Protein AF-A0A0S8FMW9-F1 (afdb_monomer_lite)

Sequence (395 aa):
MVRPGLWRLAPEFVTKPWGLVHGDALRFTGIEVGLGEIWLASAQTGPGNYSNTVADPALRRTLAELLAEADGALDELLGARVCAHLDGNPHRGKTEAWYIRATEGRTGVAAGPRTEEAAGRLQHIIRTEGLPPDVERWSDDVRRLFGLVEPLKGGEVFLAPAGTLHTMFAVGPESRLIIDEIQQGYGESRLPTLTKILAVQNDLLSVQVHPGDATVAAAASGEMEVDQDLQANPTVRIYDFGRRPGEHPELGFRLVDPGGGLRRVAPVAVELEEGRTIEVMVADPHFTKNRFTLKSGATGGLGLIYGSYRIMHCLKGEAELSAASRAMPVRRGDTVFVPACLEEELRITAATDCAYFDDAFPDVAVLSKFLGTHGVSASRIESLLAPPRALEAGS

Structure (mmCIF, N/CA/C/O backbone):
data_AF-A0A0S8FMW9-F1
#
_entry.id   AF-A0A0S8FMW9-F1
#
loop_
_atom_site.group_PDB
_atom_site.id
_atom_site.type_symbol
_atom_site.label_atom_id
_atom_site.label_alt_id
_atom_site.label_comp_id
_atom_site.label_asym_id
_atom_site.label_entity_id
_atom_site.label_seq_id
_atom_site.pdbx_PDB_ins_code
_atom_site.Cartn_x
_atom_site.Cartn_y
_atom_site.Cartn_z
_atom_site.occupancy
_atom_site.B_iso_or_equiv
_atom_site.auth_seq_id
_atom_site.auth_comp_id
_atom_site.auth_asym_id
_atom_site.auth_atom_id
_atom_site.pdbx_PDB_model_num
ATOM 1 N N . MET A 1 1 ? 31.006 1.268 -3.636 1.00 60.84 1 MET A N 1
ATOM 2 C CA . MET A 1 1 ? 29.959 1.912 -4.449 1.00 60.84 1 MET A CA 1
ATOM 3 C C . MET A 1 1 ? 29.082 0.818 -5.027 1.00 60.84 1 MET A C 1
ATOM 5 O O . MET A 1 1 ? 29.594 -0.052 -5.731 1.00 60.84 1 MET A O 1
ATOM 9 N N . VAL A 1 2 ? 27.811 0.799 -4.636 1.00 69.06 2 VAL A N 1
ATOM 10 C CA . VAL A 1 2 ? 26.820 -0.153 -5.146 1.00 69.06 2 VAL A CA 1
ATOM 11 C C . VAL A 1 2 ? 26.543 0.223 -6.599 1.00 69.06 2 VAL A C 1
ATOM 13 O O . VAL A 1 2 ? 26.169 1.356 -6.871 1.00 69.06 2 VAL A O 1
ATOM 16 N N . ARG A 1 3 ? 26.779 -0.691 -7.546 1.00 80.56 3 ARG A N 1
ATOM 17 C CA . ARG A 1 3 ? 26.410 -0.447 -8.947 1.00 80.56 3 ARG A CA 1
ATOM 18 C C . ARG A 1 3 ? 24.904 -0.666 -9.112 1.00 80.56 3 ARG A C 1
ATOM 20 O O . ARG A 1 3 ? 24.424 -1.693 -8.616 1.00 80.56 3 ARG A O 1
ATOM 27 N N . PRO A 1 4 ? 24.179 0.221 -9.815 1.00 86.38 4 PRO A N 1
ATOM 28 C CA . PRO A 1 4 ? 22.790 -0.028 -10.170 1.00 86.38 4 PRO A CA 1
ATOM 29 C C . PRO A 1 4 ? 22.641 -1.371 -10.890 1.00 86.38 4 PRO A C 1
ATOM 31 O O . PRO A 1 4 ? 23.463 -1.753 -11.726 1.00 86.38 4 PRO A O 1
ATOM 34 N N . GLY A 1 5 ? 21.602 -2.116 -10.537 1.00 91.25 5 GLY A N 1
ATOM 35 C CA . GLY A 1 5 ? 21.282 -3.394 -11.151 1.00 91.25 5 GLY A CA 1
ATOM 36 C C . GLY A 1 5 ? 19.895 -3.861 -10.741 1.00 91.25 5 GLY A C 1
ATOM 37 O O . GLY A 1 5 ? 19.328 -3.368 -9.772 1.00 91.25 5 GLY A O 1
ATOM 38 N N . LEU A 1 6 ? 19.362 -4.843 -11.465 1.00 95.56 6 LEU A N 1
ATOM 39 C CA . LEU A 1 6 ? 18.149 -5.542 -11.045 1.00 95.56 6 LEU A CA 1
ATOM 40 C C . LEU A 1 6 ? 18.414 -6.276 -9.724 1.00 95.56 6 LEU A C 1
ATOM 42 O O . LEU A 1 6 ? 19.372 -7.059 -9.642 1.00 95.56 6 LEU A O 1
ATOM 46 N N . TRP A 1 7 ? 17.573 -6.027 -8.718 1.00 96.69 7 TRP A N 1
ATOM 47 C CA . TRP A 1 7 ? 17.715 -6.564 -7.363 1.00 96.69 7 TRP A CA 1
ATOM 48 C C . TRP A 1 7 ? 16.459 -7.331 -6.952 1.00 96.69 7 TRP A C 1
ATOM 50 O O . TRP A 1 7 ? 15.420 -6.736 -6.675 1.00 96.69 7 TRP A O 1
ATOM 60 N N . ARG A 1 8 ? 16.545 -8.662 -6.871 1.00 97.81 8 ARG A N 1
ATOM 61 C CA . ARG A 1 8 ? 15.472 -9.478 -6.290 1.00 97.81 8 ARG A CA 1
ATOM 62 C C . ARG A 1 8 ? 15.452 -9.285 -4.781 1.00 97.81 8 ARG A C 1
ATOM 64 O O . ARG A 1 8 ? 16.473 -9.489 -4.123 1.00 97.81 8 ARG A O 1
ATOM 71 N N . LEU A 1 9 ? 14.293 -8.944 -4.242 1.00 98.38 9 LEU A N 1
ATOM 72 C CA . LEU A 1 9 ? 14.082 -8.725 -2.818 1.00 98.38 9 LEU A CA 1
ATOM 73 C C . LEU A 1 9 ? 13.562 -10.006 -2.158 1.00 98.38 9 LEU A C 1
ATOM 75 O O . LEU A 1 9 ? 12.643 -10.647 -2.668 1.00 98.38 9 LEU A O 1
ATOM 79 N N . ALA A 1 10 ? 14.148 -10.379 -1.021 1.00 97.88 10 ALA A N 1
ATOM 80 C CA . ALA A 1 10 ? 13.571 -11.388 -0.142 1.00 97.88 10 ALA A CA 1
ATOM 81 C C . ALA A 1 10 ? 12.387 -10.768 0.619 1.00 97.88 10 ALA A C 1
ATOM 83 O O . ALA A 1 10 ? 12.566 -9.706 1.224 1.00 97.88 10 ALA A O 1
ATOM 84 N N . PRO A 1 11 ? 11.195 -11.390 0.609 1.00 97.38 11 PRO A N 1
ATOM 85 C CA . PRO A 1 11 ? 10.065 -10.899 1.385 1.00 97.38 11 PRO A CA 1
ATOM 86 C C . PRO A 1 11 ? 10.303 -11.086 2.887 1.00 97.38 11 PRO A C 1
ATOM 88 O O . PRO A 1 11 ? 10.891 -12.083 3.305 1.00 97.38 11 PRO A O 1
ATOM 91 N N . GLU A 1 12 ? 9.782 -10.160 3.688 1.00 97.12 12 GLU A N 1
ATOM 92 C CA . GLU A 1 12 ? 9.748 -10.278 5.149 1.00 97.12 12 GLU A CA 1
ATOM 93 C C . GLU A 1 12 ? 8.333 -10.673 5.584 1.00 97.12 12 GLU A C 1
ATOM 95 O O . GLU A 1 12 ? 7.351 -10.032 5.201 1.00 97.12 12 GLU A O 1
ATOM 100 N N . PHE A 1 13 ? 8.217 -11.750 6.359 1.00 95.62 13 PHE A N 1
ATOM 101 C CA . PHE A 1 13 ? 6.934 -12.295 6.807 1.00 95.62 13 PHE A CA 1
ATOM 102 C C . PHE A 1 13 ? 6.669 -11.880 8.249 1.00 95.62 13 PHE A C 1
ATOM 104 O O . PHE A 1 13 ? 7.467 -12.170 9.140 1.00 95.62 13 PHE A O 1
ATOM 111 N N . VAL A 1 14 ? 5.527 -11.242 8.492 1.00 94.94 14 VAL A N 1
ATOM 112 C CA . VAL A 1 14 ? 5.164 -10.725 9.812 1.00 94.94 14 VAL A CA 1
ATOM 113 C C . VAL A 1 14 ? 3.928 -11.447 10.321 1.00 94.94 14 VAL A C 1
ATOM 115 O O . VAL A 1 14 ? 2.860 -11.438 9.698 1.00 94.94 14 VAL A O 1
ATOM 118 N N . THR A 1 15 ? 4.065 -12.060 11.492 1.00 93.50 15 THR A N 1
ATOM 119 C CA . THR A 1 15 ? 2.946 -12.706 12.171 1.00 93.50 15 THR A CA 1
ATOM 120 C C . THR A 1 15 ? 2.054 -11.677 12.851 1.00 93.50 15 THR A C 1
ATOM 122 O O . THR A 1 15 ? 2.553 -10.737 13.476 1.00 93.50 15 THR A O 1
ATOM 125 N N . LYS A 1 16 ? 0.736 -11.866 12.773 1.00 92.31 16 LYS A N 1
ATOM 126 C CA . LYS A 1 16 ? -0.260 -11.004 13.424 1.00 92.31 16 LYS A CA 1
ATOM 127 C C . LYS A 1 16 ? -1.380 -11.856 14.021 1.00 92.31 16 LYS A C 1
ATOM 129 O O . LYS A 1 16 ? -1.667 -12.915 13.467 1.00 92.31 16 LYS A O 1
ATOM 134 N N . PRO A 1 17 ? -2.038 -11.389 15.099 1.00 90.25 17 PRO A N 1
ATOM 135 C CA . PRO A 1 17 ? -3.149 -12.120 15.712 1.00 90.25 17 PRO A CA 1
ATOM 136 C C . PRO A 1 17 ? -4.327 -12.334 14.749 1.00 90.25 17 PRO A C 1
ATOM 138 O O . PRO A 1 17 ? -4.960 -13.375 14.797 1.00 90.25 17 PRO A O 1
ATOM 141 N N . TRP A 1 18 ? -4.553 -11.398 13.825 1.00 92.06 18 TRP A N 1
ATOM 142 C CA . TRP A 1 18 ? -5.607 -11.457 12.804 1.00 92.06 18 TRP A CA 1
ATOM 143 C C . TRP A 1 18 ? -5.198 -12.200 11.516 1.00 92.06 18 TRP A C 1
ATOM 145 O O . TRP A 1 18 ? -5.927 -12.182 10.523 1.00 92.06 18 TRP A O 1
ATOM 155 N N . GLY A 1 19 ? -3.990 -12.772 11.487 1.00 93.69 19 GLY A N 1
ATOM 156 C CA . GLY A 1 19 ? -3.371 -13.312 10.279 1.00 93.69 19 GLY A CA 1
ATOM 157 C C . GLY A 1 19 ? -3.952 -14.647 9.809 1.00 93.69 19 GLY A C 1
ATOM 158 O O . GLY A 1 19 ? -4.577 -15.379 10.570 1.00 93.69 19 GLY A O 1
ATOM 159 N N . LEU A 1 20 ? -3.664 -15.018 8.560 1.00 91.88 20 LEU A N 1
ATOM 160 C CA . LEU A 1 20 ? -4.015 -16.326 7.998 1.00 91.88 20 LEU A CA 1
ATOM 161 C C . LEU A 1 20 ? -3.338 -17.459 8.787 1.00 91.88 20 LEU A C 1
ATOM 163 O O . LEU A 1 20 ? -2.108 -17.568 8.792 1.00 91.88 20 LEU A O 1
ATOM 167 N N . VAL A 1 21 ? -4.130 -18.318 9.428 1.00 89.94 21 VAL A N 1
ATOM 168 C CA . VAL A 1 21 ? -3.628 -19.368 10.323 1.00 89.94 21 VAL A CA 1
ATOM 169 C C . VAL A 1 21 ? -3.276 -20.627 9.538 1.00 89.94 21 VAL A C 1
ATOM 171 O O . VAL A 1 21 ? -4.086 -21.167 8.780 1.00 89.94 21 VAL A O 1
ATOM 174 N N . HIS A 1 22 ? -2.074 -21.160 9.768 1.00 84.38 22 HIS A N 1
ATOM 175 C CA . HIS A 1 22 ? -1.690 -22.454 9.211 1.00 84.38 22 HIS A CA 1
ATOM 176 C C . HIS A 1 22 ? -2.412 -23.599 9.943 1.00 84.38 22 HIS A C 1
ATOM 178 O O . HIS A 1 22 ? -2.003 -24.017 11.027 1.00 84.38 22 HIS A O 1
ATOM 184 N N . GLY A 1 23 ? -3.446 -24.170 9.315 1.00 82.81 23 GLY A N 1
ATOM 185 C CA . GLY A 1 23 ? -4.310 -25.189 9.929 1.00 82.81 23 GLY A CA 1
ATOM 186 C C . GLY A 1 23 ? -3.573 -26.420 10.473 1.00 82.81 23 GLY A C 1
ATOM 187 O O . GLY A 1 23 ? -3.841 -26.846 11.594 1.00 82.81 23 GLY A O 1
ATOM 188 N N . ASP A 1 24 ? -2.603 -26.974 9.732 1.00 79.81 24 ASP A N 1
ATOM 189 C CA . ASP A 1 24 ? -1.829 -28.119 10.242 1.00 79.81 24 ASP A CA 1
ATOM 190 C C . ASP A 1 24 ? -0.934 -27.750 11.432 1.00 79.81 24 ASP A C 1
ATOM 192 O O . ASP A 1 24 ? -0.867 -28.516 12.391 1.00 79.81 24 ASP A O 1
ATOM 196 N N . ALA A 1 25 ? -0.277 -26.584 11.403 1.00 82.31 25 ALA A N 1
ATOM 197 C CA . ALA A 1 25 ? 0.549 -26.118 12.512 1.00 82.31 25 ALA A CA 1
ATOM 198 C C . ALA A 1 25 ? -0.299 -25.947 13.777 1.00 82.31 25 ALA A C 1
ATOM 200 O O . ALA A 1 25 ? 0.074 -26.474 14.823 1.00 82.31 25 ALA A O 1
ATOM 201 N N . LEU A 1 26 ? -1.476 -25.321 13.664 1.00 85.44 26 LEU A N 1
ATOM 202 C CA . LEU A 1 26 ? -2.423 -25.210 14.772 1.00 85.44 26 LEU A CA 1
ATOM 203 C C . LEU A 1 26 ? -2.849 -26.593 15.282 1.00 85.44 26 LEU A C 1
ATOM 205 O O . LEU A 1 26 ? -2.754 -26.860 16.476 1.00 85.44 26 LEU A O 1
ATOM 209 N N . ARG A 1 27 ? -3.256 -27.507 14.391 1.00 88.06 27 ARG A N 1
ATOM 210 C CA . ARG A 1 27 ? -3.704 -28.857 14.777 1.00 88.06 27 ARG A CA 1
ATOM 211 C C . ARG A 1 27 ? -2.625 -29.648 15.521 1.00 88.06 27 ARG A C 1
ATOM 213 O O . ARG A 1 27 ? -2.948 -30.366 16.461 1.00 88.06 27 ARG A O 1
ATOM 220 N N . PHE A 1 28 ? -1.368 -29.564 15.085 1.00 86.94 28 PHE A N 1
ATOM 221 C CA . PHE A 1 28 ? -0.274 -30.346 15.669 1.00 86.94 28 PHE A CA 1
ATOM 222 C C . PHE A 1 28 ? 0.347 -29.711 16.914 1.00 86.94 28 PHE A C 1
ATOM 224 O O . PHE A 1 28 ? 0.824 -30.441 17.779 1.00 86.94 28 PHE A O 1
ATOM 231 N N . THR A 1 29 ? 0.375 -28.381 17.000 1.00 89.81 29 THR A N 1
ATOM 232 C CA . THR A 1 29 ? 1.084 -27.670 18.078 1.00 89.81 29 THR A CA 1
ATOM 233 C C . THR A 1 29 ? 0.153 -27.046 19.113 1.00 89.81 29 THR A C 1
ATOM 235 O O . THR A 1 29 ? 0.594 -26.760 20.221 1.00 89.81 29 THR A O 1
ATOM 238 N N . GLY A 1 30 ? -1.119 -26.818 18.767 1.00 88.00 30 GLY A N 1
ATOM 239 C CA . GLY A 1 30 ? -2.045 -26.005 19.556 1.00 88.00 30 GLY A CA 1
ATOM 240 C C . GLY A 1 30 ? -1.719 -24.505 19.549 1.00 88.00 30 GLY A C 1
ATOM 241 O O . GLY A 1 30 ? -2.345 -23.758 20.293 1.00 88.00 30 GLY A O 1
ATOM 242 N N . ILE A 1 31 ? -0.745 -24.062 18.743 1.00 85.25 31 ILE A N 1
ATOM 243 C CA . ILE A 1 31 ? -0.289 -22.671 18.667 1.00 85.25 31 ILE A CA 1
ATOM 244 C C . ILE A 1 31 ? -0.792 -22.049 17.366 1.00 85.25 31 ILE A C 1
ATOM 246 O O . ILE A 1 31 ? -0.539 -22.560 16.272 1.00 85.25 31 ILE A O 1
ATOM 250 N N . GLU A 1 32 ? -1.474 -20.913 17.480 1.00 83.62 32 GLU A N 1
ATOM 251 C CA . GLU A 1 32 ? -1.859 -20.106 16.328 1.00 83.62 32 GLU A CA 1
ATOM 252 C C . GLU A 1 32 ? -0.666 -19.296 15.821 1.00 83.62 32 GLU A C 1
ATOM 254 O O . GLU A 1 32 ? -0.072 -18.491 16.539 1.00 83.62 32 GLU A O 1
ATOM 259 N N . VAL A 1 33 ? -0.321 -19.509 14.552 1.00 84.94 33 VAL A N 1
ATOM 260 C CA . VAL A 1 33 ? 0.665 -18.707 13.825 1.00 84.94 33 VAL A CA 1
ATOM 261 C C . VAL A 1 33 ? -0.043 -18.116 12.615 1.00 84.94 33 VAL A C 1
ATOM 263 O O . VAL A 1 33 ? -0.213 -18.786 11.594 1.00 84.94 33 VAL A O 1
ATOM 266 N N . GLY A 1 34 ? -0.511 -16.878 12.769 1.00 89.62 34 GLY A N 1
ATOM 267 C CA . GLY A 1 34 ? -1.203 -16.132 11.725 1.00 89.62 34 GLY A CA 1
ATOM 268 C C . GLY A 1 34 ? -0.222 -15.335 10.873 1.00 89.62 34 GLY A C 1
ATOM 269 O O . GLY A 1 34 ? 0.437 -14.431 11.386 1.00 89.62 34 GLY A O 1
ATOM 270 N N . LEU A 1 35 ? -0.129 -15.628 9.574 1.00 95.38 35 LEU A N 1
ATOM 271 C CA . LEU A 1 35 ? 0.582 -14.774 8.622 1.00 95.38 35 LEU A CA 1
ATOM 272 C C . LEU A 1 35 ? -0.272 -13.536 8.342 1.00 95.38 35 LEU A C 1
ATOM 274 O O . LEU A 1 35 ? -1.288 -13.647 7.663 1.00 95.38 35 LEU A O 1
ATOM 278 N N . GLY A 1 36 ? 0.118 -12.380 8.881 1.00 96.56 36 GLY A N 1
ATOM 279 C CA . GLY A 1 36 ? -0.655 -11.146 8.741 1.00 96.56 36 GLY A CA 1
ATOM 280 C C . GLY A 1 36 ? -0.143 -10.231 7.640 1.00 96.56 36 GLY A C 1
ATOM 281 O O . GLY A 1 36 ? -0.932 -9.713 6.856 1.00 96.56 36 GLY A O 1
ATOM 282 N N . GLU A 1 37 ? 1.175 -10.041 7.553 1.00 97.69 37 GLU A N 1
ATOM 283 C CA . GLU A 1 37 ? 1.779 -9.166 6.545 1.00 97.69 37 GLU A CA 1
ATOM 284 C C . GLU A 1 37 ? 2.927 -9.866 5.813 1.00 97.69 37 GLU A C 1
ATOM 286 O O . GLU A 1 37 ? 3.679 -10.642 6.405 1.00 97.69 37 GLU A O 1
ATOM 291 N N . ILE A 1 38 ? 3.088 -9.551 4.530 1.00 98.19 38 ILE A N 1
ATOM 292 C CA . ILE A 1 38 ? 4.261 -9.913 3.728 1.00 98.19 38 ILE A CA 1
ATOM 293 C C . ILE A 1 38 ? 4.813 -8.624 3.134 1.00 98.19 38 ILE A C 1
ATOM 295 O O . ILE A 1 38 ? 4.209 -8.060 2.226 1.00 98.19 38 ILE A O 1
ATOM 299 N N . TRP A 1 39 ? 5.940 -8.138 3.636 1.00 98.25 39 TRP A N 1
ATOM 300 C CA . TRP A 1 39 ? 6.570 -6.922 3.131 1.00 98.25 39 TRP A CA 1
ATOM 301 C C . TRP A 1 39 ? 7.396 -7.287 1.902 1.00 98.25 39 TRP A C 1
ATOM 303 O O . TRP A 1 39 ? 8.320 -8.096 1.991 1.00 98.25 39 TRP A O 1
ATOM 313 N N . LEU A 1 40 ? 7.034 -6.730 0.748 1.00 98.38 40 LEU A N 1
ATOM 314 C CA . LEU A 1 40 ? 7.598 -7.099 -0.552 1.00 98.38 40 LEU A CA 1
ATOM 315 C C . LEU A 1 40 ? 8.723 -6.158 -0.983 1.00 98.38 40 LEU A C 1
ATOM 317 O O . LEU A 1 40 ? 9.703 -6.611 -1.572 1.00 98.38 40 LEU A O 1
ATOM 321 N N . ALA A 1 41 ? 8.565 -4.865 -0.703 1.00 98.12 41 ALA A N 1
ATOM 322 C CA . ALA A 1 41 ? 9.570 -3.846 -0.960 1.00 98.12 41 ALA A CA 1
ATOM 323 C C . ALA A 1 41 ? 9.455 -2.722 0.070 1.00 98.12 41 ALA A C 1
ATOM 325 O O . ALA A 1 41 ? 8.478 -1.974 0.096 1.00 98.12 41 ALA A O 1
ATOM 326 N N . SER A 1 42 ? 10.465 -2.625 0.925 1.00 96.88 42 SER A N 1
ATOM 327 C CA . SER A 1 42 ? 10.549 -1.656 2.003 1.00 96.88 42 SER A CA 1
ATOM 328 C C . SER A 1 42 ? 12.000 -1.281 2.284 1.00 96.88 42 SER A C 1
ATOM 330 O O . SER A 1 42 ? 12.900 -2.131 2.308 1.00 96.88 42 SER A O 1
ATOM 332 N N . ALA A 1 43 ? 12.209 0.004 2.554 1.00 96.44 43 ALA A N 1
ATOM 333 C CA . ALA A 1 43 ? 13.444 0.560 3.099 1.00 96.44 43 ALA A CA 1
ATOM 334 C C . ALA A 1 43 ? 13.226 1.195 4.483 1.00 96.44 43 ALA A C 1
ATOM 336 O O . ALA A 1 43 ? 13.985 2.071 4.892 1.00 96.44 43 ALA A O 1
ATOM 337 N N . GLN A 1 44 ? 12.180 0.767 5.193 1.00 94.25 44 GLN A N 1
ATOM 338 C CA . GLN A 1 44 ? 11.874 1.264 6.528 1.00 94.25 44 GLN A CA 1
ATOM 339 C C . GLN A 1 44 ? 12.928 0.813 7.539 1.00 94.25 44 GLN A C 1
ATOM 341 O O . GLN A 1 44 ? 13.417 -0.319 7.496 1.00 94.25 44 GLN A O 1
ATOM 346 N N . THR A 1 45 ? 13.246 1.698 8.477 1.00 90.69 45 THR A N 1
ATOM 347 C CA . THR A 1 45 ? 14.233 1.469 9.535 1.00 90.69 45 THR A CA 1
ATOM 348 C C . THR A 1 45 ? 13.615 1.724 10.911 1.00 90.69 45 THR A C 1
ATOM 350 O O . THR A 1 45 ? 12.539 2.311 11.038 1.00 90.69 45 THR A O 1
ATOM 353 N N . GLY A 1 46 ? 14.276 1.238 11.961 1.00 87.44 46 GLY A N 1
ATOM 354 C CA . GLY A 1 46 ? 13.830 1.404 13.345 1.00 87.44 46 GLY A CA 1
ATOM 355 C C . GLY A 1 46 ? 12.990 0.240 13.897 1.00 87.44 46 GLY A C 1
ATOM 356 O O . GLY A 1 46 ? 12.713 -0.734 13.193 1.00 87.44 46 GLY A O 1
ATOM 357 N N . PRO A 1 47 ? 12.627 0.293 15.191 1.00 84.62 47 PRO A N 1
ATOM 358 C CA . PRO A 1 47 ? 11.951 -0.807 15.876 1.00 84.62 47 PRO A CA 1
ATOM 359 C C . PRO A 1 47 ? 10.603 -1.172 15.241 1.00 84.62 47 PRO A C 1
ATOM 361 O O . PRO A 1 47 ? 9.746 -0.316 15.052 1.00 84.62 47 PRO A O 1
ATOM 364 N N . GLY A 1 48 ? 10.398 -2.461 14.953 1.00 82.88 48 GLY A N 1
ATOM 365 C CA . GLY A 1 48 ? 9.145 -2.972 14.378 1.00 82.88 48 GLY A CA 1
ATOM 366 C C . GLY A 1 48 ? 8.952 -2.698 12.882 1.00 82.88 48 GLY A C 1
ATOM 367 O O . GLY A 1 48 ? 7.931 -3.103 12.330 1.00 82.88 48 GLY A O 1
ATOM 368 N N . ASN A 1 49 ? 9.926 -2.054 12.236 1.00 91.00 49 ASN A N 1
ATOM 369 C CA . ASN A 1 49 ? 9.982 -1.844 10.796 1.00 91.00 49 ASN A CA 1
ATOM 370 C C . ASN A 1 49 ? 10.948 -2.841 10.141 1.00 91.00 49 ASN A C 1
ATOM 372 O O . ASN A 1 49 ? 11.877 -3.341 10.778 1.00 91.00 49 ASN A O 1
ATOM 376 N N . TYR A 1 50 ? 10.746 -3.100 8.849 1.00 93.44 50 TYR A N 1
ATOM 377 C CA . TYR A 1 50 ? 11.559 -4.040 8.082 1.00 93.44 50 TYR A CA 1
ATOM 378 C C . TYR A 1 50 ? 12.083 -3.397 6.806 1.00 93.44 50 TYR A C 1
ATOM 380 O O . TYR A 1 50 ? 11.350 -2.677 6.126 1.00 93.44 50 TYR A O 1
ATOM 388 N N . SER A 1 51 ? 13.316 -3.733 6.431 1.00 96.50 51 SER A N 1
ATOM 389 C CA . SER A 1 51 ? 13.829 -3.490 5.088 1.00 96.50 51 SER A CA 1
ATOM 390 C C . SER A 1 51 ? 14.205 -4.806 4.428 1.00 96.50 51 SER A C 1
ATOM 392 O O . SER A 1 51 ? 14.900 -5.631 5.018 1.00 96.50 51 SER A O 1
ATOM 394 N N . ASN A 1 52 ? 13.739 -5.001 3.197 1.00 97.75 52 ASN A N 1
ATOM 395 C CA . ASN A 1 52 ? 13.941 -6.253 2.483 1.00 97.75 52 ASN A CA 1
ATOM 396 C C . ASN A 1 52 ? 15.414 -6.456 2.123 1.00 97.75 52 ASN A C 1
ATOM 398 O O . ASN A 1 52 ? 16.072 -5.555 1.596 1.00 97.75 52 ASN A O 1
ATOM 402 N N . THR A 1 53 ? 15.912 -7.670 2.347 1.00 97.56 53 THR A N 1
ATOM 403 C CA . THR A 1 53 ? 17.254 -8.078 1.915 1.00 97.56 53 THR A CA 1
ATOM 404 C C . THR A 1 53 ? 17.301 -8.276 0.401 1.00 97.56 53 THR A C 1
ATOM 406 O O . THR A 1 53 ? 16.399 -8.881 -0.178 1.00 97.56 53 THR A O 1
ATOM 409 N N . VAL A 1 54 ? 18.379 -7.837 -0.254 1.00 96.81 54 VAL A N 1
ATOM 410 C CA . VAL A 1 54 ? 18.622 -8.174 -1.662 1.00 96.81 54 VAL A CA 1
ATOM 411 C C . VAL A 1 54 ? 19.155 -9.605 -1.764 1.00 96.81 54 VAL A C 1
ATOM 413 O O . VAL A 1 54 ? 20.288 -9.905 -1.375 1.00 96.81 54 VAL A O 1
ATOM 416 N N . ALA A 1 55 ? 18.301 -10.494 -2.268 1.00 95.81 55 ALA A N 1
ATOM 417 C CA . ALA A 1 55 ? 18.555 -11.923 -2.416 1.00 95.81 55 ALA A CA 1
ATOM 418 C C . ALA A 1 55 ? 19.331 -12.254 -3.695 1.00 95.81 55 ALA A C 1
ATOM 420 O O . ALA A 1 55 ? 20.130 -13.190 -3.703 1.00 95.81 55 ALA A O 1
ATOM 421 N N . ASP A 1 56 ? 19.096 -11.498 -4.771 1.00 94.56 56 ASP A N 1
ATOM 422 C CA . ASP A 1 56 ? 19.795 -11.679 -6.041 1.00 94.56 56 ASP A CA 1
ATOM 423 C C . ASP A 1 56 ? 20.108 -10.318 -6.705 1.00 94.56 56 ASP A C 1
ATOM 425 O O . ASP A 1 56 ? 19.185 -9.623 -7.127 1.00 94.56 56 ASP A O 1
ATOM 429 N N . PRO A 1 57 ? 21.385 -9.896 -6.805 1.00 92.56 57 PRO A N 1
ATOM 430 C CA . PRO A 1 57 ? 22.568 -10.643 -6.386 1.00 92.56 57 PRO A CA 1
ATOM 431 C C . PRO A 1 57 ? 22.576 -10.800 -4.862 1.00 92.56 57 PRO A C 1
ATOM 433 O O . PRO A 1 57 ? 21.993 -9.982 -4.162 1.00 92.56 57 PRO A O 1
ATOM 436 N N . ALA A 1 58 ? 23.213 -11.843 -4.333 1.00 90.56 58 ALA A N 1
ATOM 437 C CA . ALA A 1 58 ? 23.241 -12.098 -2.891 1.00 90.56 58 ALA A CA 1
ATOM 438 C C . ALA A 1 58 ? 24.153 -11.093 -2.157 1.00 90.56 58 ALA A C 1
ATOM 440 O O . ALA A 1 58 ? 25.235 -11.439 -1.683 1.00 90.56 58 ALA A O 1
ATOM 441 N N . LEU A 1 59 ? 23.723 -9.831 -2.084 1.00 88.94 59 LEU A N 1
ATOM 442 C CA . LEU A 1 59 ? 24.498 -8.718 -1.537 1.00 88.94 59 LEU A CA 1
ATOM 443 C C . LEU A 1 59 ? 24.620 -8.792 -0.012 1.00 88.94 59 LEU A C 1
ATOM 445 O O . LEU A 1 59 ? 25.519 -8.168 0.542 1.00 88.94 59 LEU A O 1
ATOM 449 N N . ARG A 1 60 ? 23.746 -9.562 0.661 1.00 89.12 60 ARG A N 1
ATOM 450 C CA . ARG A 1 60 ? 23.642 -9.634 2.135 1.00 89.12 60 ARG A CA 1
ATOM 451 C C . ARG A 1 60 ? 23.474 -8.253 2.779 1.00 89.12 60 ARG A C 1
ATOM 453 O O . ARG A 1 60 ? 23.996 -7.995 3.859 1.00 89.12 60 ARG A O 1
ATOM 460 N N . ARG A 1 61 ? 22.769 -7.375 2.073 1.00 94.56 61 ARG A N 1
ATOM 461 C CA . ARG A 1 61 ? 22.409 -6.022 2.486 1.00 94.56 61 ARG A CA 1
ATOM 462 C C . ARG A 1 61 ? 20.916 -5.841 2.289 1.00 94.56 61 ARG A C 1
ATOM 464 O O . ARG A 1 61 ? 20.336 -6.416 1.360 1.00 94.56 61 ARG A O 1
ATOM 471 N N . THR A 1 62 ? 20.318 -5.035 3.142 1.00 96.62 62 THR A N 1
ATOM 472 C CA . THR A 1 62 ? 18.946 -4.560 2.997 1.00 96.62 62 THR A CA 1
ATOM 473 C C . THR A 1 62 ? 18.868 -3.413 1.997 1.00 96.62 62 THR A C 1
ATOM 475 O O . THR A 1 62 ? 19.859 -2.732 1.725 1.00 96.62 62 THR A O 1
ATOM 478 N N . LEU A 1 63 ? 17.678 -3.179 1.450 1.00 96.38 63 LEU A N 1
ATOM 479 C CA . LEU A 1 63 ? 17.433 -2.045 0.568 1.00 96.38 63 LEU A CA 1
ATOM 480 C C . LEU A 1 63 ? 17.730 -0.709 1.272 1.00 96.38 63 LEU A C 1
ATOM 482 O O . LEU A 1 63 ? 18.327 0.170 0.662 1.00 96.38 63 LEU A O 1
ATOM 486 N N . ALA A 1 64 ? 17.393 -0.576 2.558 1.00 96.06 64 ALA A N 1
ATOM 487 C CA . ALA A 1 64 ? 17.702 0.611 3.354 1.00 96.06 64 ALA A CA 1
ATOM 488 C C . ALA A 1 64 ? 19.211 0.882 3.445 1.00 96.06 64 ALA A C 1
ATOM 490 O O . ALA A 1 64 ? 19.635 2.013 3.224 1.00 96.06 64 ALA A O 1
ATOM 491 N N . GLU A 1 65 ? 20.025 -0.147 3.710 1.00 95.31 65 GLU A N 1
ATOM 492 C CA . GLU A 1 65 ? 21.488 -0.009 3.737 1.00 95.31 65 GLU A CA 1
ATOM 493 C C . GLU A 1 65 ? 22.035 0.420 2.371 1.00 95.31 65 GLU A C 1
ATOM 495 O O . GLU A 1 65 ? 22.848 1.338 2.295 1.00 95.31 65 GLU A O 1
ATOM 500 N N . LEU A 1 66 ? 21.562 -0.199 1.282 1.00 95.00 66 LEU A N 1
ATOM 501 C CA . LEU A 1 66 ? 22.027 0.133 -0.068 1.00 95.00 66 LEU A CA 1
ATOM 502 C C . LEU A 1 66 ? 21.673 1.569 -0.466 1.00 95.00 66 LEU A C 1
ATOM 504 O O . LEU A 1 66 ? 22.505 2.249 -1.060 1.00 95.00 66 LEU A O 1
ATOM 508 N N . LEU A 1 67 ? 20.464 2.032 -0.135 1.00 94.75 67 LEU A N 1
ATOM 509 C CA . LEU A 1 67 ? 20.037 3.404 -0.415 1.00 94.75 67 LEU A CA 1
ATOM 510 C C . LEU A 1 67 ? 20.778 4.424 0.460 1.00 94.75 67 LEU A C 1
ATOM 512 O O . LEU A 1 67 ? 21.102 5.505 -0.021 1.00 94.75 67 LEU A O 1
ATOM 516 N N . ALA A 1 68 ? 21.085 4.090 1.716 1.00 92.62 68 ALA A N 1
ATOM 517 C CA . ALA A 1 68 ? 21.859 4.957 2.604 1.00 92.62 68 ALA A CA 1
ATOM 518 C C . ALA A 1 68 ? 23.335 5.088 2.177 1.00 92.62 68 ALA A C 1
ATOM 520 O O . ALA A 1 68 ? 23.928 6.148 2.346 1.00 92.62 68 ALA A O 1
ATOM 521 N N . GLU A 1 69 ? 23.929 4.032 1.611 1.00 91.38 69 GLU A N 1
ATOM 522 C CA . GLU A 1 69 ? 25.317 4.029 1.122 1.00 91.38 69 GLU A CA 1
ATOM 523 C C . GLU A 1 69 ? 25.480 4.643 -0.287 1.00 91.38 69 GLU A C 1
ATOM 525 O O . GLU A 1 69 ? 26.610 4.832 -0.748 1.00 91.38 69 GLU A O 1
ATOM 530 N N . ALA A 1 70 ? 24.384 4.945 -0.993 1.00 88.56 70 ALA A N 1
ATOM 531 C CA . ALA A 1 70 ? 24.382 5.446 -2.373 1.00 88.56 70 ALA A CA 1
ATOM 532 C C . ALA A 1 70 ? 24.684 6.956 -2.491 1.00 88.56 70 ALA A C 1
ATOM 534 O O . ALA A 1 70 ? 24.075 7.656 -3.304 1.00 88.56 70 ALA A O 1
ATOM 535 N N . ASP A 1 71 ? 25.623 7.468 -1.692 1.00 69.88 71 ASP A N 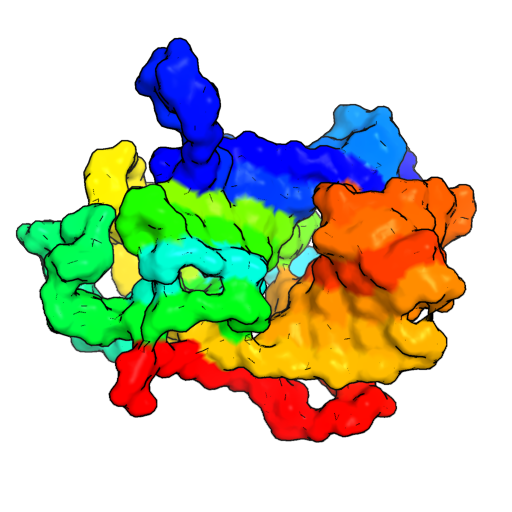1
ATOM 536 C CA . ASP A 1 71 ? 25.975 8.891 -1.670 1.00 69.88 71 ASP A CA 1
ATOM 537 C C . ASP A 1 71 ? 26.472 9.362 -3.053 1.00 69.88 71 ASP A C 1
ATOM 539 O O . ASP A 1 71 ? 27.382 8.772 -3.644 1.00 69.88 71 ASP A O 1
ATOM 543 N N . GLY A 1 72 ? 25.811 10.384 -3.604 1.00 77.62 72 GLY A N 1
ATOM 544 C CA . GLY A 1 72 ? 26.029 10.899 -4.963 1.00 77.62 72 GLY A CA 1
ATOM 545 C C . GLY A 1 72 ? 25.458 10.061 -6.122 1.00 77.62 72 GLY A C 1
ATOM 546 O O . GLY A 1 72 ? 25.551 10.503 -7.262 1.00 77.62 72 GLY A O 1
ATOM 547 N N . ALA A 1 73 ? 24.859 8.891 -5.862 1.00 89.25 73 ALA A N 1
ATOM 548 C CA . ALA A 1 73 ? 24.265 8.008 -6.881 1.00 89.25 73 ALA A CA 1
ATOM 549 C C . ALA A 1 73 ? 22.773 7.697 -6.638 1.00 89.25 73 ALA A C 1
ATOM 551 O O . ALA A 1 73 ? 22.167 6.917 -7.374 1.00 89.25 73 ALA A O 1
ATOM 552 N N . LEU A 1 74 ? 22.158 8.295 -5.612 1.00 93.06 74 LEU A N 1
ATOM 553 C CA . LEU A 1 74 ? 20.758 8.045 -5.262 1.00 93.06 74 LEU A CA 1
ATOM 554 C C . LEU A 1 74 ? 19.792 8.415 -6.401 1.00 93.06 74 LEU A C 1
ATOM 556 O O . LEU A 1 74 ? 18.819 7.697 -6.622 1.00 93.06 74 LEU A O 1
ATOM 560 N N . ASP A 1 75 ? 20.102 9.460 -7.173 1.00 94.31 75 ASP A N 1
ATOM 561 C CA . ASP A 1 75 ? 19.338 9.853 -8.365 1.00 94.31 75 ASP A CA 1
ATOM 562 C C . ASP A 1 75 ? 19.314 8.757 -9.437 1.00 94.31 75 ASP A C 1
ATOM 564 O O . ASP A 1 75 ? 18.296 8.576 -10.102 1.00 94.31 75 ASP A O 1
ATOM 568 N N . GLU A 1 76 ? 20.395 7.986 -9.589 1.00 94.50 76 GLU A N 1
ATOM 569 C CA . GLU A 1 76 ? 20.424 6.849 -10.517 1.00 94.50 76 GLU A CA 1
ATOM 570 C C . GLU A 1 76 ? 19.525 5.710 -10.019 1.00 94.50 76 GLU A C 1
ATOM 572 O O . GLU A 1 76 ? 18.884 5.016 -10.810 1.00 94.50 76 GLU A O 1
ATOM 577 N N . LEU A 1 77 ? 19.452 5.519 -8.698 1.00 95.88 77 LEU A N 1
ATOM 578 C CA . LEU A 1 77 ? 18.650 4.460 -8.095 1.00 95.88 77 LEU A CA 1
ATOM 579 C C . LEU A 1 77 ? 17.162 4.795 -8.054 1.00 95.88 77 LEU A C 1
ATOM 581 O O . LEU A 1 77 ? 16.350 3.934 -8.382 1.00 95.88 77 LEU A O 1
ATOM 585 N N . LEU A 1 78 ? 16.799 6.010 -7.649 1.00 96.25 78 LEU A N 1
ATOM 586 C CA . LEU A 1 78 ? 15.415 6.389 -7.355 1.00 96.25 78 LEU A CA 1
ATOM 587 C C . LEU A 1 78 ? 14.811 7.374 -8.361 1.00 96.25 78 LEU A C 1
ATOM 589 O O . LEU A 1 78 ? 13.586 7.424 -8.494 1.00 96.25 78 LEU A O 1
ATOM 593 N N . GLY A 1 79 ? 15.652 8.114 -9.083 1.00 95.94 79 GLY A N 1
ATOM 594 C CA . GLY A 1 79 ? 15.261 9.211 -9.962 1.00 95.94 79 GLY A CA 1
ATOM 595 C C . GLY A 1 79 ? 15.314 10.565 -9.250 1.00 95.94 79 GLY A C 1
ATOM 596 O O . GLY A 1 79 ? 14.915 10.693 -8.093 1.00 95.94 79 GLY A O 1
ATOM 597 N N . ALA A 1 80 ? 15.740 11.608 -9.968 1.00 95.00 80 ALA A N 1
ATOM 598 C CA . ALA A 1 80 ? 15.937 12.953 -9.411 1.00 95.00 80 ALA A CA 1
ATOM 599 C C . ALA A 1 80 ? 14.675 13.544 -8.752 1.00 95.00 80 ALA A C 1
ATOM 601 O O . ALA A 1 80 ? 14.753 14.231 -7.736 1.00 95.00 80 ALA A O 1
ATOM 602 N N . ARG A 1 81 ? 13.486 13.250 -9.299 1.00 94.75 81 ARG A N 1
ATOM 603 C CA . ARG A 1 81 ? 12.208 13.692 -8.716 1.00 94.75 81 ARG A CA 1
ATOM 604 C C . ARG A 1 81 ? 11.963 13.064 -7.344 1.00 94.75 81 ARG A C 1
ATOM 606 O O . ARG A 1 81 ? 11.454 13.740 -6.454 1.00 94.75 81 ARG A O 1
ATOM 613 N N . VAL A 1 82 ? 12.314 11.789 -7.177 1.00 96.12 82 VAL A N 1
ATOM 614 C CA . VAL A 1 82 ? 12.171 11.096 -5.893 1.00 96.12 82 VAL A CA 1
ATOM 615 C C . VAL A 1 82 ? 13.109 11.701 -4.863 1.00 96.12 82 VAL A C 1
ATOM 617 O O . VAL A 1 82 ? 12.667 12.007 -3.761 1.00 96.12 82 VAL A O 1
ATOM 620 N N . CYS A 1 83 ? 14.371 11.928 -5.221 1.00 95.50 83 CYS A N 1
ATOM 621 C CA . CYS A 1 83 ? 15.336 12.543 -4.313 1.00 95.50 83 CYS A CA 1
ATOM 622 C C . CYS A 1 83 ? 14.895 13.952 -3.898 1.00 95.50 83 CYS A C 1
ATOM 624 O O . CYS A 1 83 ? 14.825 14.239 -2.707 1.00 95.50 83 CYS A O 1
ATOM 626 N N . ALA A 1 84 ? 14.451 14.777 -4.853 1.00 95.12 84 ALA A N 1
ATOM 627 C CA . ALA A 1 84 ? 13.892 16.094 -4.555 1.00 95.12 84 ALA A CA 1
ATOM 628 C C . ALA A 1 84 ? 12.659 16.024 -3.632 1.00 95.12 84 ALA A C 1
ATOM 630 O O . ALA A 1 84 ? 12.491 16.882 -2.767 1.00 95.12 84 ALA A O 1
ATOM 631 N N . HIS A 1 85 ? 11.801 15.007 -3.789 1.00 94.69 85 HIS A N 1
ATOM 632 C CA . HIS A 1 85 ? 10.678 14.778 -2.878 1.00 94.69 85 HIS A CA 1
ATOM 633 C C . HIS A 1 85 ? 11.151 14.406 -1.468 1.00 94.69 85 HIS A C 1
ATOM 635 O O . HIS A 1 85 ? 10.641 14.963 -0.503 1.00 94.69 85 HIS A O 1
ATOM 641 N N . LEU A 1 86 ? 12.122 13.499 -1.335 1.00 94.25 86 LEU A N 1
ATOM 642 C CA . LEU A 1 86 ? 12.653 13.083 -0.033 1.00 94.25 86 LEU A CA 1
ATOM 643 C C . LEU A 1 86 ? 13.329 14.246 0.708 1.00 94.25 86 LEU A C 1
ATOM 645 O O . LEU A 1 86 ? 13.122 14.391 1.911 1.00 94.25 86 LEU A O 1
ATOM 649 N N . ASP A 1 87 ? 14.075 15.089 -0.007 1.00 93.62 87 ASP A N 1
ATOM 650 C CA . ASP A 1 87 ? 14.745 16.263 0.565 1.00 93.62 87 ASP A CA 1
ATOM 651 C C . ASP A 1 87 ? 13.747 17.369 0.941 1.00 93.62 87 ASP A C 1
ATOM 653 O O . ASP A 1 87 ? 13.878 18.010 1.984 1.00 93.62 87 ASP A O 1
ATOM 657 N N . GLY A 1 88 ? 12.733 17.594 0.099 1.00 94.12 88 GLY A N 1
ATOM 658 C CA . GLY A 1 88 ? 11.699 18.604 0.329 1.00 94.12 88 GLY A CA 1
ATOM 659 C C . GLY A 1 88 ? 10.624 18.189 1.337 1.00 94.12 88 GLY A C 1
ATOM 660 O O . GLY A 1 88 ? 9.893 19.047 1.829 1.00 94.12 88 GLY A O 1
ATOM 661 N N . ASN A 1 89 ? 10.515 16.894 1.639 1.00 92.25 89 ASN A N 1
ATOM 662 C CA . ASN A 1 89 ? 9.495 16.327 2.515 1.00 92.25 89 ASN A CA 1
ATOM 663 C C . ASN A 1 89 ? 10.082 15.248 3.449 1.00 92.25 89 ASN A C 1
ATOM 665 O O . ASN A 1 89 ? 9.848 14.044 3.262 1.00 92.25 89 ASN A O 1
ATOM 669 N N . PRO A 1 90 ? 10.852 15.662 4.471 1.00 89.69 90 PRO A N 1
ATOM 670 C CA . PRO A 1 90 ? 11.426 14.734 5.442 1.00 89.69 90 PRO A CA 1
ATOM 671 C C . PRO A 1 90 ? 10.367 14.134 6.382 1.00 89.69 90 PRO A C 1
ATOM 673 O O . PRO A 1 90 ? 10.551 13.034 6.896 1.00 89.69 90 PRO A O 1
ATOM 676 N N . HIS A 1 91 ? 9.234 14.817 6.573 1.00 94.94 91 HIS A N 1
ATOM 677 C CA . HIS A 1 91 ? 8.179 14.440 7.514 1.00 94.94 91 HIS A CA 1
ATOM 678 C C . HIS A 1 91 ? 6.962 13.878 6.778 1.00 94.94 91 HIS A C 1
ATOM 680 O O . HIS A 1 91 ? 5.970 14.567 6.551 1.00 94.94 91 HIS A O 1
ATOM 686 N N . ARG A 1 92 ? 7.045 12.604 6.396 1.00 95.19 92 ARG A N 1
ATOM 687 C CA . ARG A 1 92 ? 6.003 11.942 5.601 1.00 95.19 92 ARG A CA 1
ATOM 688 C C . ARG A 1 92 ? 4.946 11.286 6.483 1.00 95.19 92 ARG A C 1
ATOM 690 O O . ARG A 1 92 ? 5.267 10.562 7.426 1.00 95.19 92 ARG A O 1
ATOM 697 N N . GLY A 1 93 ? 3.690 11.537 6.138 1.00 96.81 93 GLY A N 1
ATOM 698 C CA . GLY A 1 93 ? 2.510 10.867 6.653 1.00 96.81 93 GLY A CA 1
ATOM 699 C C . GLY A 1 93 ? 2.292 9.508 5.998 1.00 96.81 93 GLY A C 1
ATOM 700 O O . GLY A 1 93 ? 3.226 8.859 5.517 1.00 96.81 93 GLY A O 1
ATOM 701 N N . LYS A 1 94 ? 1.039 9.050 6.009 1.00 97.69 94 LYS A N 1
ATOM 702 C CA . LYS A 1 94 ? 0.685 7.742 5.458 1.00 97.69 94 LYS A CA 1
ATOM 703 C C . LYS A 1 94 ? -0.671 7.746 4.747 1.00 97.69 94 LYS A C 1
ATOM 705 O O . LYS A 1 94 ? -1.706 7.450 5.333 1.00 97.69 94 LYS A O 1
ATOM 710 N N . THR A 1 95 ? -0.623 8.028 3.452 1.00 98.31 95 THR A N 1
ATOM 711 C CA . THR A 1 95 ? -1.627 7.639 2.455 1.00 98.31 95 THR A CA 1
ATOM 712 C C . THR A 1 95 ? -1.349 6.212 1.989 1.00 98.31 95 THR A C 1
ATOM 714 O O . THR A 1 95 ? -0.188 5.793 1.903 1.00 98.31 95 THR A O 1
ATOM 717 N N . GLU A 1 96 ? -2.401 5.459 1.681 1.00 98.56 96 GLU A N 1
ATOM 718 C CA . GLU A 1 96 ? -2.304 4.066 1.242 1.00 98.56 96 GLU A CA 1
ATOM 719 C C . GLU A 1 96 ? -3.340 3.724 0.171 1.00 98.56 96 GLU A C 1
ATOM 721 O O . GLU A 1 96 ? -4.331 4.427 -0.021 1.00 98.56 96 GLU A O 1
ATOM 726 N N . ALA A 1 97 ? -3.101 2.644 -0.559 1.00 98.75 97 ALA A N 1
ATOM 727 C CA . ALA A 1 97 ? -4.024 2.103 -1.533 1.00 98.75 97 ALA A CA 1
ATOM 728 C C . ALA A 1 97 ? -4.003 0.581 -1.532 1.00 98.75 97 ALA A C 1
ATOM 730 O O . ALA A 1 97 ? -2.977 -0.053 -1.288 1.00 98.75 97 ALA A O 1
ATOM 731 N N . TRP A 1 98 ? -5.151 0.003 -1.864 1.00 98.69 98 TRP A N 1
ATOM 732 C CA . TRP A 1 98 ? -5.442 -1.411 -1.706 1.00 98.69 98 TRP A CA 1
ATOM 733 C C . TRP A 1 98 ? -5.984 -1.992 -3.001 1.00 98.69 98 TRP A C 1
ATOM 735 O O . TRP A 1 98 ? -6.985 -1.510 -3.530 1.00 98.69 98 TRP A O 1
ATOM 745 N N . TYR A 1 99 ? -5.371 -3.069 -3.475 1.00 98.69 99 TYR A N 1
ATOM 746 C CA . TYR A 1 99 ? -5.969 -3.973 -4.449 1.00 98.69 99 TYR A CA 1
ATOM 747 C C . TYR A 1 99 ? -6.481 -5.212 -3.717 1.00 98.69 99 TYR A C 1
ATOM 749 O O . TYR A 1 99 ? -5.714 -5.930 -3.072 1.00 98.69 99 TYR A O 1
ATOM 757 N N . ILE A 1 100 ? -7.781 -5.480 -3.813 1.00 98.62 100 ILE A N 1
ATOM 758 C CA . ILE A 1 100 ? -8.386 -6.664 -3.207 1.00 98.62 100 ILE A CA 1
ATOM 759 C C . ILE A 1 100 ? -8.026 -7.875 -4.067 1.00 98.62 100 ILE A C 1
ATOM 761 O O . ILE A 1 100 ? -8.613 -8.101 -5.125 1.00 98.62 100 ILE A O 1
ATOM 765 N N . ARG A 1 101 ? -7.049 -8.670 -3.626 1.00 97.88 101 ARG A N 1
ATOM 766 C CA . ARG A 1 101 ? -6.569 -9.835 -4.378 1.00 97.88 101 ARG A CA 1
ATOM 767 C C . ARG A 1 101 ? -7.560 -10.984 -4.331 1.00 97.88 101 ARG A C 1
ATOM 769 O O . ARG A 1 101 ? -7.855 -11.586 -5.361 1.00 97.88 101 ARG A O 1
ATOM 776 N N . ALA A 1 102 ? -8.023 -11.322 -3.134 1.00 97.50 102 ALA A N 1
ATOM 777 C CA . ALA A 1 102 ? -8.912 -12.452 -2.918 1.00 97.50 102 ALA A CA 1
ATOM 778 C C . ALA A 1 102 ? -9.799 -12.219 -1.698 1.00 97.50 102 ALA A C 1
ATOM 780 O O . ALA A 1 102 ? -9.359 -11.638 -0.705 1.00 97.50 102 ALA A O 1
ATOM 781 N N . THR A 1 103 ? -11.029 -12.714 -1.784 1.00 97.94 103 THR A N 1
ATOM 782 C CA . THR A 1 103 ? -12.003 -12.706 -0.696 1.00 97.94 103 THR A CA 1
ATOM 783 C C . THR A 1 103 ? -12.650 -14.081 -0.580 1.00 97.94 103 THR A C 1
ATOM 785 O O . THR A 1 103 ? -12.873 -14.763 -1.581 1.00 97.94 103 THR A O 1
ATOM 788 N N . GLU A 1 104 ? -12.934 -14.492 0.648 1.00 97.25 104 GLU A N 1
ATOM 789 C CA . GLU A 1 104 ? -13.719 -15.673 0.996 1.00 97.25 104 GLU A CA 1
ATOM 790 C C . GLU A 1 104 ? -14.607 -15.310 2.191 1.00 97.25 104 GLU A C 1
ATOM 792 O O . GLU A 1 104 ? -14.174 -14.574 3.079 1.00 97.25 104 GLU A O 1
ATOM 797 N N . GLY A 1 105 ? -15.849 -15.795 2.215 1.00 95.69 105 GLY A N 1
ATOM 798 C CA . GLY A 1 105 ? -16.797 -15.486 3.287 1.00 95.69 105 GLY A CA 1
ATOM 799 C C . GLY A 1 105 ? -17.209 -14.009 3.335 1.00 95.69 105 GLY A C 1
ATOM 800 O O . GLY A 1 105 ? -17.458 -13.381 2.303 1.00 95.69 105 GLY A O 1
ATOM 801 N N . ARG A 1 106 ? -17.332 -13.464 4.549 1.00 95.12 106 ARG A N 1
ATOM 802 C CA . ARG A 1 106 ? -17.751 -12.079 4.793 1.00 95.12 106 ARG A CA 1
ATOM 803 C C . ARG A 1 106 ? -16.533 -11.182 4.995 1.00 95.12 106 ARG A C 1
ATOM 805 O O . ARG A 1 106 ? -15.867 -11.233 6.028 1.00 95.12 106 ARG A O 1
ATOM 812 N N . THR A 1 107 ? -16.278 -10.325 4.013 1.00 97.44 107 THR A N 1
ATOM 813 C CA . THR A 1 107 ? -15.140 -9.398 4.002 1.00 97.44 107 THR A CA 1
ATOM 814 C C . THR A 1 107 ? -15.578 -7.977 3.694 1.00 97.44 107 THR A C 1
ATOM 816 O O . THR A 1 107 ? -16.420 -7.773 2.813 1.00 97.44 107 THR A O 1
ATOM 819 N N . GLY A 1 108 ? -14.948 -7.001 4.339 1.00 97.00 108 GLY A N 1
ATOM 820 C CA . GLY A 1 108 ? -15.322 -5.600 4.210 1.00 97.00 108 GLY A CA 1
ATOM 821 C C . GLY A 1 108 ? -14.281 -4.625 4.731 1.00 97.00 108 GLY A C 1
ATOM 822 O O . GLY A 1 108 ? -13.254 -5.005 5.298 1.00 97.00 108 GLY A O 1
ATOM 823 N N . VAL A 1 109 ? -14.586 -3.345 4.540 1.00 97.25 109 VAL A N 1
ATOM 824 C CA . VAL A 1 109 ? -13.888 -2.227 5.175 1.00 97.25 109 VAL A CA 1
ATOM 825 C C . VAL A 1 109 ? -14.912 -1.359 5.894 1.00 97.25 109 VAL A C 1
ATOM 827 O O . VAL A 1 109 ? -15.978 -1.069 5.357 1.00 97.25 109 VAL A O 1
ATOM 830 N N . ALA A 1 110 ? -14.585 -0.920 7.099 1.00 95.75 110 ALA A N 1
ATOM 831 C CA . ALA A 1 110 ? -15.245 0.191 7.770 1.00 95.75 110 ALA A CA 1
ATOM 832 C C . ALA A 1 110 ? -14.396 1.442 7.527 1.00 95.75 110 ALA A C 1
ATOM 834 O O . ALA A 1 110 ? -13.225 1.420 7.897 1.00 95.75 110 ALA A O 1
ATOM 835 N N . ALA A 1 111 ? -14.925 2.487 6.878 1.00 95.25 111 ALA A N 1
ATOM 836 C CA . ALA A 1 111 ? -14.153 3.685 6.532 1.00 95.25 111 ALA A CA 1
ATOM 837 C C . ALA A 1 111 ? -14.980 4.986 6.561 1.00 95.25 111 ALA A C 1
ATOM 839 O O . ALA A 1 111 ? -15.605 5.428 5.587 1.00 95.25 111 ALA A O 1
ATOM 840 N N . GLY A 1 112 ? -14.929 5.648 7.704 1.00 87.94 112 GLY A N 1
ATOM 841 C CA . GLY A 1 112 ? -15.759 6.783 8.076 1.00 87.94 112 GLY A CA 1
ATOM 842 C C . GLY A 1 112 ? -15.281 7.298 9.421 1.00 87.94 112 GLY A C 1
ATOM 843 O O . GLY A 1 112 ? -14.448 6.645 10.045 1.00 87.94 112 GLY A O 1
ATOM 844 N N . PRO A 1 113 ? -15.750 8.454 9.892 1.00 94.00 113 PRO A N 1
ATOM 845 C CA . PRO A 1 113 ? -17.034 9.110 9.626 1.00 94.00 113 PRO A CA 1
ATOM 846 C C . PRO A 1 113 ? -17.110 9.945 8.338 1.00 94.00 113 PRO A C 1
ATOM 848 O O . PRO A 1 113 ? -16.135 10.097 7.603 1.00 94.00 113 PRO A O 1
ATOM 851 N N . ARG A 1 114 ? -18.307 10.473 8.035 1.00 93.25 114 ARG A N 1
ATOM 852 C CA . ARG A 1 114 ? -18.542 11.414 6.916 1.00 93.25 114 ARG A CA 1
ATOM 853 C C . ARG A 1 114 ? -18.708 12.872 7.337 1.00 93.25 114 ARG A C 1
ATOM 855 O O . ARG A 1 114 ? -18.669 13.753 6.487 1.00 93.25 114 ARG A O 1
ATOM 862 N N . THR A 1 115 ? -18.932 13.114 8.623 1.00 95.19 115 THR A N 1
ATOM 863 C CA . THR A 1 115 ? -19.132 14.444 9.201 1.00 95.19 115 THR A CA 1
ATOM 864 C C . THR A 1 115 ? -18.442 14.527 10.558 1.00 95.19 115 THR A C 1
ATOM 866 O O . THR A 1 115 ? -18.218 13.501 11.203 1.00 95.19 115 THR A O 1
ATOM 869 N N . GLU A 1 116 ? -18.164 15.746 11.013 1.00 96.31 116 GLU A N 1
ATOM 870 C CA . GLU A 1 116 ? -17.641 16.011 12.362 1.00 96.31 116 GLU A CA 1
ATOM 871 C C . GLU A 1 116 ? -18.572 15.483 13.462 1.00 96.31 116 GLU A C 1
ATOM 873 O O . GLU A 1 116 ? -18.130 14.895 14.445 1.00 96.31 116 GLU A O 1
ATOM 878 N N . GLU A 1 117 ? -19.888 15.619 13.279 1.00 96.94 117 GLU A N 1
ATOM 879 C CA . GLU A 1 117 ? -20.876 15.089 14.225 1.00 96.94 117 GLU A CA 1
ATOM 880 C C . GLU A 1 117 ? -20.781 13.561 14.341 1.00 96.94 117 GLU A C 1
ATOM 882 O O . GLU A 1 117 ? -20.774 13.010 15.445 1.00 96.94 117 GLU A O 1
ATOM 887 N N . ALA A 1 118 ? -20.653 12.868 13.205 1.00 96.44 118 ALA A N 1
ATOM 888 C CA . ALA A 1 118 ? -20.464 11.425 13.191 1.00 96.44 118 ALA A CA 1
ATOM 889 C C . ALA A 1 118 ? -19.121 11.023 13.824 1.00 96.44 118 ALA A C 1
ATOM 891 O O . ALA A 1 118 ? -19.064 10.006 14.516 1.00 96.44 118 ALA A O 1
ATOM 892 N N . ALA A 1 119 ? -18.070 11.833 13.651 1.00 97.00 119 ALA A N 1
ATOM 893 C CA . ALA A 1 119 ? -16.784 11.645 14.322 1.00 97.00 119 ALA A CA 1
ATOM 894 C C . ALA A 1 119 ? -16.917 11.725 15.840 1.00 97.00 119 ALA A C 1
ATOM 896 O O . ALA A 1 119 ? -16.527 10.789 16.535 1.00 97.00 119 ALA A O 1
ATOM 897 N N . GLY A 1 1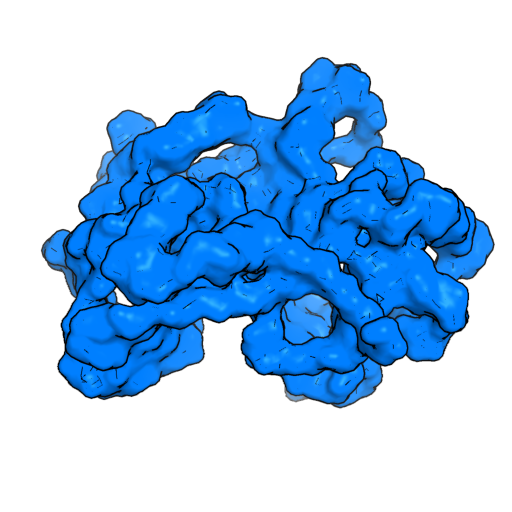20 ? -17.537 12.792 16.348 1.00 97.06 120 GLY A N 1
ATOM 898 C CA . GLY A 1 120 ? -17.756 12.979 17.781 1.00 97.06 120 GLY A CA 1
ATOM 899 C C . GLY A 1 120 ? -18.610 11.868 18.391 1.00 97.06 120 GLY A C 1
ATOM 900 O O . GLY A 1 120 ? -18.299 11.363 19.472 1.00 97.06 120 GLY A O 1
ATOM 901 N N . ARG A 1 121 ? -19.650 11.416 17.678 1.00 97.12 121 ARG A N 1
ATOM 902 C CA . ARG A 1 121 ? -20.482 10.289 18.122 1.00 97.12 121 ARG A CA 1
ATOM 903 C C . ARG A 1 121 ? -19.699 8.981 18.171 1.00 97.12 121 ARG A C 1
ATOM 905 O O . ARG A 1 121 ? -19.795 8.255 19.157 1.00 97.12 121 ARG A O 1
ATOM 912 N N . LEU A 1 122 ? -18.905 8.688 17.144 1.00 96.56 122 LEU A N 1
ATOM 913 C CA . LEU A 1 122 ? -18.094 7.476 17.113 1.00 96.56 122 LEU A CA 1
ATOM 914 C C . LEU A 1 122 ? -17.000 7.495 18.191 1.00 96.56 122 LEU A C 1
ATOM 916 O O . LEU A 1 122 ? -16.767 6.481 18.847 1.00 96.56 122 LEU A O 1
ATOM 920 N N . GLN A 1 123 ? -16.385 8.656 18.428 1.00 97.19 123 GLN A N 1
ATOM 921 C CA . GLN A 1 123 ? -15.440 8.856 19.524 1.00 97.19 123 GLN A CA 1
ATOM 922 C C . GLN A 1 123 ? -16.086 8.577 20.878 1.00 97.19 123 GLN A C 1
ATOM 924 O O . GLN A 1 123 ? -15.477 7.908 21.712 1.00 97.19 123 GLN A O 1
ATOM 929 N N . HIS A 1 124 ? -17.310 9.066 21.096 1.00 96.88 124 HIS A N 1
ATOM 930 C CA . HIS A 1 124 ? -18.049 8.789 22.321 1.00 96.88 124 HIS A CA 1
ATOM 931 C C . HIS A 1 124 ? -18.234 7.282 22.518 1.00 96.88 124 HIS A C 1
ATOM 933 O O . HIS A 1 124 ? -17.768 6.761 23.527 1.00 96.88 124 HIS A O 1
ATOM 939 N N . ILE A 1 125 ? -18.801 6.586 21.525 1.00 96.31 125 ILE A N 1
ATOM 940 C CA . ILE A 1 125 ? -19.056 5.135 21.577 1.00 96.31 125 ILE A CA 1
ATOM 941 C C . ILE A 1 125 ? -17.773 4.365 21.905 1.00 96.31 125 ILE A C 1
ATOM 943 O O . ILE A 1 125 ? -17.751 3.565 22.836 1.00 96.31 125 ILE A O 1
ATOM 947 N N . ILE A 1 126 ? -16.675 4.635 21.192 1.00 94.81 126 ILE A N 1
ATOM 948 C CA . ILE A 1 126 ? -15.401 3.935 21.409 1.00 94.81 126 ILE A CA 1
ATOM 949 C C . ILE A 1 126 ? -14.881 4.128 22.840 1.00 94.81 126 ILE A C 1
ATOM 951 O O . ILE A 1 126 ? -14.327 3.196 23.422 1.00 94.81 126 ILE A O 1
ATOM 955 N N . ARG A 1 127 ? -15.062 5.319 23.421 1.00 94.06 127 ARG A N 1
ATOM 956 C CA . ARG A 1 127 ? -14.550 5.648 24.758 1.00 94.06 127 ARG A CA 1
ATOM 957 C C . ARG A 1 127 ? -15.423 5.147 25.903 1.00 94.06 127 ARG A C 1
ATOM 959 O O . ARG A 1 127 ? -14.889 4.923 26.988 1.00 94.06 127 ARG A O 1
ATOM 966 N N . THR A 1 128 ? -16.736 5.056 25.712 1.00 94.69 128 THR A N 1
ATOM 967 C CA . THR A 1 128 ? -17.686 4.781 26.804 1.00 94.69 128 THR A CA 1
ATOM 968 C C . THR A 1 128 ? -18.305 3.393 26.726 1.00 94.69 128 THR A C 1
ATOM 970 O O . THR A 1 128 ? -18.520 2.771 27.763 1.00 94.69 128 THR A O 1
ATOM 973 N N . GLU A 1 129 ? -18.571 2.900 25.519 1.00 93.88 129 GLU A N 1
ATOM 974 C CA . GLU A 1 129 ? -19.269 1.634 25.272 1.00 93.88 129 GLU A CA 1
ATOM 975 C C . GLU A 1 129 ? -18.308 0.543 24.778 1.00 93.88 129 GLU A C 1
ATOM 977 O O . GLU A 1 129 ? -18.459 -0.630 25.123 1.00 93.88 129 GLU A O 1
ATOM 982 N N . GLY A 1 130 ? -17.292 0.936 24.004 1.00 91.88 130 GLY A N 1
ATOM 983 C CA . GLY A 1 130 ? -16.395 0.026 23.300 1.00 91.88 130 GLY A CA 1
ATOM 984 C C . GLY A 1 130 ? -17.027 -0.571 22.039 1.00 91.88 130 GLY A C 1
ATOM 985 O O . GLY A 1 130 ? -18.188 -0.332 21.712 1.00 91.88 130 GLY A O 1
ATOM 986 N N . LEU A 1 131 ? -16.239 -1.355 21.303 1.00 93.38 131 LEU A N 1
ATOM 987 C CA . LEU A 1 131 ? -16.688 -2.064 20.105 1.00 93.38 131 LEU A CA 1
ATOM 988 C C . LEU A 1 131 ? -16.390 -3.558 20.263 1.00 93.38 131 LEU A C 1
ATOM 990 O O . LEU A 1 131 ? -15.283 -3.917 20.662 1.00 93.38 131 LEU A O 1
ATOM 994 N N . PRO A 1 132 ? -17.323 -4.465 19.941 1.00 92.19 132 PRO A N 1
ATOM 995 C CA . PRO A 1 132 ? -16.989 -5.880 19.919 1.00 92.19 132 PRO A CA 1
ATOM 996 C C . PRO A 1 132 ? -16.029 -6.181 18.747 1.00 92.19 132 PRO A C 1
ATOM 998 O O . PRO A 1 132 ? -16.130 -5.525 17.701 1.00 92.19 132 PRO A O 1
ATOM 1001 N N . PRO A 1 133 ? -15.131 -7.181 18.883 1.00 89.00 133 PRO A N 1
ATOM 1002 C CA . PRO A 1 133 ? -14.190 -7.617 17.841 1.00 89.00 133 PRO A CA 1
ATOM 1003 C C . PRO A 1 133 ? -14.884 -8.435 16.740 1.00 89.00 133 PRO A C 1
ATOM 1005 O O . PRO A 1 133 ? -14.426 -9.492 16.325 1.00 89.00 133 PRO A O 1
ATOM 1008 N N . ASP A 1 134 ? -16.061 -7.988 16.332 1.00 90.12 134 ASP A N 1
ATOM 1009 C CA . ASP A 1 134 ? -16.945 -8.688 15.423 1.00 90.12 134 ASP A CA 1
ATOM 1010 C C . ASP A 1 134 ? -17.924 -7.655 14.860 1.00 90.12 134 ASP A C 1
ATOM 1012 O O . ASP A 1 134 ? -18.809 -7.162 15.571 1.00 90.12 134 ASP A O 1
ATOM 1016 N N . VAL A 1 135 ? -17.755 -7.309 13.582 1.00 91.62 135 VAL A N 1
ATOM 1017 C CA . VAL A 1 135 ? -18.611 -6.322 12.908 1.00 91.62 135 VAL A CA 1
ATOM 1018 C C . VAL A 1 135 ? -20.074 -6.774 12.846 1.00 91.62 135 VAL A C 1
ATOM 1020 O O . VAL A 1 135 ? -20.970 -5.939 12.725 1.00 91.62 135 VAL A O 1
ATOM 1023 N N . GLU A 1 136 ? -20.359 -8.075 12.994 1.00 89.94 136 GLU A N 1
ATOM 1024 C CA . GLU A 1 136 ? -21.727 -8.594 13.067 1.00 89.94 136 GLU A CA 1
ATOM 1025 C C . GLU A 1 136 ? -22.444 -8.151 14.346 1.00 89.94 136 GLU A C 1
ATOM 1027 O O . GLU A 1 136 ? -23.669 -8.028 14.369 1.00 89.94 136 GLU A O 1
ATOM 1032 N N . ARG A 1 137 ? -21.683 -7.847 15.397 1.00 93.25 137 ARG A N 1
ATOM 1033 C CA . ARG A 1 137 ? -22.205 -7.378 16.684 1.00 93.25 137 ARG A CA 1
ATOM 1034 C C . ARG A 1 137 ? -22.248 -5.859 16.792 1.00 93.25 137 ARG A C 1
ATOM 1036 O O . ARG A 1 137 ? -22.731 -5.340 17.795 1.00 93.25 137 ARG A O 1
ATOM 1043 N N . TRP A 1 138 ? -21.750 -5.136 15.788 1.00 94.69 138 TRP A N 1
ATOM 1044 C CA . TRP A 1 138 ? -21.889 -3.682 15.738 1.00 94.69 138 TRP A CA 1
ATOM 1045 C C . TRP A 1 138 ? -23.350 -3.319 15.504 1.00 94.69 138 TRP A C 1
ATOM 1047 O O . TRP A 1 138 ? -23.994 -3.896 14.623 1.00 94.69 138 TRP A O 1
ATOM 1057 N N . SER A 1 139 ? -23.846 -2.345 16.269 1.00 95.00 139 SER A N 1
ATOM 1058 C CA . SER A 1 139 ? -25.180 -1.782 16.066 1.00 95.00 139 SER A CA 1
ATOM 1059 C C . SER A 1 139 ? -25.286 -1.122 14.689 1.00 95.00 139 SER A C 1
ATOM 1061 O O . SER A 1 139 ? -24.289 -0.648 14.139 1.00 95.00 139 SER A O 1
ATOM 1063 N N . ASP A 1 140 ? -26.499 -1.036 14.142 1.00 93.69 140 ASP A N 1
ATOM 1064 C CA . ASP A 1 140 ? -26.740 -0.382 12.846 1.00 93.69 140 ASP A CA 1
ATOM 1065 C C . ASP A 1 140 ? -26.226 1.063 12.820 1.00 93.69 140 ASP A C 1
ATOM 1067 O O . ASP A 1 140 ? -25.723 1.544 11.805 1.00 93.69 140 ASP A O 1
ATOM 1071 N N . ASP A 1 141 ? -26.295 1.744 13.965 1.00 94.06 141 ASP A N 1
ATOM 1072 C CA . ASP A 1 141 ? -25.761 3.089 14.120 1.00 94.06 141 ASP A CA 1
ATOM 1073 C C . ASP A 1 141 ? -24.235 3.128 13.972 1.00 94.06 141 ASP A C 1
ATOM 1075 O O . ASP A 1 141 ? -23.731 3.925 13.185 1.00 94.06 141 ASP A O 1
ATOM 1079 N N . VAL A 1 142 ? -23.498 2.231 14.639 1.00 95.25 142 VAL A N 1
ATOM 1080 C CA . VAL A 1 142 ? -22.034 2.120 14.493 1.00 95.25 142 VAL A CA 1
ATOM 1081 C C . VAL A 1 142 ? -21.654 1.810 13.047 1.00 95.25 142 VAL A C 1
ATOM 1083 O O . VAL A 1 142 ? -20.761 2.450 12.493 1.00 95.25 142 VAL A O 1
ATOM 1086 N N . ARG A 1 143 ? -22.358 0.871 12.405 1.00 94.31 143 ARG A N 1
ATOM 1087 C CA . ARG A 1 143 ? -22.106 0.500 11.003 1.00 94.31 143 ARG A CA 1
ATOM 1088 C C . ARG A 1 143 ? -22.305 1.680 10.052 1.00 94.31 143 ARG A C 1
ATOM 1090 O O . ARG A 1 143 ? -21.479 1.898 9.168 1.00 94.31 143 ARG A O 1
ATOM 1097 N N . ARG A 1 144 ? -23.359 2.470 10.268 1.00 93.12 144 ARG A N 1
ATOM 1098 C CA . ARG A 1 144 ? -23.641 3.694 9.508 1.00 93.12 144 ARG A CA 1
ATOM 1099 C C . ARG A 1 144 ? -22.603 4.787 9.765 1.00 93.12 144 ARG A C 1
ATOM 1101 O O . ARG A 1 144 ? -22.179 5.452 8.827 1.00 93.12 144 ARG A O 1
ATOM 1108 N N . LEU A 1 145 ? -22.177 4.983 11.015 1.00 94.69 145 LEU A N 1
ATOM 1109 C CA . LEU A 1 145 ? -21.153 5.978 11.362 1.00 94.69 145 LEU A CA 1
ATOM 1110 C C . LEU A 1 145 ? -19.809 5.657 10.703 1.00 94.69 145 LEU A C 1
ATOM 1112 O O . LEU A 1 145 ? -19.157 6.558 10.181 1.00 94.69 145 LEU A O 1
ATOM 1116 N N . PHE A 1 146 ? -19.419 4.382 10.685 1.00 92.06 146 PHE A N 1
ATOM 1117 C CA . PHE A 1 146 ? -18.207 3.929 10.010 1.00 92.06 146 PHE A CA 1
ATOM 1118 C C . PHE A 1 146 ? -18.320 3.887 8.486 1.00 92.06 146 PHE A C 1
ATOM 1120 O O . PHE A 1 146 ? -17.289 3.893 7.830 1.00 92.06 146 PHE A O 1
ATOM 1127 N N . GLY A 1 147 ? -19.517 3.809 7.906 1.00 92.12 147 GLY A N 1
ATOM 1128 C CA . GLY A 1 147 ? -19.690 3.625 6.465 1.00 92.12 147 GLY A CA 1
ATOM 1129 C C . GLY A 1 147 ? -19.085 2.310 5.967 1.00 92.12 147 GLY A C 1
ATOM 1130 O O . GLY A 1 147 ? -17.996 2.290 5.392 1.00 92.12 147 GLY A O 1
ATOM 1131 N N . LEU A 1 148 ? -19.785 1.199 6.208 1.00 94.25 148 LEU A N 1
ATOM 1132 C CA . LEU A 1 148 ? -19.336 -0.126 5.779 1.00 94.25 148 LEU A CA 1
ATOM 1133 C C . LEU A 1 148 ? -19.349 -0.290 4.252 1.00 94.25 148 LEU A C 1
ATOM 1135 O O . LEU A 1 148 ? -20.362 -0.083 3.584 1.00 94.25 148 LEU A O 1
ATOM 1139 N N . VAL A 1 149 ? -18.225 -0.763 3.723 1.00 94.81 149 VAL A N 1
ATOM 1140 C CA . VAL A 1 149 ? -18.042 -1.190 2.336 1.00 94.81 149 VAL A CA 1
ATOM 1141 C C . VAL A 1 149 ? -17.889 -2.711 2.334 1.00 94.81 149 VAL A C 1
ATOM 1143 O O . VAL A 1 149 ? -16.795 -3.241 2.524 1.00 94.81 149 VAL A O 1
ATOM 1146 N N . GLU A 1 150 ? -19.002 -3.420 2.155 1.00 93.44 150 GLU A N 1
ATOM 1147 C CA . GLU A 1 150 ? -19.065 -4.885 2.081 1.00 93.44 150 GLU A CA 1
ATOM 1148 C C . GLU A 1 150 ? -20.222 -5.352 1.167 1.00 93.44 150 GLU A C 1
ATOM 1150 O O . GLU A 1 150 ? -21.220 -4.643 1.056 1.00 93.44 150 GLU A O 1
ATOM 1155 N N . PRO A 1 151 ? -20.143 -6.526 0.510 1.00 94.62 151 PRO A N 1
ATOM 1156 C CA . PRO A 1 151 ? -18.978 -7.398 0.444 1.00 94.62 151 PRO A CA 1
ATOM 1157 C C . PRO A 1 151 ? -17.909 -6.836 -0.500 1.00 94.62 151 PRO A C 1
ATOM 1159 O O . PRO A 1 151 ? -18.225 -6.304 -1.568 1.00 94.62 151 PRO A O 1
ATOM 1162 N N . LEU A 1 152 ? -16.641 -7.013 -0.127 1.00 96.69 152 LEU A N 1
ATOM 1163 C CA . LEU A 1 152 ? -15.524 -6.794 -1.048 1.00 96.69 152 LEU A CA 1
ATOM 1164 C C . LEU A 1 152 ? -15.473 -7.879 -2.123 1.00 96.69 152 LEU A C 1
ATOM 1166 O O . LEU A 1 152 ? -15.824 -9.042 -1.894 1.00 96.69 152 LEU A O 1
ATOM 1170 N N . LYS A 1 153 ? -14.976 -7.501 -3.298 1.00 96.56 153 LYS A N 1
ATOM 1171 C CA . LYS A 1 153 ? -14.770 -8.399 -4.436 1.00 96.56 153 LYS A CA 1
ATOM 1172 C C . LYS A 1 153 ? -13.318 -8.366 -4.889 1.00 96.56 153 LYS A C 1
ATOM 1174 O O . LYS A 1 153 ? -12.687 -7.313 -4.928 1.00 96.56 153 LYS A O 1
ATOM 1179 N N . GLY A 1 154 ? -12.809 -9.528 -5.296 1.00 97.31 154 GLY A N 1
ATOM 1180 C CA . GLY A 1 154 ? -11.508 -9.617 -5.954 1.00 97.31 154 GLY A CA 1
ATOM 1181 C C . GLY A 1 154 ? -11.439 -8.699 -7.180 1.00 97.31 154 GLY A C 1
ATOM 1182 O O . GLY A 1 154 ? -12.365 -8.665 -7.991 1.00 97.31 154 GLY A O 1
ATOM 1183 N N . GLY A 1 155 ? -10.343 -7.956 -7.306 1.00 97.25 155 GLY A N 1
ATOM 1184 C CA . GLY A 1 155 ? -10.118 -6.968 -8.357 1.00 97.25 155 GLY A CA 1
ATOM 1185 C C . GLY A 1 155 ? -10.551 -5.541 -8.015 1.00 97.25 155 GLY A C 1
ATOM 1186 O O . GLY A 1 155 ? -10.252 -4.639 -8.794 1.00 97.25 155 GLY A O 1
ATOM 1187 N N . GLU A 1 156 ? -11.232 -5.307 -6.889 1.00 98.12 156 GLU A N 1
ATOM 1188 C CA . GLU A 1 156 ? -11.553 -3.946 -6.450 1.00 98.12 156 GLU A CA 1
ATOM 1189 C C . GLU A 1 156 ? -10.299 -3.185 -6.010 1.00 98.12 156 GLU A C 1
ATOM 1191 O O . GLU A 1 156 ? -9.367 -3.765 -5.450 1.00 98.12 156 GLU A O 1
ATOM 1196 N N . VAL A 1 157 ? -10.297 -1.874 -6.258 1.00 98.69 157 VAL A N 1
ATOM 1197 C CA . VAL A 1 157 ? -9.185 -0.984 -5.928 1.00 98.69 157 VAL A CA 1
ATOM 1198 C C . VAL A 1 157 ? -9.684 0.188 -5.108 1.00 98.69 157 VAL A C 1
ATOM 1200 O O . VAL A 1 157 ? -10.688 0.821 -5.453 1.00 98.69 157 VAL A O 1
ATOM 1203 N N . PHE A 1 158 ? -8.960 0.493 -4.038 1.00 98.62 158 PHE A N 1
ATOM 1204 C CA . PHE A 1 158 ? -9.263 1.611 -3.168 1.00 98.62 158 PHE A CA 1
ATOM 1205 C C . PHE A 1 158 ? -8.034 2.476 -2.902 1.00 98.62 158 PHE A C 1
ATOM 1207 O O . PHE A 1 158 ? -6.922 1.968 -2.815 1.00 98.62 158 PHE A O 1
ATOM 1214 N N . LEU A 1 159 ? -8.257 3.776 -2.742 1.00 98.69 159 LEU A N 1
ATOM 1215 C CA . LEU A 1 159 ? -7.302 4.734 -2.194 1.00 98.69 159 LEU A CA 1
ATOM 1216 C C . LEU A 1 159 ? -7.838 5.177 -0.830 1.00 98.69 159 LEU A C 1
ATOM 1218 O O . LEU A 1 159 ? -9.000 5.572 -0.725 1.00 98.69 159 LEU A O 1
ATOM 1222 N N . ALA A 1 160 ? -7.010 5.112 0.201 1.00 98.25 160 ALA A N 1
ATOM 1223 C CA . ALA A 1 160 ? -7.287 5.619 1.536 1.00 98.25 160 ALA A CA 1
ATOM 1224 C C . ALA A 1 160 ? -6.347 6.809 1.804 1.00 98.25 160 ALA A C 1
ATOM 1226 O O . ALA A 1 160 ? -5.192 6.620 2.196 1.00 98.25 160 ALA A O 1
ATOM 1227 N N . PRO A 1 161 ? -6.817 8.047 1.555 1.00 98.00 161 PRO A N 1
ATOM 1228 C CA . PRO A 1 161 ? -6.080 9.253 1.904 1.00 98.00 161 PRO A CA 1
ATOM 1229 C C . PRO A 1 161 ? -5.742 9.284 3.394 1.00 98.00 161 PRO A C 1
ATOM 1231 O O . PRO A 1 161 ? -6.524 8.795 4.222 1.00 98.00 161 PRO A O 1
ATOM 1234 N N . ALA A 1 162 ? -4.630 9.928 3.744 1.00 98.12 162 ALA A N 1
ATOM 1235 C CA . ALA A 1 162 ? -4.363 10.298 5.128 1.00 98.12 162 ALA A CA 1
ATOM 1236 C C . ALA A 1 162 ? -5.578 11.015 5.761 1.00 98.12 162 ALA A C 1
ATOM 1238 O O . ALA A 1 162 ? -6.336 11.713 5.091 1.00 98.12 162 ALA A O 1
ATOM 1239 N N . GLY A 1 163 ? -5.796 10.788 7.053 1.00 98.12 163 GLY A N 1
ATOM 1240 C CA . GLY A 1 163 ? -6.969 11.229 7.807 1.00 98.12 163 GLY A CA 1
ATOM 1241 C C . GLY A 1 163 ? -8.176 10.291 7.708 1.00 98.12 163 GLY A C 1
ATOM 1242 O O . GLY A 1 163 ? -9.138 10.439 8.461 1.00 98.12 163 GLY A O 1
ATOM 1243 N N . THR A 1 164 ? -8.135 9.272 6.844 1.00 98.06 164 THR A N 1
ATOM 1244 C CA . THR A 1 164 ? -9.199 8.262 6.770 1.00 98.06 164 THR A CA 1
ATOM 1245 C C . THR A 1 164 ? -9.151 7.337 7.984 1.00 98.06 164 THR A C 1
ATOM 1247 O O . THR A 1 164 ? -8.258 6.498 8.099 1.00 98.06 164 THR A O 1
ATOM 1250 N N . LEU A 1 165 ? -10.142 7.443 8.871 1.00 98.00 165 LEU A N 1
ATOM 1251 C CA . LEU A 1 165 ? -10.387 6.442 9.909 1.00 98.00 165 LEU A CA 1
ATOM 1252 C C . LEU A 1 165 ? -10.925 5.163 9.269 1.00 98.00 165 LEU A C 1
ATOM 1254 O O . LEU A 1 165 ? -11.938 5.201 8.566 1.00 98.00 165 LEU A O 1
ATOM 1258 N N . HIS A 1 166 ? -10.257 4.038 9.511 1.00 97.94 166 HIS A N 1
ATOM 1259 C CA . HIS A 1 166 ? -10.645 2.778 8.900 1.00 97.94 166 HIS A CA 1
ATOM 1260 C C . HIS A 1 166 ? -10.274 1.533 9.718 1.00 97.94 166 HIS A C 1
ATOM 1262 O O . HIS A 1 166 ? -9.447 1.563 10.630 1.00 97.94 166 HIS A O 1
ATOM 1268 N N . THR A 1 167 ? -10.899 0.412 9.358 1.00 97.31 167 THR A N 1
ATOM 1269 C CA . THR A 1 167 ? -10.438 -0.953 9.643 1.00 97.31 167 THR A CA 1
ATOM 1270 C C . THR A 1 167 ? -10.893 -1.896 8.527 1.00 97.31 167 THR A C 1
ATOM 1272 O O . THR A 1 167 ? -11.908 -1.655 7.871 1.00 97.31 167 THR A O 1
ATOM 1275 N N . MET A 1 168 ? -10.145 -2.974 8.309 1.00 97.25 168 MET A N 1
ATOM 1276 C CA . MET A 1 168 ? -10.445 -4.023 7.334 1.00 97.25 168 MET A CA 1
ATOM 1277 C C . MET A 1 168 ? -10.799 -5.310 8.067 1.00 97.25 168 MET A C 1
ATOM 1279 O O . MET A 1 168 ? -10.233 -5.590 9.125 1.00 97.25 168 MET A O 1
ATOM 1283 N N . PHE A 1 169 ? -11.701 -6.109 7.504 1.00 96.94 169 PHE A N 1
ATOM 1284 C CA . PHE A 1 169 ? -12.177 -7.307 8.181 1.00 96.94 169 PHE A CA 1
ATOM 1285 C C . PHE A 1 169 ? -12.4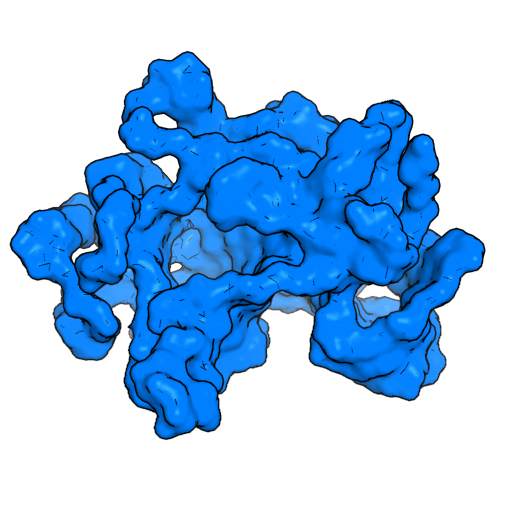54 -8.485 7.250 1.00 96.94 169 PHE A C 1
ATOM 1287 O O . PHE A 1 169 ? -12.859 -8.324 6.097 1.00 96.94 169 PHE A O 1
ATOM 1294 N N . ALA A 1 170 ? -12.284 -9.677 7.814 1.00 96.88 170 ALA A N 1
ATOM 1295 C CA . ALA A 1 170 ? -12.737 -10.956 7.295 1.00 96.88 170 ALA A CA 1
ATOM 1296 C C . ALA A 1 170 ? -13.353 -11.729 8.466 1.00 96.88 170 ALA A C 1
ATOM 1298 O O . ALA A 1 170 ? -12.649 -12.446 9.166 1.00 96.88 170 ALA A O 1
ATOM 1299 N N . VAL A 1 171 ? -14.648 -11.545 8.724 1.00 92.75 171 VAL A N 1
ATOM 1300 C CA . VAL A 1 171 ? -15.284 -12.040 9.957 1.00 92.75 171 VAL A CA 1
ATOM 1301 C C . VAL A 1 171 ? -16.086 -13.299 9.676 1.00 92.75 171 VAL A C 1
ATOM 1303 O O . VAL A 1 171 ? -16.835 -13.360 8.701 1.00 92.75 171 VAL A O 1
ATOM 1306 N N . GLY A 1 172 ? -15.910 -14.316 10.514 1.00 90.81 172 GLY A N 1
ATOM 1307 C CA . GLY A 1 172 ? -16.489 -15.644 10.345 1.00 90.81 172 GLY A CA 1
ATOM 1308 C C . GLY A 1 172 ? -15.410 -16.707 10.106 1.00 90.81 172 GLY A C 1
ATOM 1309 O O . GLY A 1 172 ? -14.359 -16.403 9.540 1.00 90.81 172 GLY A O 1
ATOM 1310 N N . PRO A 1 173 ? -15.658 -17.964 10.517 1.00 88.56 173 PRO A N 1
ATOM 1311 C CA . PRO A 1 173 ? -14.626 -19.003 10.603 1.00 88.56 173 PRO A CA 1
ATOM 1312 C C . PRO A 1 173 ? -13.963 -19.338 9.260 1.00 88.56 173 PRO A C 1
ATOM 1314 O O . PRO A 1 173 ? -12.779 -19.664 9.227 1.00 88.56 173 PRO A O 1
ATOM 1317 N N . GLU A 1 174 ? -14.706 -19.203 8.161 1.00 91.25 174 GLU A N 1
ATOM 1318 C CA . GLU A 1 174 ? -14.222 -19.452 6.796 1.00 91.25 174 GLU A CA 1
ATOM 1319 C C . GLU A 1 174 ? -13.836 -18.162 6.054 1.00 91.25 174 GLU A C 1
ATOM 1321 O O . GLU A 1 174 ? -13.471 -18.202 4.881 1.00 91.25 174 GLU A O 1
ATOM 1326 N N . SER A 1 175 ? -13.938 -16.999 6.704 1.00 95.75 175 SER A N 1
ATOM 1327 C CA . SER A 1 175 ? -13.712 -15.716 6.046 1.00 95.75 175 SER A CA 1
ATOM 1328 C C . SER A 1 175 ? -12.223 -15.416 5.907 1.00 95.75 175 SER A C 1
ATOM 1330 O O . SER A 1 175 ? -11.460 -15.510 6.873 1.00 95.75 175 SER A O 1
ATOM 1332 N N . ARG A 1 176 ? -11.812 -15.004 4.703 1.00 97.00 176 ARG A N 1
ATOM 1333 C CA . ARG A 1 176 ? -10.426 -14.646 4.373 1.00 97.00 176 ARG A CA 1
ATOM 1334 C C . ARG A 1 176 ? -10.385 -13.425 3.472 1.00 97.00 176 ARG A C 1
ATOM 1336 O O . ARG A 1 176 ? -11.160 -13.324 2.526 1.00 97.00 176 ARG A O 1
ATOM 1343 N N . LEU A 1 177 ? -9.428 -12.538 3.709 1.00 98.31 177 LEU A N 1
ATOM 1344 C CA . LEU A 1 177 ? -9.189 -11.358 2.884 1.00 98.31 177 LEU A CA 1
ATOM 1345 C C . LEU A 1 177 ? -7.695 -11.225 2.599 1.00 98.31 177 LEU A C 1
ATOM 1347 O O . LEU A 1 177 ? -6.892 -11.156 3.526 1.00 98.31 177 LEU A O 1
ATOM 1351 N N . ILE A 1 178 ? -7.333 -11.179 1.316 1.00 98.50 178 ILE A N 1
ATOM 1352 C CA . ILE A 1 178 ? -5.966 -10.912 0.862 1.00 98.50 178 ILE A CA 1
ATOM 1353 C C . ILE A 1 178 ? -5.952 -9.589 0.104 1.00 98.50 178 ILE A C 1
ATOM 1355 O O . ILE A 1 178 ? -6.684 -9.427 -0.876 1.00 98.50 178 ILE A O 1
ATOM 1359 N N . ILE A 1 179 ? -5.099 -8.666 0.536 1.00 98.69 179 ILE A N 1
ATOM 1360 C CA . ILE A 1 179 ? -4.967 -7.323 -0.034 1.00 98.69 179 ILE A CA 1
ATOM 1361 C C . ILE A 1 179 ? -3.519 -7.092 -0.436 1.00 98.69 179 ILE A C 1
ATOM 1363 O O . ILE A 1 179 ? -2.612 -7.377 0.340 1.00 98.69 179 ILE A O 1
ATOM 1367 N N . ASP A 1 180 ? -3.305 -6.529 -1.616 1.00 98.75 180 ASP A N 1
ATOM 1368 C CA . ASP A 1 180 ? -2.034 -5.920 -1.986 1.00 98.75 180 ASP A CA 1
ATOM 1369 C C . ASP A 1 180 ? -2.084 -4.430 -1.670 1.00 98.75 180 ASP A C 1
ATOM 1371 O O . ASP A 1 180 ? -2.846 -3.686 -2.289 1.00 98.75 180 ASP A O 1
ATOM 1375 N N . GLU A 1 181 ? -1.272 -4.006 -0.711 1.00 98.75 181 GLU A N 1
ATOM 1376 C CA . GLU A 1 181 ? -1.172 -2.621 -0.274 1.00 98.75 181 GLU A CA 1
ATOM 1377 C C . GLU A 1 181 ? 0.091 -1.963 -0.830 1.00 98.75 181 GLU A C 1
ATOM 1379 O O . GLU A 1 181 ? 1.191 -2.524 -0.777 1.00 98.75 181 GLU A O 1
ATOM 1384 N N . ILE A 1 182 ? -0.081 -0.738 -1.315 1.00 98.81 182 ILE A N 1
ATOM 1385 C CA . ILE A 1 182 ? 0.990 0.241 -1.473 1.00 98.81 182 ILE A CA 1
ATOM 1386 C C . ILE A 1 182 ? 0.695 1.419 -0.546 1.00 98.81 182 ILE A C 1
ATOM 1388 O O . ILE A 1 182 ? -0.455 1.817 -0.386 1.00 98.81 182 ILE A O 1
ATOM 1392 N N . GLN A 1 183 ? 1.720 1.979 0.074 1.00 98.31 183 GLN A N 1
ATOM 1393 C CA . GLN A 1 183 ? 1.586 3.137 0.955 1.00 98.31 183 GLN A CA 1
ATOM 1394 C C . GLN A 1 183 ? 2.827 4.021 0.877 1.00 98.31 183 GLN A C 1
ATOM 1396 O O . GLN A 1 183 ? 3.876 3.591 0.393 1.00 98.31 183 GLN A O 1
ATOM 1401 N N . GLN A 1 184 ? 2.726 5.237 1.411 1.00 97.56 184 GLN A N 1
ATOM 1402 C CA . GLN A 1 184 ? 3.897 6.074 1.668 1.00 97.56 184 GLN A CA 1
ATOM 1403 C C . GLN A 1 184 ? 4.913 5.348 2.568 1.00 97.56 184 GLN A C 1
ATOM 1405 O O . GLN A 1 184 ? 4.567 4.696 3.563 1.00 97.56 184 GLN A O 1
ATOM 1410 N N . GLY A 1 185 ? 6.186 5.485 2.207 1.00 94.94 185 GLY A N 1
ATOM 1411 C CA . GLY A 1 185 ? 7.317 5.293 3.100 1.00 94.94 185 GLY A CA 1
ATOM 1412 C C . GLY A 1 185 ? 7.432 6.499 4.030 1.00 94.94 185 GLY A C 1
ATOM 1413 O O . GLY A 1 185 ? 7.264 7.639 3.602 1.00 94.94 185 GLY A O 1
ATOM 1414 N N . TYR A 1 186 ? 7.730 6.261 5.299 1.00 94.25 186 TYR A N 1
ATOM 1415 C CA . TYR A 1 186 ? 7.682 7.265 6.366 1.00 94.25 186 TYR A CA 1
ATOM 1416 C C . TYR A 1 186 ? 8.996 7.295 7.152 1.00 94.25 186 TYR A C 1
ATOM 1418 O O . TYR A 1 186 ? 9.903 6.505 6.880 1.00 94.25 186 TYR A O 1
ATOM 1426 N N . GLY A 1 187 ? 9.113 8.248 8.078 1.00 89.50 187 GLY A N 1
ATOM 1427 C CA . GLY A 1 187 ? 10.310 8.448 8.895 1.00 89.50 187 GLY A CA 1
ATOM 1428 C C . GLY A 1 187 ? 11.586 8.566 8.061 1.00 89.50 187 GLY A C 1
ATOM 1429 O O . GLY A 1 187 ? 11.619 9.219 7.018 1.00 89.50 187 GLY A O 1
ATOM 1430 N N . GLU A 1 188 ? 12.628 7.856 8.480 1.00 90.06 188 GLU A N 1
ATOM 1431 C CA . GLU A 1 188 ? 13.946 7.872 7.830 1.00 90.06 188 GLU A CA 1
ATOM 1432 C C . GLU A 1 188 ? 14.037 6.983 6.570 1.00 90.06 188 GLU A C 1
ATOM 1434 O O . GLU A 1 188 ? 15.123 6.798 6.014 1.00 90.06 188 GLU A O 1
ATOM 1439 N N . SER A 1 189 ? 12.925 6.397 6.097 1.00 93.56 189 SER A N 1
ATOM 1440 C CA . SER A 1 189 ? 12.932 5.550 4.896 1.00 93.56 189 SER A CA 1
ATOM 1441 C C . SER A 1 189 ? 13.377 6.334 3.661 1.00 93.56 189 SER A C 1
ATOM 1443 O O . SER A 1 189 ? 12.717 7.280 3.238 1.00 93.56 189 SER A O 1
ATOM 1445 N N . ARG A 1 190 ? 14.453 5.877 3.012 1.00 93.94 190 ARG A N 1
ATOM 1446 C CA . ARG A 1 190 ? 14.942 6.435 1.736 1.00 93.94 190 ARG A CA 1
ATOM 1447 C C . ARG A 1 190 ? 14.154 5.950 0.516 1.00 93.94 190 ARG A C 1
ATOM 1449 O O . ARG A 1 190 ? 14.381 6.443 -0.579 1.00 93.94 190 ARG A O 1
ATOM 1456 N N . LEU A 1 191 ? 13.233 5.002 0.687 1.00 96.25 191 LEU A N 1
ATOM 1457 C CA . LEU A 1 191 ? 12.259 4.630 -0.339 1.00 96.25 191 LEU A CA 1
ATOM 1458 C C . LEU A 1 191 ? 10.930 5.332 -0.014 1.00 96.25 191 LEU A C 1
ATOM 1460 O O . LEU A 1 191 ? 10.420 5.136 1.096 1.00 96.25 191 LEU A O 1
ATOM 1464 N N . PRO A 1 192 ? 10.355 6.136 -0.929 1.00 96.00 192 PRO A N 1
ATOM 1465 C CA . PRO A 1 192 ? 9.140 6.901 -0.648 1.00 96.00 192 PRO A CA 1
ATOM 1466 C C . PRO A 1 192 ? 7.872 6.040 -0.658 1.00 96.00 192 PRO A C 1
ATOM 1468 O O . PRO A 1 192 ? 6.816 6.532 -0.273 1.00 96.00 192 PRO A O 1
ATOM 1471 N N . THR A 1 193 ? 7.953 4.769 -1.064 1.00 98.06 193 THR A N 1
ATOM 1472 C CA . THR A 1 193 ? 6.834 3.820 -1.013 1.00 98.06 193 THR A CA 1
ATOM 1473 C C . THR A 1 193 ? 7.180 2.588 -0.190 1.00 98.06 193 THR A C 1
ATOM 1475 O O . THR A 1 193 ? 8.344 2.204 -0.072 1.00 98.06 193 THR A O 1
ATOM 1478 N N . LEU A 1 194 ? 6.150 1.916 0.308 1.00 98.00 194 LEU A N 1
ATOM 1479 C CA . LEU A 1 194 ? 6.216 0.570 0.856 1.00 98.00 194 LEU A CA 1
ATOM 1480 C C . LEU A 1 194 ? 5.140 -0.287 0.190 1.00 98.00 194 LEU A C 1
ATOM 1482 O O . LEU A 1 194 ? 3.976 0.109 0.150 1.00 98.00 194 LEU A O 1
ATOM 1486 N N . THR A 1 195 ? 5.532 -1.470 -0.283 1.00 98.56 195 THR A N 1
ATOM 1487 C CA . THR A 1 195 ? 4.621 -2.465 -0.866 1.00 98.56 195 THR A CA 1
ATOM 1488 C C . THR A 1 195 ? 4.556 -3.690 0.037 1.00 98.56 195 THR A C 1
ATOM 1490 O O . THR A 1 195 ? 5.591 -4.276 0.381 1.00 98.56 195 THR A O 1
ATOM 1493 N N . LYS A 1 196 ? 3.345 -4.120 0.396 1.00 97.94 196 LYS A N 1
ATOM 1494 C CA . LYS A 1 196 ? 3.117 -5.315 1.218 1.00 97.94 196 LYS A CA 1
ATOM 1495 C C . LYS A 1 196 ? 1.813 -6.022 0.856 1.00 97.94 196 LYS A C 1
ATOM 1497 O O . LYS A 1 196 ? 0.942 -5.464 0.202 1.00 97.94 196 LYS A O 1
ATOM 1502 N N . ILE A 1 197 ? 1.674 -7.255 1.321 1.00 98.62 197 ILE A N 1
ATOM 1503 C CA . ILE A 1 197 ? 0.427 -8.018 1.281 1.00 98.62 197 ILE A CA 1
ATOM 1504 C C . ILE A 1 197 ? -0.123 -8.092 2.698 1.00 98.62 197 ILE A C 1
ATOM 1506 O O . ILE A 1 197 ? 0.636 -8.389 3.619 1.00 98.62 197 ILE A O 1
ATOM 1510 N N . LEU A 1 198 ? -1.423 -7.870 2.864 1.00 98.50 198 LEU A N 1
ATOM 1511 C CA . LEU A 1 198 ? -2.154 -8.158 4.094 1.00 98.50 198 LEU A CA 1
ATOM 1512 C C . LEU A 1 198 ? -2.971 -9.436 3.911 1.00 98.50 198 LEU A C 1
ATOM 1514 O O . LEU A 1 198 ? -3.602 -9.626 2.869 1.00 98.50 198 LEU A O 1
ATOM 1518 N N . ALA A 1 199 ? -2.970 -10.299 4.921 1.00 98.00 199 ALA A N 1
ATOM 1519 C CA . ALA A 1 199 ? -3.750 -11.528 4.945 1.00 98.00 199 ALA A CA 1
ATOM 1520 C C . ALA A 1 199 ? -4.533 -11.622 6.257 1.00 98.00 199 ALA A C 1
ATOM 1522 O O . ALA A 1 199 ? -3.951 -11.793 7.322 1.00 98.00 199 ALA A O 1
ATOM 1523 N N . VAL A 1 200 ? -5.854 -11.492 6.165 1.00 96.94 200 VAL A N 1
ATOM 1524 C CA . VAL A 1 200 ? -6.772 -11.451 7.310 1.00 96.94 200 VAL A CA 1
ATOM 1525 C C . VAL A 1 200 ? -7.635 -12.703 7.305 1.00 96.94 200 VAL A C 1
ATOM 1527 O O . VAL A 1 200 ? -8.158 -13.076 6.251 1.00 96.94 200 VAL A O 1
ATOM 1530 N N . GLN A 1 201 ? -7.803 -13.346 8.458 1.00 96.00 201 GLN A N 1
ATOM 1531 C CA . GLN A 1 201 ? -8.670 -14.514 8.603 1.00 96.00 20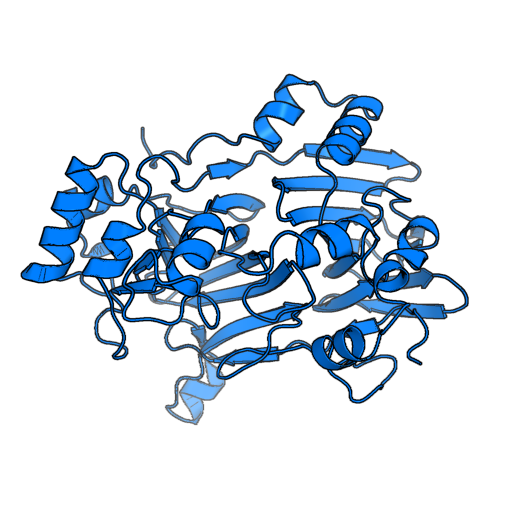1 GLN A CA 1
ATOM 1532 C C . GLN A 1 201 ? -9.444 -14.458 9.917 1.00 96.00 201 GLN A C 1
ATOM 1534 O O . GLN A 1 201 ? -8.837 -14.328 10.974 1.00 96.00 201 GLN A O 1
ATOM 1539 N N . ASN A 1 202 ? -10.765 -14.643 9.834 1.00 94.06 202 ASN A N 1
ATOM 1540 C CA . ASN A 1 202 ? -11.676 -14.724 10.981 1.00 94.06 202 ASN A CA 1
ATOM 1541 C C . ASN A 1 202 ? -11.449 -13.626 12.049 1.00 94.06 202 ASN A C 1
ATOM 1543 O O . ASN A 1 202 ? -11.501 -13.886 13.249 1.00 94.06 202 ASN A O 1
ATOM 1547 N N . ASP A 1 203 ? -11.152 -12.404 11.611 1.00 94.31 203 ASP A N 1
ATOM 1548 C CA . ASP A 1 203 ? -10.813 -11.276 12.477 1.00 94.31 203 ASP A CA 1
ATOM 1549 C C . ASP A 1 203 ? -10.964 -9.948 11.703 1.00 94.31 203 ASP A C 1
ATOM 1551 O O . ASP A 1 203 ? -11.288 -9.901 10.509 1.00 94.31 203 ASP A O 1
ATOM 1555 N N . LEU A 1 204 ? -10.709 -8.849 12.398 1.00 94.62 204 LEU A N 1
ATOM 1556 C CA . LEU A 1 204 ? -10.605 -7.496 11.889 1.00 94.62 204 LEU A CA 1
ATOM 1557 C C . LEU A 1 204 ? -9.318 -6.830 12.378 1.00 94.62 204 LEU A C 1
ATOM 1559 O O . LEU A 1 204 ? -8.813 -7.079 13.476 1.00 94.62 204 LEU A O 1
ATOM 1563 N N . LEU A 1 205 ? -8.777 -5.932 11.566 1.00 95.75 205 LEU A N 1
ATOM 1564 C CA . LEU A 1 205 ? -7.644 -5.102 11.957 1.00 95.75 205 LEU A CA 1
ATOM 1565 C C . LEU A 1 205 ? -8.069 -4.100 13.036 1.00 95.75 205 LEU A C 1
ATOM 1567 O O . LEU A 1 205 ? -9.253 -3.883 13.299 1.00 95.75 205 LEU A O 1
ATOM 1571 N N . SER A 1 206 ? -7.094 -3.471 13.687 1.00 96.06 206 SER A N 1
ATOM 1572 C CA . SER A 1 206 ? -7.391 -2.365 14.592 1.00 96.06 206 SER A CA 1
ATOM 1573 C C . SER A 1 206 ? -8.080 -1.213 13.863 1.00 96.06 206 SER A C 1
ATOM 1575 O O . SER A 1 206 ? -7.733 -0.915 12.722 1.00 96.06 206 SER A O 1
ATOM 1577 N N . VAL A 1 207 ? -8.986 -0.519 14.550 1.00 97.38 207 VAL A N 1
ATOM 1578 C CA . VAL A 1 207 ? -9.503 0.776 14.100 1.00 97.38 207 VAL A CA 1
ATOM 1579 C C . VAL A 1 207 ? -8.375 1.795 14.199 1.00 97.38 207 VAL A C 1
ATOM 1581 O O . VAL A 1 207 ? -7.810 2.007 15.279 1.00 97.38 207 VAL A O 1
ATOM 1584 N N . GLN A 1 208 ? -8.022 2.402 13.073 1.00 97.50 208 GLN A N 1
ATOM 1585 C CA . GLN A 1 208 ? -6.827 3.227 12.957 1.00 97.50 208 GLN A CA 1
ATOM 1586 C C . GLN A 1 208 ? -7.018 4.395 11.994 1.00 97.50 208 GLN A C 1
ATOM 1588 O O . GLN A 1 208 ? -7.887 4.385 11.126 1.00 97.50 208 GLN A O 1
ATOM 1593 N N . VAL A 1 209 ? -6.167 5.397 12.158 1.00 98.06 209 VAL A N 1
ATOM 1594 C CA . VAL A 1 209 ? -6.062 6.557 11.280 1.00 98.06 209 VAL A CA 1
ATOM 1595 C C . VAL A 1 209 ? -4.590 6.890 11.075 1.00 98.06 209 VAL A C 1
ATOM 1597 O O . VAL A 1 209 ? -3.720 6.531 11.879 1.00 98.06 209 VAL A O 1
ATOM 1600 N N . HIS A 1 210 ? -4.307 7.553 9.966 1.00 98.06 210 HIS A N 1
ATOM 1601 C CA . HIS A 1 210 ? -2.961 7.904 9.547 1.00 98.06 210 HIS A CA 1
ATOM 1602 C C . HIS A 1 210 ? -2.865 9.414 9.318 1.00 98.06 210 HIS A C 1
ATOM 1604 O O . HIS A 1 210 ? -3.730 9.955 8.636 1.00 98.06 210 HIS A O 1
ATOM 1610 N N . PRO A 1 211 ? -1.866 10.117 9.875 1.00 97.88 211 PRO A N 1
ATOM 1611 C CA . PRO A 1 211 ? -1.669 11.540 9.642 1.00 97.88 211 PRO A CA 1
ATOM 1612 C C . PRO A 1 211 ? -1.174 11.799 8.214 1.00 97.88 211 PRO A C 1
ATOM 1614 O O . PRO A 1 211 ? -0.550 10.937 7.588 1.00 97.88 211 PRO A O 1
ATOM 1617 N N . GLY A 1 212 ? -1.425 13.010 7.717 1.00 97.50 212 GLY A N 1
ATOM 1618 C CA . GLY A 1 212 ? -0.785 13.521 6.503 1.00 97.50 212 GLY A CA 1
ATOM 1619 C C . GLY A 1 212 ? 0.574 14.154 6.805 1.00 97.50 212 GLY A C 1
ATOM 1620 O O . GLY A 1 212 ? 0.908 14.400 7.965 1.00 97.50 212 GLY A O 1
ATOM 1621 N N . ASP A 1 213 ? 1.336 14.466 5.759 1.00 97.38 213 ASP A N 1
ATOM 1622 C CA . ASP A 1 213 ? 2.695 15.020 5.861 1.00 97.38 213 ASP A CA 1
ATOM 1623 C C . ASP A 1 213 ? 2.757 16.286 6.735 1.00 97.38 213 ASP A C 1
ATOM 1625 O O . ASP A 1 213 ? 3.572 16.385 7.649 1.00 97.38 213 ASP A O 1
ATOM 1629 N N . ALA A 1 214 ? 1.826 17.227 6.536 1.00 96.56 214 ALA A N 1
ATOM 1630 C CA . ALA A 1 214 ? 1.772 18.471 7.310 1.00 96.56 214 ALA A CA 1
ATOM 1631 C C . ALA A 1 214 ? 1.573 18.231 8.817 1.00 96.56 214 ALA A C 1
ATOM 1633 O O . ALA A 1 214 ? 2.157 18.926 9.645 1.00 96.56 214 ALA A O 1
ATOM 1634 N N . THR A 1 215 ? 0.774 17.228 9.183 1.00 97.12 215 THR A N 1
ATOM 1635 C CA . THR A 1 215 ? 0.566 16.848 10.583 1.00 97.12 215 THR A CA 1
ATOM 1636 C C . THR A 1 215 ? 1.831 16.247 11.183 1.00 97.12 215 THR A C 1
ATOM 1638 O O . THR A 1 215 ? 2.191 16.585 12.309 1.00 97.12 215 THR A O 1
ATOM 1641 N N . VAL A 1 216 ? 2.522 15.374 10.442 1.00 97.62 216 VAL A N 1
ATOM 1642 C CA . VAL A 1 216 ? 3.792 14.796 10.902 1.00 97.62 216 VAL A CA 1
ATOM 1643 C C . VAL A 1 216 ? 4.847 15.892 11.064 1.00 97.62 216 VAL A C 1
ATOM 1645 O O . VAL A 1 216 ? 5.554 15.898 12.068 1.00 97.62 216 VAL A O 1
ATOM 1648 N N . ALA A 1 217 ? 4.903 16.857 10.143 1.00 96.75 217 ALA A N 1
ATOM 1649 C CA . ALA A 1 217 ? 5.798 18.008 10.235 1.00 96.75 217 ALA A CA 1
ATOM 1650 C C . ALA A 1 217 ? 5.511 18.878 11.469 1.00 96.75 217 ALA A C 1
ATOM 1652 O O . ALA A 1 217 ? 6.435 19.191 12.215 1.00 96.75 217 ALA A O 1
ATOM 1653 N N . ALA A 1 218 ? 4.241 19.210 11.730 1.00 97.06 218 ALA A N 1
ATOM 1654 C CA . ALA A 1 218 ? 3.847 19.996 12.901 1.00 97.06 218 ALA A CA 1
ATOM 1655 C C . ALA A 1 218 ? 4.153 19.271 14.225 1.00 97.06 218 ALA A C 1
ATOM 1657 O O . ALA A 1 218 ? 4.555 19.894 15.206 1.00 97.06 218 ALA A O 1
ATOM 1658 N N . ALA A 1 219 ? 3.989 17.946 14.263 1.00 96.31 219 ALA A N 1
ATOM 1659 C CA . ALA A 1 219 ? 4.393 17.140 15.411 1.00 96.31 219 ALA A CA 1
ATOM 1660 C C . ALA A 1 219 ? 5.920 17.147 15.602 1.00 96.31 219 ALA A C 1
ATOM 1662 O O . ALA A 1 219 ? 6.404 17.345 16.714 1.00 96.31 219 ALA A O 1
ATOM 1663 N N . ALA A 1 220 ? 6.685 16.985 14.518 1.00 95.00 220 ALA A N 1
ATOM 1664 C CA . ALA A 1 220 ? 8.146 16.977 14.549 1.00 95.00 220 ALA A CA 1
ATOM 1665 C C . ALA A 1 220 ? 8.751 18.336 14.948 1.00 95.00 220 ALA A C 1
ATOM 1667 O O . ALA A 1 220 ? 9.774 18.368 15.632 1.00 95.00 220 ALA A O 1
ATOM 1668 N N . SER A 1 221 ? 8.122 19.452 14.559 1.00 95.31 221 SER A N 1
ATOM 1669 C CA . SER A 1 221 ? 8.558 20.807 14.927 1.00 95.31 221 SER A CA 1
ATOM 1670 C C . SER A 1 221 ? 8.130 21.234 16.338 1.00 95.31 221 SER A C 1
ATOM 1672 O O . SER A 1 221 ? 8.603 22.256 16.836 1.00 95.31 221 SER A O 1
ATOM 1674 N N . GLY A 1 222 ? 7.259 20.461 16.998 1.00 95.06 222 GLY A N 1
ATOM 1675 C CA . GLY A 1 222 ? 6.689 20.790 18.307 1.00 95.06 222 GLY A CA 1
ATOM 1676 C C . GLY A 1 222 ? 5.511 21.771 18.258 1.00 95.06 222 GLY A C 1
ATOM 1677 O O . GLY A 1 222 ? 5.057 22.224 19.306 1.00 95.06 222 GLY A O 1
ATOM 1678 N N . GLU A 1 223 ? 4.993 22.096 17.070 1.00 96.12 223 GLU A N 1
ATOM 1679 C CA . GLU A 1 223 ? 3.775 22.904 16.892 1.00 96.12 223 GLU A CA 1
ATOM 1680 C C . GLU A 1 223 ? 2.502 22.144 17.291 1.00 96.12 223 GLU A C 1
ATOM 1682 O O . GLU A 1 223 ? 1.510 22.752 17.696 1.00 96.12 223 GLU A O 1
ATOM 1687 N N . MET A 1 224 ? 2.528 20.812 17.196 1.00 93.75 224 MET A N 1
ATOM 1688 C CA . MET A 1 224 ? 1.443 19.933 17.617 1.00 93.75 224 MET A CA 1
ATOM 1689 C C . MET A 1 224 ? 1.912 18.994 18.727 1.00 93.75 224 MET A C 1
ATOM 1691 O O . MET A 1 224 ? 2.744 18.119 18.505 1.00 93.75 224 MET A O 1
ATOM 1695 N N . GLU A 1 225 ? 1.312 19.116 19.912 1.00 92.50 225 GLU A N 1
ATOM 1696 C CA . GLU A 1 225 ? 1.544 18.163 20.997 1.00 92.50 225 GLU A CA 1
ATOM 1697 C C . GLU A 1 225 ? 0.908 16.804 20.658 1.00 92.50 225 GLU A C 1
ATOM 1699 O O . GLU A 1 225 ? -0.313 16.692 20.437 1.00 92.50 225 GLU A O 1
ATOM 1704 N N . VAL A 1 226 ? 1.767 15.784 20.604 1.00 93.69 226 VAL A N 1
ATOM 1705 C CA . VAL A 1 226 ? 1.433 14.380 20.364 1.00 93.69 226 VAL A CA 1
ATOM 1706 C C . VAL A 1 226 ? 2.194 13.498 21.353 1.00 93.69 226 VAL A C 1
ATOM 1708 O O . VAL A 1 226 ? 3.361 13.733 21.653 1.00 93.69 226 VAL A O 1
ATOM 1711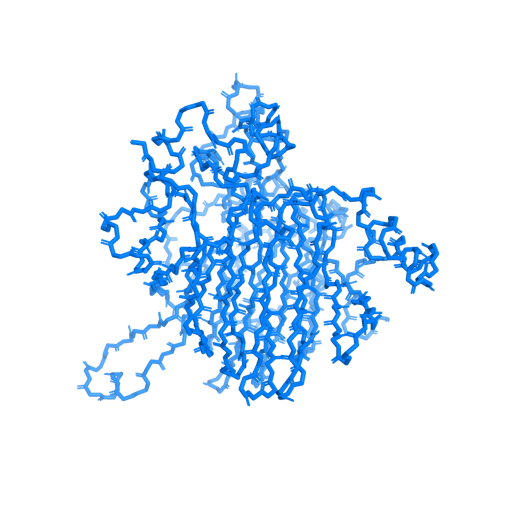 N N . ASP A 1 227 ? 1.526 12.469 21.860 1.00 89.75 227 ASP A N 1
ATOM 1712 C CA . ASP A 1 227 ? 2.060 11.478 22.802 1.00 89.75 227 ASP A CA 1
ATOM 1713 C C . ASP A 1 227 ? 2.630 10.230 22.096 1.00 89.75 227 ASP A C 1
ATOM 1715 O O . ASP A 1 227 ? 3.025 9.260 22.744 1.00 89.75 227 ASP A O 1
ATOM 1719 N N . GLN A 1 228 ? 2.699 10.267 20.762 1.00 91.12 228 GLN A N 1
ATOM 1720 C CA . GLN A 1 228 ? 3.247 9.233 19.891 1.00 91.12 228 GLN A CA 1
ATOM 1721 C C . GLN A 1 228 ? 4.221 9.863 18.887 1.00 91.12 228 GLN A C 1
ATOM 1723 O O . GLN A 1 228 ? 3.933 10.906 18.302 1.00 91.12 228 GLN A O 1
ATOM 1728 N N . ASP A 1 229 ? 5.347 9.194 18.626 1.00 92.69 229 ASP A N 1
ATOM 1729 C CA . ASP A 1 229 ? 6.263 9.572 17.547 1.00 92.69 229 ASP A CA 1
ATOM 1730 C C . ASP A 1 229 ? 5.662 9.203 16.178 1.00 92.69 229 ASP A C 1
ATOM 1732 O O . ASP A 1 229 ? 5.759 8.063 15.709 1.00 92.69 229 ASP A O 1
ATOM 1736 N N . LEU A 1 230 ? 5.016 10.186 15.547 1.00 94.62 230 LEU A N 1
ATOM 1737 C CA . LEU A 1 230 ? 4.382 10.030 14.238 1.00 94.62 230 LEU A CA 1
ATOM 1738 C C . LEU A 1 230 ? 5.389 9.868 13.089 1.00 94.62 230 LEU A C 1
ATOM 1740 O O . LEU A 1 230 ? 4.996 9.381 12.031 1.00 94.62 230 LEU A O 1
ATOM 1744 N N . GLN A 1 231 ? 6.664 10.232 13.279 1.00 92.75 231 GLN A N 1
ATOM 1745 C CA . GLN A 1 231 ? 7.699 10.023 12.262 1.00 92.75 231 GLN A CA 1
ATOM 1746 C C . GLN A 1 231 ? 8.145 8.563 12.235 1.00 92.75 231 GLN A C 1
ATOM 1748 O O . GLN A 1 231 ? 8.255 7.964 11.166 1.00 92.75 231 GLN A O 1
ATOM 1753 N N . ALA A 1 232 ? 8.375 7.978 13.412 1.00 91.06 232 ALA A N 1
ATOM 1754 C CA . ALA A 1 232 ? 8.781 6.581 13.526 1.00 91.06 232 ALA A CA 1
ATOM 1755 C C . ALA A 1 232 ? 7.632 5.611 13.207 1.00 91.06 232 ALA A C 1
ATOM 1757 O O . ALA A 1 232 ? 7.856 4.544 12.627 1.00 91.06 232 ALA A O 1
ATOM 1758 N N . ASN A 1 233 ? 6.400 5.969 13.588 1.00 92.62 233 ASN A N 1
ATOM 1759 C CA . ASN A 1 233 ? 5.209 5.175 13.315 1.00 92.62 233 ASN A CA 1
ATOM 1760 C C . ASN A 1 233 ? 3.968 6.073 13.130 1.00 92.62 233 ASN A C 1
ATOM 1762 O O . ASN A 1 233 ? 3.334 6.452 14.119 1.00 92.62 233 ASN A O 1
ATOM 1766 N N . PRO A 1 234 ? 3.536 6.337 11.885 1.00 95.25 234 PRO A N 1
ATOM 1767 C CA . PRO A 1 234 ? 2.351 7.150 11.610 1.00 95.25 234 PRO A CA 1
ATOM 1768 C C . PRO A 1 234 ? 1.026 6.392 11.818 1.00 95.25 234 PRO A C 1
ATOM 1770 O O . PRO A 1 234 ? -0.048 6.937 11.588 1.00 95.25 234 PRO A O 1
ATOM 1773 N N . THR A 1 235 ? 1.035 5.125 12.242 1.00 95.69 235 THR A N 1
ATOM 1774 C CA . THR A 1 235 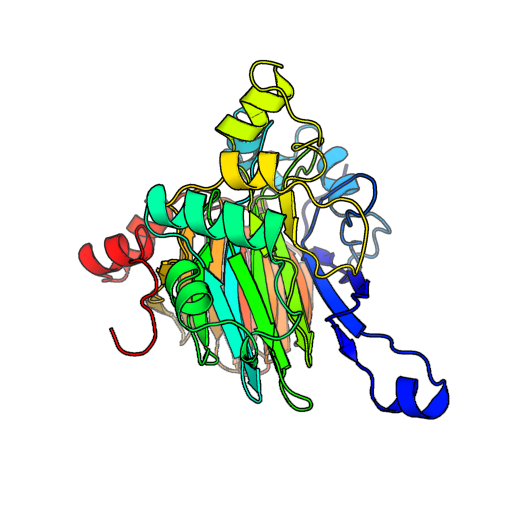? -0.218 4.415 12.538 1.00 95.69 235 THR A CA 1
ATOM 1775 C C . THR A 1 235 ? -0.721 4.777 13.929 1.00 95.69 235 THR A C 1
ATOM 1777 O O . THR A 1 235 ? -0.241 4.227 14.924 1.00 95.69 235 THR A O 1
ATOM 1780 N N . VAL A 1 236 ? -1.720 5.661 14.002 1.00 97.06 236 VAL A N 1
ATOM 1781 C CA . VAL A 1 236 ? -2.424 5.971 15.251 1.00 97.06 236 VAL A CA 1
ATOM 1782 C C . VAL A 1 236 ? -3.609 5.036 15.391 1.00 97.06 236 VAL A C 1
ATOM 1784 O O . VAL A 1 236 ? -4.571 5.062 14.620 1.00 97.06 236 VAL A O 1
ATOM 1787 N N . ARG A 1 237 ? -3.522 4.167 16.390 1.00 96.56 237 ARG A N 1
ATOM 1788 C CA . ARG A 1 237 ? -4.558 3.186 16.677 1.00 96.56 237 ARG A CA 1
ATOM 1789 C C . ARG A 1 237 ? -5.553 3.754 17.659 1.00 96.56 237 ARG A C 1
ATOM 1791 O O . ARG A 1 237 ? -5.173 4.158 18.746 1.00 96.56 237 ARG A O 1
ATOM 1798 N N . ILE A 1 238 ? -6.820 3.733 17.286 1.00 96.50 238 ILE A N 1
ATOM 1799 C CA . ILE A 1 238 ? -7.918 4.215 18.121 1.00 96.50 238 ILE A CA 1
ATOM 1800 C C . ILE A 1 238 ? -8.477 3.081 18.973 1.00 96.50 238 ILE A C 1
ATOM 1802 O O . ILE A 1 238 ? -8.816 3.307 20.130 1.00 96.50 238 ILE A O 1
ATOM 1806 N N . TYR A 1 239 ? -8.570 1.876 18.403 1.00 96.12 239 TYR A N 1
ATOM 1807 C CA . TYR A 1 239 ? -9.159 0.726 19.080 1.00 96.12 239 TYR A CA 1
ATOM 1808 C C . TYR A 1 239 ? -8.594 -0.593 18.533 1.00 96.12 239 TYR A C 1
ATOM 1810 O O . TYR A 1 239 ? -8.603 -0.818 17.322 1.00 96.12 239 TYR A O 1
ATOM 1818 N N . ASP A 1 240 ? -8.098 -1.468 19.406 1.00 95.25 240 ASP A N 1
ATOM 1819 C CA . ASP A 1 240 ? -7.552 -2.799 19.095 1.00 95.25 240 ASP A CA 1
ATOM 1820 C C . ASP A 1 240 ? -8.314 -3.942 19.764 1.00 95.25 240 ASP A C 1
ATOM 1822 O O . ASP A 1 240 ? -7.813 -5.067 19.835 1.00 95.25 240 ASP A O 1
ATOM 1826 N N . PHE A 1 241 ? -9.512 -3.664 20.280 1.00 93.06 241 PHE A N 1
ATOM 1827 C CA . PHE A 1 241 ? -10.376 -4.669 20.899 1.00 93.06 241 PHE A CA 1
ATOM 1828 C C . PHE A 1 241 ? -9.706 -5.393 22.079 1.00 93.06 241 PHE A C 1
ATOM 1830 O O . PHE A 1 241 ? -9.931 -6.580 22.310 1.00 93.06 241 PHE A O 1
ATOM 1837 N N . GLY A 1 242 ? -8.836 -4.688 22.810 1.00 88.00 242 GLY A N 1
ATOM 1838 C CA . GLY A 1 242 ? -8.113 -5.239 23.957 1.00 88.00 242 GLY A CA 1
ATOM 1839 C C . GLY A 1 242 ? -6.958 -6.183 23.608 1.00 88.00 242 GLY A C 1
ATOM 1840 O O . GLY A 1 242 ? -6.395 -6.795 24.514 1.00 88.00 242 GLY A O 1
ATOM 1841 N N . ARG A 1 243 ? -6.564 -6.305 22.329 1.00 88.75 243 ARG A N 1
ATOM 1842 C CA . ARG A 1 243 ? -5.454 -7.187 21.918 1.00 88.75 243 ARG A CA 1
ATOM 1843 C C . ARG A 1 243 ? -4.089 -6.719 22.419 1.00 88.75 243 ARG A C 1
ATOM 1845 O O . ARG A 1 243 ? -3.223 -7.553 22.675 1.00 88.75 243 ARG A O 1
ATOM 1852 N N . ARG A 1 244 ? -3.864 -5.406 22.541 1.00 84.12 244 ARG A N 1
ATOM 1853 C CA . ARG A 1 244 ? -2.590 -4.839 23.017 1.00 84.12 244 ARG A CA 1
ATOM 1854 C C . ARG A 1 244 ? -2.745 -3.412 23.558 1.00 84.12 244 ARG A C 1
ATOM 1856 O O . ARG A 1 244 ? -3.664 -2.715 23.137 1.00 84.12 244 ARG A O 1
ATOM 1863 N N . PRO A 1 245 ? -1.839 -2.956 24.444 1.00 83.19 245 PRO A N 1
ATOM 1864 C CA . PRO A 1 245 ? -1.770 -1.551 24.844 1.00 83.19 245 PRO A CA 1
ATOM 1865 C C . PRO A 1 245 ? -1.287 -0.651 23.689 1.00 83.19 245 PRO A C 1
ATOM 1867 O O . PRO A 1 245 ? -0.708 -1.136 22.715 1.00 83.19 245 PRO A O 1
ATOM 1870 N N . GLY A 1 246 ? -1.477 0.666 23.821 1.00 84.38 246 GLY A N 1
ATOM 1871 C CA . GLY A 1 246 ? -1.077 1.657 22.806 1.00 84.38 246 GLY A CA 1
ATOM 1872 C C . GLY A 1 246 ? -2.219 2.098 21.886 1.00 84.38 246 GLY A C 1
ATOM 1873 O O . GLY A 1 246 ? -2.024 2.280 20.683 1.00 84.38 246 GLY A O 1
ATOM 1874 N N . GLU A 1 247 ? -3.426 2.203 22.440 1.00 93.81 247 GLU A N 1
ATOM 1875 C CA . GLU A 1 247 ? -4.561 2.878 21.813 1.00 93.81 247 GLU A CA 1
ATOM 1876 C C . GLU A 1 247 ? -4.536 4.362 22.210 1.00 93.81 247 GLU A C 1
ATOM 1878 O O . GLU A 1 247 ? -4.423 4.691 23.390 1.00 93.81 247 GLU A O 1
ATOM 1883 N N . HIS A 1 248 ? -4.669 5.253 21.230 1.00 95.31 248 HIS A N 1
ATOM 1884 C CA . HIS A 1 248 ? -4.668 6.706 21.395 1.00 95.31 248 HIS A CA 1
ATOM 1885 C C . HIS A 1 248 ? -5.939 7.300 20.767 1.00 95.31 248 HIS A C 1
ATOM 1887 O O . HIS A 1 248 ? -5.864 7.996 19.751 1.00 95.31 248 HIS A O 1
ATOM 1893 N N . PRO A 1 249 ? -7.139 7.023 21.314 1.00 94.81 249 PRO A N 1
ATOM 1894 C CA . PRO A 1 249 ? -8.390 7.465 20.704 1.00 94.81 249 PRO A CA 1
ATOM 1895 C C . PRO A 1 249 ? -8.504 8.991 20.623 1.00 94.81 249 PRO A C 1
ATOM 1897 O O . PRO A 1 249 ? -9.018 9.510 19.638 1.00 94.81 249 PRO A O 1
ATOM 1900 N N . GLU A 1 250 ? -8.007 9.734 21.616 1.00 94.56 250 GLU A N 1
ATOM 1901 C CA . GLU A 1 250 ? -8.042 11.203 21.578 1.00 94.56 250 GLU A CA 1
ATOM 1902 C C . GLU A 1 250 ? -7.174 11.767 20.450 1.00 94.56 250 GLU A C 1
ATOM 1904 O O . GLU A 1 250 ? -7.658 12.578 19.661 1.00 94.56 250 GLU A O 1
ATOM 1909 N N . LEU A 1 251 ? -5.928 11.295 20.325 1.00 95.56 251 LEU A N 1
ATOM 1910 C CA . LEU A 1 251 ? -5.057 11.666 19.211 1.00 95.56 251 LEU A CA 1
ATOM 1911 C C . LEU A 1 251 ? -5.671 11.239 17.879 1.00 95.56 251 LEU A C 1
ATOM 1913 O O . LEU A 1 251 ? -5.770 12.053 16.972 1.00 95.56 251 LEU A O 1
ATOM 1917 N N . GLY A 1 252 ? -6.128 9.993 17.764 1.00 96.69 252 GLY A N 1
ATOM 1918 C CA . GLY A 1 252 ? -6.670 9.479 16.514 1.00 96.69 252 GLY A CA 1
ATOM 1919 C C . GLY A 1 252 ? -7.854 10.298 16.013 1.00 96.69 252 GLY A C 1
ATOM 1920 O O . GLY A 1 252 ? -7.846 10.721 14.866 1.00 96.69 252 GLY A O 1
ATOM 1921 N N . PHE A 1 253 ? -8.826 10.634 16.864 1.00 96.88 253 PHE A N 1
ATOM 1922 C CA . PHE A 1 253 ? -9.948 11.473 16.429 1.00 96.88 253 PHE A CA 1
ATOM 1923 C C . PHE A 1 253 ? -9.551 12.913 16.071 1.00 96.88 253 PHE A C 1
ATOM 1925 O O . PHE A 1 253 ? -10.214 13.503 15.226 1.00 96.88 253 PHE A O 1
ATOM 1932 N N . ARG A 1 254 ? -8.447 13.458 16.610 1.00 96.06 254 ARG A N 1
ATOM 1933 C CA . ARG A 1 254 ? -7.874 14.738 16.133 1.00 96.06 254 ARG A CA 1
ATOM 1934 C C . ARG A 1 254 ? -7.292 14.643 14.719 1.00 96.06 254 ARG A C 1
ATOM 1936 O O . ARG A 1 254 ? -7.124 15.672 14.076 1.00 96.06 254 ARG A O 1
ATOM 1943 N N . LEU A 1 255 ? -6.936 13.439 14.268 1.00 97.06 255 LEU A N 1
ATOM 1944 C CA . LEU A 1 255 ? -6.364 13.182 12.944 1.00 97.06 255 LEU A CA 1
ATOM 1945 C C . LEU A 1 255 ? -7.409 12.821 11.891 1.00 97.06 255 LEU A C 1
ATOM 1947 O O . LEU A 1 255 ? -7.071 12.739 10.714 1.00 97.06 255 LEU A O 1
ATOM 1951 N N . VAL A 1 256 ? -8.647 12.549 12.301 1.00 97.62 256 VAL A N 1
ATOM 1952 C CA . VAL A 1 256 ? -9.705 12.164 11.373 1.00 97.62 256 VAL A CA 1
ATOM 1953 C C . VAL A 1 256 ? -10.083 13.351 10.503 1.00 97.62 256 VAL A C 1
ATOM 1955 O O . VAL A 1 256 ? -10.451 14.404 11.009 1.00 97.62 256 VAL A O 1
ATOM 1958 N N . ASP A 1 257 ? -10.058 13.135 9.192 1.00 96.56 257 ASP A N 1
ATOM 1959 C CA . ASP A 1 257 ? -10.652 14.032 8.209 1.00 96.56 257 ASP A CA 1
ATOM 1960 C C . ASP A 1 257 ? -11.954 13.395 7.691 1.00 96.56 257 ASP A C 1
ATOM 1962 O O . ASP A 1 257 ? -11.903 12.413 6.937 1.00 96.56 257 ASP A O 1
ATOM 1966 N N . PRO A 1 258 ? -13.141 13.926 8.049 1.00 93.12 258 PRO A N 1
ATOM 1967 C CA . PRO A 1 258 ? -14.413 13.418 7.532 1.00 93.12 258 PRO A CA 1
ATOM 1968 C C . PRO A 1 258 ? -14.538 13.492 5.999 1.00 93.12 258 PRO A C 1
ATOM 1970 O O . PRO A 1 258 ? -15.319 12.737 5.396 1.00 93.12 258 PRO A O 1
ATOM 1973 N N . GLY A 1 259 ? -13.769 14.395 5.380 1.00 91.06 259 GLY A N 1
ATOM 1974 C CA . GLY A 1 259 ? -13.617 14.559 3.942 1.00 91.06 259 GLY A CA 1
ATOM 1975 C C . GLY A 1 259 ? -12.643 13.572 3.300 1.00 91.06 259 GLY A C 1
ATOM 1976 O O . GLY A 1 259 ? -12.768 13.351 2.098 1.00 91.06 259 GLY A O 1
ATOM 1977 N N . GLY A 1 260 ? -11.750 12.928 4.061 1.00 88.12 260 GLY A N 1
ATOM 1978 C CA . GLY A 1 260 ? -10.780 11.942 3.575 1.00 88.12 260 GLY A CA 1
ATOM 1979 C C . GLY A 1 260 ? -11.492 10.734 2.976 1.00 88.12 260 GLY A C 1
ATOM 1980 O O . GLY A 1 260 ? -11.718 10.692 1.764 1.00 88.12 260 GLY A O 1
ATOM 1981 N N . GLY A 1 261 ? -11.939 9.814 3.838 1.00 92.06 261 GLY A N 1
ATOM 1982 C CA . GLY A 1 261 ? -12.769 8.655 3.494 1.00 92.06 261 GLY A CA 1
ATOM 1983 C C . GLY A 1 261 ? -12.149 7.680 2.480 1.00 92.06 261 GLY A C 1
ATOM 1984 O O . GLY A 1 261 ? -11.330 8.034 1.638 1.00 92.06 261 GLY A O 1
ATOM 1985 N N . LEU A 1 262 ? -12.601 6.424 2.486 1.00 96.88 262 LEU A N 1
ATOM 1986 C CA . LEU A 1 262 ? -12.143 5.464 1.480 1.00 96.88 262 LEU A CA 1
ATOM 1987 C C . LEU A 1 262 ? -12.637 5.854 0.085 1.00 96.88 262 LEU A C 1
ATOM 1989 O O . LEU A 1 262 ? -13.818 6.158 -0.086 1.00 96.88 262 LEU A O 1
ATOM 1993 N N . ARG A 1 263 ? -11.764 5.817 -0.921 1.00 97.31 263 ARG A N 1
ATOM 1994 C CA . ARG A 1 263 ? -12.077 6.149 -2.316 1.00 97.31 263 ARG A CA 1
ATOM 1995 C C . ARG A 1 263 ? -12.035 4.908 -3.181 1.00 97.31 263 ARG A C 1
ATOM 1997 O O . ARG A 1 263 ? -11.076 4.151 -3.116 1.00 97.31 263 ARG A O 1
ATOM 2004 N N . ARG A 1 264 ? -13.065 4.693 -3.995 1.00 97.56 264 ARG A N 1
ATOM 2005 C CA . ARG A 1 264 ? -13.132 3.553 -4.916 1.00 97.56 264 ARG A CA 1
ATOM 2006 C C . ARG A 1 264 ? -12.560 3.977 -6.259 1.00 97.56 264 ARG A C 1
ATOM 2008 O O . ARG A 1 264 ? -13.101 4.878 -6.896 1.00 97.56 264 ARG A O 1
ATOM 2015 N N . VAL A 1 265 ? -11.491 3.319 -6.686 1.00 98.06 265 VAL A N 1
ATOM 2016 C CA . VAL A 1 265 ? -10.800 3.654 -7.931 1.00 98.06 265 VAL A CA 1
ATOM 2017 C C . VAL A 1 265 ? -11.325 2.775 -9.056 1.00 98.06 265 VAL A C 1
ATOM 2019 O O . VAL A 1 265 ? -11.536 1.577 -8.874 1.00 98.06 265 VAL A O 1
ATOM 2022 N N . ALA A 1 266 ? -11.558 3.377 -10.220 1.00 97.19 266 ALA A N 1
ATOM 2023 C CA . ALA A 1 266 ? -11.860 2.658 -11.449 1.00 97.19 266 ALA A CA 1
ATOM 2024 C C . ALA A 1 266 ? -10.570 2.560 -12.280 1.00 97.19 266 ALA A C 1
ATOM 2026 O O . ALA A 1 266 ? -10.164 3.574 -12.856 1.00 97.19 266 ALA A O 1
ATOM 2027 N N . PRO A 1 267 ? -9.918 1.382 -12.353 1.00 97.75 267 PRO A N 1
ATOM 2028 C CA . PRO A 1 267 ? -8.666 1.245 -13.083 1.00 97.75 267 PRO A CA 1
ATOM 2029 C C . PRO A 1 267 ? -8.793 1.621 -14.563 1.00 97.75 267 PRO A C 1
ATOM 2031 O O . PRO A 1 267 ? -9.844 1.463 -15.200 1.00 97.75 267 PRO A O 1
ATOM 2034 N N . VAL A 1 268 ? -7.695 2.111 -15.130 1.00 97.94 268 VAL A N 1
ATOM 2035 C CA . VAL A 1 268 ? -7.608 2.507 -16.536 1.00 97.94 268 VAL A CA 1
ATOM 2036 C C . VAL A 1 268 ? -6.609 1.609 -17.248 1.00 97.94 268 VAL A C 1
ATOM 2038 O O . VAL A 1 268 ? -5.407 1.711 -17.024 1.00 97.94 268 VAL A O 1
ATOM 2041 N N . ALA A 1 269 ? -7.117 0.744 -18.125 1.00 96.69 269 ALA A N 1
ATOM 2042 C CA . ALA A 1 269 ? -6.305 -0.102 -18.988 1.00 96.69 269 ALA A CA 1
ATOM 2043 C C . ALA A 1 269 ? -5.949 0.601 -20.303 1.00 96.69 269 ALA A C 1
ATOM 2045 O O . ALA A 1 269 ? -6.794 1.253 -20.924 1.00 96.69 269 ALA A O 1
ATOM 2046 N N . VAL A 1 270 ? -4.703 0.415 -20.719 1.00 94.81 270 VAL A N 1
ATOM 2047 C CA . VAL A 1 270 ? -4.134 0.828 -21.995 1.00 94.81 270 VAL A CA 1
ATOM 2048 C C . VAL A 1 270 ? -3.465 -0.389 -22.622 1.00 94.81 270 VAL A C 1
ATOM 2050 O O . VAL A 1 270 ? -2.600 -1.022 -22.012 1.00 94.81 270 VAL A O 1
ATOM 2053 N N . GLU A 1 271 ? -3.862 -0.700 -23.852 1.00 93.38 271 GLU A N 1
ATOM 2054 C CA . GLU A 1 271 ? -3.159 -1.674 -24.680 1.00 93.38 271 GLU A CA 1
ATOM 2055 C C . GLU A 1 271 ? -1.900 -1.031 -25.259 1.00 93.38 271 GLU A C 1
ATOM 2057 O O . GLU A 1 271 ? -1.928 0.081 -25.791 1.00 93.38 271 GLU A O 1
ATOM 2062 N N . LEU A 1 272 ? -0.797 -1.752 -25.148 1.00 89.69 272 LEU A N 1
ATOM 2063 C CA . LEU A 1 272 ? 0.489 -1.424 -25.735 1.00 89.69 272 LEU A CA 1
ATOM 2064 C C . LEU A 1 272 ? 0.734 -2.354 -26.931 1.00 89.69 272 LEU A C 1
ATOM 2066 O O . LEU A 1 272 ? -0.012 -3.301 -27.192 1.00 89.69 272 LEU A O 1
ATOM 2070 N N . GLU A 1 273 ? 1.803 -2.097 -27.677 1.00 85.19 273 GLU A N 1
ATOM 2071 C CA . GLU A 1 273 ? 2.188 -2.957 -28.797 1.00 85.19 273 GLU A CA 1
ATOM 2072 C C . GLU A 1 273 ? 2.459 -4.405 -28.338 1.00 85.19 273 GLU A C 1
ATOM 2074 O O . GLU A 1 273 ? 2.787 -4.664 -27.180 1.00 85.19 273 GLU A O 1
ATOM 2079 N N . GLU A 1 274 ? 2.369 -5.367 -29.259 1.00 81.62 274 GLU A N 1
ATOM 2080 C CA . GLU A 1 274 ? 2.747 -6.775 -29.019 1.00 81.62 274 GLU A CA 1
ATOM 2081 C C . GLU A 1 274 ? 1.931 -7.487 -27.916 1.00 81.62 274 GLU A C 1
ATOM 2083 O O . GLU A 1 274 ? 2.416 -8.405 -27.256 1.00 81.62 274 GLU A O 1
ATOM 2088 N N . GLY A 1 275 ? 0.666 -7.091 -27.724 1.00 80.31 275 GLY A N 1
ATOM 2089 C CA . GLY A 1 275 ? -0.267 -7.784 -26.822 1.00 80.31 275 GLY A CA 1
ATOM 2090 C C . GLY A 1 275 ? 0.047 -7.593 -25.336 1.00 80.31 275 GLY A C 1
ATOM 2091 O O . GLY A 1 275 ? -0.279 -8.456 -24.515 1.00 80.31 275 GLY A O 1
ATOM 2092 N N . ARG A 1 276 ? 0.718 -6.487 -25.009 1.00 91.38 276 ARG A N 1
ATOM 2093 C CA . ARG A 1 276 ? 0.990 -6.035 -23.646 1.00 91.38 276 ARG A CA 1
ATOM 2094 C C . ARG A 1 276 ? -0.114 -5.088 -23.197 1.00 91.38 276 ARG A C 1
ATOM 2096 O O . ARG A 1 276 ? -0.546 -4.244 -23.971 1.00 91.38 276 ARG A O 1
ATOM 2103 N N . THR A 1 277 ? -0.480 -5.145 -21.926 1.00 94.75 277 THR A N 1
ATOM 2104 C CA . THR A 1 277 ? -1.460 -4.215 -21.350 1.00 94.75 277 THR A CA 1
ATOM 2105 C C . THR A 1 277 ? -0.905 -3.650 -20.054 1.00 94.75 277 THR A C 1
ATOM 2107 O O . THR A 1 277 ? -0.405 -4.407 -19.215 1.00 94.75 277 THR A O 1
ATOM 2110 N N . ILE A 1 278 ? -1.019 -2.336 -19.874 1.00 95.44 278 ILE A N 1
ATOM 2111 C CA . ILE A 1 278 ? -0.838 -1.685 -18.577 1.00 95.44 278 ILE A CA 1
ATOM 2112 C C . ILE A 1 278 ? -2.197 -1.217 -18.074 1.00 95.44 278 ILE A C 1
ATOM 2114 O O . ILE A 1 278 ? -2.941 -0.539 -18.775 1.00 95.44 278 ILE A O 1
ATOM 2118 N N . GLU A 1 279 ? -2.531 -1.578 -16.847 1.00 97.44 279 GLU A N 1
ATOM 2119 C CA . GLU A 1 279 ? -3.708 -1.081 -16.155 1.00 97.44 279 GLU A CA 1
ATOM 2120 C C . GLU A 1 279 ? -3.267 -0.252 -14.956 1.00 97.44 279 GLU A C 1
ATOM 2122 O O . GLU A 1 279 ? -2.741 -0.782 -13.978 1.00 97.44 279 GLU A O 1
ATOM 2127 N N . VAL A 1 280 ? -3.477 1.060 -15.040 1.00 98.00 280 VAL A N 1
ATOM 2128 C CA . VAL A 1 280 ? -3.216 1.979 -13.933 1.00 98.00 280 VAL A CA 1
ATOM 2129 C C . VAL A 1 280 ? -4.345 1.819 -12.930 1.00 98.00 280 VAL A C 1
ATOM 2131 O O . VAL A 1 280 ? -5.491 2.182 -13.206 1.00 98.00 280 VAL A O 1
ATOM 2134 N N . MET A 1 281 ? -4.030 1.223 -11.783 1.00 98.25 281 MET A N 1
ATOM 2135 C CA . MET A 1 281 ? -5.012 0.936 -10.741 1.00 98.25 281 MET A CA 1
ATOM 2136 C C . MET A 1 281 ? -5.143 2.102 -9.772 1.00 98.25 281 MET A C 1
ATOM 2138 O O . MET A 1 281 ? -6.252 2.378 -9.333 1.00 98.25 281 MET A O 1
ATOM 2142 N N . VAL A 1 282 ? -4.038 2.793 -9.472 1.00 97.88 282 VAL A N 1
ATOM 2143 C CA . VAL A 1 282 ? -4.005 4.014 -8.654 1.00 97.88 282 VAL A CA 1
ATOM 2144 C C . VAL A 1 282 ? -2.945 4.975 -9.183 1.00 97.88 282 VAL A C 1
ATOM 2146 O O . VAL A 1 282 ? -1.836 4.558 -9.532 1.00 97.88 282 VAL A O 1
ATOM 2149 N N . ALA A 1 283 ? -3.280 6.263 -9.206 1.00 96.88 283 ALA A N 1
ATOM 2150 C CA . ALA A 1 283 ? -2.359 7.354 -9.493 1.00 96.88 283 ALA A CA 1
ATOM 2151 C C . ALA A 1 283 ? -2.566 8.471 -8.464 1.00 96.88 283 ALA A C 1
ATOM 2153 O O . ALA A 1 283 ? -3.535 9.221 -8.537 1.00 96.88 283 ALA A O 1
ATOM 2154 N N . ASP A 1 284 ? -1.648 8.556 -7.509 1.00 97.56 284 ASP A N 1
ATOM 2155 C CA . ASP A 1 284 ? -1.645 9.521 -6.415 1.00 97.56 284 ASP A CA 1
ATOM 2156 C C . ASP A 1 284 ? -0.271 10.229 -6.377 1.00 97.56 284 ASP A C 1
ATOM 2158 O O . ASP A 1 284 ? 0.720 9.648 -6.830 1.00 97.56 284 ASP A O 1
ATOM 2162 N N . PRO A 1 285 ? -0.152 11.480 -5.890 1.00 96.31 285 PRO A N 1
ATOM 2163 C CA . PRO A 1 285 ? 1.138 12.171 -5.827 1.00 96.31 285 PRO A CA 1
ATOM 2164 C C . PRO A 1 285 ? 2.231 11.428 -5.051 1.00 96.31 285 PRO A C 1
ATOM 2166 O O . PRO A 1 285 ? 3.410 11.690 -5.286 1.00 96.31 285 PRO A O 1
ATOM 2169 N N . HIS A 1 286 ? 1.861 10.523 -4.144 1.00 97.19 286 HIS A N 1
ATOM 2170 C CA . HIS A 1 286 ? 2.803 9.779 -3.319 1.00 97.19 286 HIS A CA 1
ATOM 2171 C C . HIS A 1 286 ? 3.223 8.443 -3.939 1.00 97.19 286 HIS A C 1
ATOM 2173 O O . HIS A 1 286 ? 4.307 7.944 -3.639 1.00 97.19 286 HIS A O 1
ATOM 2179 N N . PHE A 1 287 ? 2.374 7.838 -4.773 1.00 98.19 287 PHE A N 1
ATOM 2180 C CA . PHE A 1 287 ? 2.646 6.547 -5.396 1.00 98.19 287 PHE A CA 1
ATOM 2181 C C . PHE A 1 287 ? 1.706 6.240 -6.568 1.00 98.19 287 PHE A C 1
ATOM 2183 O O . PHE A 1 287 ? 0.593 6.750 -6.688 1.00 98.19 287 PHE A O 1
ATOM 2190 N N . THR A 1 288 ? 2.135 5.317 -7.421 1.00 98.12 288 THR A N 1
ATOM 2191 C CA . THR A 1 288 ? 1.283 4.669 -8.414 1.00 98.12 288 THR A CA 1
ATOM 2192 C C . THR A 1 288 ? 1.395 3.161 -8.281 1.00 98.12 288 THR A C 1
ATOM 2194 O O . THR A 1 288 ? 2.457 2.630 -7.954 1.00 98.12 288 THR A O 1
ATOM 2197 N N . LYS A 1 289 ? 0.280 2.479 -8.532 1.00 98.19 289 LYS A N 1
ATOM 2198 C CA . LYS A 1 289 ? 0.198 1.023 -8.573 1.00 98.19 289 LYS A CA 1
ATOM 2199 C C . LYS A 1 289 ? -0.454 0.612 -9.879 1.00 98.19 289 LYS A C 1
ATOM 2201 O O . LYS A 1 289 ? -1.575 1.026 -10.187 1.00 98.19 289 LYS A O 1
ATOM 2206 N N . ASN A 1 290 ? 0.257 -0.214 -10.635 1.00 97.50 290 ASN A N 1
ATOM 2207 C CA . ASN A 1 290 ? -0.129 -0.627 -11.977 1.00 97.50 290 ASN A CA 1
ATOM 2208 C C . ASN A 1 290 ? -0.133 -2.146 -12.066 1.00 97.50 290 ASN A C 1
ATOM 2210 O O . ASN A 1 290 ? 0.617 -2.822 -11.362 1.00 97.50 290 ASN A O 1
ATOM 2214 N N . ARG A 1 291 ? -0.967 -2.691 -12.947 1.00 97.69 291 ARG A N 1
ATOM 2215 C CA . ARG A 1 291 ? -0.922 -4.092 -13.347 1.00 97.69 291 ARG A CA 1
ATOM 2216 C C . ARG A 1 291 ? -0.408 -4.171 -14.775 1.00 97.69 291 ARG A C 1
ATOM 2218 O O . ARG A 1 291 ? -1.066 -3.703 -15.698 1.00 97.69 291 ARG A O 1
ATOM 2225 N N . PHE A 1 292 ? 0.753 -4.786 -14.953 1.00 96.69 292 PHE A N 1
ATOM 2226 C CA . PHE A 1 292 ? 1.319 -5.062 -16.267 1.00 96.69 292 PHE A CA 1
ATOM 2227 C C . PHE A 1 292 ? 1.062 -6.515 -16.647 1.00 96.69 292 PHE A C 1
ATOM 2229 O O . PHE A 1 292 ? 1.330 -7.419 -15.855 1.00 96.69 292 PHE A O 1
ATOM 2236 N N . THR A 1 293 ? 0.553 -6.754 -17.852 1.00 96.69 293 THR A N 1
ATOM 2237 C CA . THR A 1 293 ? 0.318 -8.108 -18.363 1.00 96.69 293 THR A CA 1
ATOM 2238 C C . THR A 1 293 ? 0.968 -8.301 -19.720 1.00 96.69 293 THR A C 1
ATOM 2240 O O . THR A 1 293 ? 0.985 -7.388 -20.546 1.00 96.69 293 THR A O 1
ATOM 2243 N N . LEU A 1 294 ? 1.500 -9.503 -19.942 1.00 95.12 294 LEU A N 1
ATOM 2244 C CA . LEU A 1 294 ? 2.027 -9.918 -21.235 1.00 95.12 294 LEU A CA 1
ATOM 2245 C C . LEU A 1 294 ? 1.689 -11.382 -21.527 1.00 95.12 294 LEU A C 1
ATOM 2247 O O . LEU A 1 294 ? 1.581 -12.210 -20.617 1.00 95.12 294 LEU A O 1
ATOM 2251 N N . LYS A 1 295 ? 1.506 -11.694 -22.810 1.00 94.88 295 LYS A N 1
ATOM 2252 C CA . LYS A 1 295 ? 1.216 -13.050 -23.285 1.00 94.88 295 LYS A CA 1
ATOM 2253 C C . LYS A 1 295 ? 2.472 -13.907 -23.369 1.00 94.88 295 LYS A C 1
ATOM 2255 O O . LYS A 1 295 ? 3.569 -13.391 -23.558 1.00 94.88 295 LYS A O 1
ATOM 2260 N N . SER A 1 296 ? 2.296 -15.222 -23.262 1.00 95.12 296 SER A N 1
ATOM 2261 C CA . SER A 1 296 ? 3.369 -16.191 -23.515 1.00 95.12 296 SER A CA 1
ATOM 2262 C C . SER A 1 296 ? 4.062 -15.912 -24.856 1.00 95.12 296 SER A C 1
ATOM 2264 O O . SER A 1 296 ? 3.399 -15.683 -25.869 1.00 95.12 296 SER A O 1
ATOM 2266 N N . GLY A 1 297 ? 5.396 -15.906 -24.849 1.00 92.69 297 GLY A N 1
ATOM 2267 C CA . GLY A 1 297 ? 6.232 -15.630 -26.017 1.00 92.69 297 GLY A CA 1
ATOM 2268 C C . GLY A 1 297 ? 6.403 -14.147 -26.358 1.00 92.69 297 GLY A C 1
ATOM 2269 O O . GLY A 1 297 ? 7.230 -13.834 -27.211 1.00 92.69 297 GLY A O 1
ATOM 2270 N N . ALA A 1 298 ? 5.670 -13.235 -25.710 1.00 93.12 298 ALA A N 1
ATOM 2271 C CA . ALA A 1 298 ? 5.878 -11.804 -25.895 1.00 93.12 298 ALA A CA 1
ATOM 2272 C C . ALA A 1 298 ? 7.143 -11.334 -25.157 1.00 93.12 298 ALA A C 1
ATOM 2274 O O . ALA A 1 298 ? 7.451 -11.794 -24.052 1.00 93.12 298 ALA A O 1
ATOM 2275 N N . THR A 1 299 ? 7.839 -10.368 -25.753 1.00 92.38 299 THR A N 1
ATOM 2276 C CA . THR A 1 299 ? 8.945 -9.640 -25.127 1.00 92.38 299 THR A CA 1
ATOM 2277 C C . THR A 1 299 ? 8.621 -8.160 -25.155 1.00 92.38 299 THR A C 1
ATOM 2279 O O . THR A 1 299 ? 8.247 -7.642 -26.194 1.00 92.38 299 THR A O 1
ATOM 2282 N N . GLY A 1 300 ? 8.801 -7.446 -24.048 1.00 87.56 300 GLY A N 1
ATOM 2283 C CA . GLY A 1 300 ? 8.700 -5.991 -24.085 1.00 87.56 300 GLY A CA 1
ATOM 2284 C C . GLY A 1 300 ? 8.955 -5.314 -22.751 1.00 87.56 300 GLY A C 1
ATOM 2285 O O . GLY A 1 300 ? 9.013 -5.955 -21.705 1.00 87.56 300 GLY A O 1
ATOM 2286 N N . GLY A 1 301 ? 9.138 -3.999 -22.807 1.00 84.50 301 GLY A N 1
ATOM 2287 C CA . GLY A 1 301 ? 9.207 -3.122 -21.640 1.00 84.50 301 GLY A CA 1
ATOM 2288 C C . GLY A 1 301 ? 7.989 -2.209 -21.555 1.00 84.50 301 GLY A C 1
ATOM 2289 O O . GLY A 1 301 ? 7.168 -2.170 -22.476 1.00 84.50 301 GLY A O 1
ATOM 2290 N N . LEU A 1 302 ? 7.908 -1.455 -20.462 1.00 76.69 302 LEU A N 1
ATOM 2291 C CA . LEU A 1 302 ? 6.973 -0.336 -20.307 1.00 76.69 302 LEU A CA 1
ATOM 2292 C C . LEU A 1 302 ? 7.547 0.984 -20.852 1.00 76.69 302 LEU A C 1
ATOM 2294 O O . LEU A 1 302 ? 6.793 1.913 -21.122 1.00 76.69 302 LEU A O 1
ATOM 2298 N N . GLY A 1 303 ? 8.864 1.040 -21.078 1.00 80.94 303 GLY A N 1
ATOM 2299 C CA . GLY A 1 303 ? 9.566 2.265 -21.446 1.00 80.94 303 GLY A CA 1
ATOM 2300 C C . GLY A 1 303 ? 9.679 3.238 -20.271 1.00 80.94 303 GLY A C 1
ATOM 2301 O O . GLY A 1 303 ? 9.315 2.920 -19.139 1.00 80.94 303 GLY A O 1
ATOM 2302 N N . LEU A 1 304 ? 10.200 4.430 -20.555 1.00 84.00 304 LEU A N 1
ATOM 2303 C CA . LEU A 1 304 ? 10.315 5.509 -19.580 1.00 84.00 304 LEU A CA 1
ATOM 2304 C C . LEU A 1 304 ? 8.936 6.142 -19.341 1.00 84.00 304 LEU A C 1
ATOM 2306 O O . LEU A 1 304 ? 8.474 6.946 -20.153 1.00 84.00 304 LEU A O 1
ATOM 2310 N N . ILE A 1 305 ? 8.279 5.769 -18.240 1.00 84.75 305 ILE A N 1
ATOM 2311 C CA . ILE A 1 305 ? 6.979 6.337 -17.846 1.00 84.75 305 ILE A CA 1
ATOM 2312 C C . ILE A 1 305 ? 7.153 7.258 -16.642 1.00 84.75 305 ILE A C 1
ATOM 2314 O O . ILE A 1 305 ? 6.587 8.350 -16.626 1.00 84.75 305 ILE A O 1
ATOM 2318 N N . TYR A 1 306 ? 7.925 6.838 -15.638 1.00 86.50 306 TYR A N 1
ATOM 2319 C CA . TYR A 1 306 ? 7.979 7.539 -14.355 1.00 86.50 306 TYR A CA 1
ATOM 2320 C C . TYR A 1 306 ? 9.227 8.409 -14.198 1.00 86.50 306 TYR A C 1
ATOM 2322 O O . TYR A 1 306 ? 9.173 9.415 -13.492 1.00 86.50 306 TYR A O 1
ATOM 2330 N N . GLY A 1 307 ? 10.342 8.042 -14.840 1.00 89.31 307 GLY A N 1
ATOM 2331 C CA . GLY A 1 307 ? 11.651 8.595 -14.489 1.00 89.31 307 GLY A CA 1
ATOM 2332 C C . GLY A 1 307 ? 12.019 8.242 -13.047 1.00 89.31 307 GLY A C 1
ATOM 2333 O O . GLY A 1 307 ? 12.590 9.067 -12.332 1.00 89.31 307 GLY A O 1
ATOM 2334 N N . SER A 1 308 ? 11.607 7.053 -12.602 1.00 95.69 308 SER A N 1
ATOM 2335 C CA . SER A 1 308 ? 11.685 6.598 -11.216 1.00 95.69 308 SER A CA 1
ATOM 2336 C C . SER A 1 308 ? 12.010 5.108 -11.149 1.00 95.69 308 SER A C 1
ATOM 2338 O O . SER A 1 308 ? 11.980 4.397 -12.153 1.00 95.69 308 SER A O 1
ATOM 2340 N N . TYR A 1 309 ? 12.334 4.628 -9.950 1.00 97.00 309 TYR A N 1
ATOM 2341 C CA . TYR A 1 309 ? 12.464 3.200 -9.698 1.00 97.00 309 TYR A CA 1
ATOM 2342 C C . TYR A 1 309 ? 11.126 2.481 -9.916 1.00 97.00 309 TYR A C 1
ATOM 2344 O O . TYR A 1 309 ? 10.051 3.082 -9.862 1.00 97.00 309 TYR A O 1
ATOM 2352 N N . ARG A 1 310 ? 11.199 1.162 -10.106 1.00 97.31 310 ARG A N 1
ATOM 2353 C CA . ARG A 1 310 ? 10.026 0.285 -10.185 1.00 97.31 310 ARG A CA 1
ATOM 2354 C C . ARG A 1 310 ? 10.162 -0.884 -9.230 1.00 97.31 310 ARG A C 1
ATOM 2356 O O . ARG A 1 310 ? 11.233 -1.480 -9.113 1.00 97.31 310 ARG A O 1
ATOM 2363 N N . ILE A 1 311 ? 9.065 -1.249 -8.585 1.00 98.38 311 ILE A N 1
ATOM 2364 C CA . ILE A 1 311 ? 8.935 -2.490 -7.828 1.00 98.38 311 ILE A CA 1
ATOM 2365 C C . ILE A 1 311 ? 8.072 -3.447 -8.645 1.00 98.38 311 ILE A C 1
ATOM 2367 O O . ILE A 1 311 ? 6.852 -3.304 -8.716 1.00 98.38 311 ILE A O 1
ATOM 2371 N N . MET A 1 312 ? 8.718 -4.444 -9.244 1.00 98.06 312 MET A N 1
ATOM 2372 C CA . MET A 1 312 ? 8.073 -5.456 -10.074 1.00 98.06 312 MET A CA 1
ATOM 2373 C C . MET A 1 312 ? 7.757 -6.693 -9.233 1.00 98.06 312 MET A C 1
ATOM 2375 O O . MET A 1 312 ? 8.652 -7.487 -8.944 1.00 98.06 312 MET A O 1
ATOM 2379 N N . HIS A 1 313 ? 6.496 -6.886 -8.849 1.00 98.62 313 HIS A N 1
ATOM 2380 C CA . HIS A 1 313 ? 6.043 -8.083 -8.132 1.00 98.62 313 HIS A CA 1
ATOM 2381 C C . HIS A 1 313 ? 5.308 -9.038 -9.076 1.00 98.62 313 HIS A C 1
ATOM 2383 O O . HIS A 1 313 ? 4.243 -8.709 -9.597 1.00 98.62 313 HIS A O 1
ATOM 2389 N N . CYS A 1 314 ? 5.855 -10.234 -9.302 1.00 98.38 314 CYS A N 1
ATOM 2390 C CA . CYS A 1 314 ? 5.273 -11.220 -10.208 1.00 98.38 314 CYS A CA 1
ATOM 2391 C C . CYS A 1 314 ? 4.053 -11.905 -9.572 1.00 98.38 314 CYS A C 1
ATOM 2393 O O . CYS A 1 314 ? 4.167 -12.680 -8.621 1.00 98.38 314 CYS A O 1
ATOM 2395 N N . LEU A 1 315 ? 2.870 -11.664 -10.132 1.00 97.81 315 LEU A N 1
ATOM 2396 C CA . LEU A 1 315 ? 1.602 -12.232 -9.664 1.00 97.81 315 LEU A CA 1
ATOM 2397 C C . LEU A 1 315 ? 1.327 -13.607 -10.256 1.00 97.81 315 LEU A C 1
ATOM 2399 O O . LEU A 1 315 ? 0.695 -14.460 -9.628 1.00 97.81 315 LEU A O 1
ATOM 2403 N N . LYS A 1 316 ? 1.769 -13.802 -11.496 1.00 97.31 316 LYS A N 1
ATOM 2404 C CA . LYS A 1 316 ? 1.491 -14.985 -12.298 1.00 97.31 316 LYS A CA 1
ATOM 2405 C C . LYS A 1 316 ? 2.574 -15.153 -13.352 1.00 97.31 316 LYS A C 1
ATOM 2407 O O . LYS A 1 316 ? 3.047 -14.166 -13.909 1.00 97.31 316 LYS A O 1
ATOM 2412 N N . GLY A 1 317 ? 2.832 -16.414 -13.675 1.00 97.44 317 GLY A N 1
ATOM 2413 C CA . GLY A 1 317 ? 3.635 -16.808 -14.816 1.00 97.44 317 GLY A CA 1
ATOM 2414 C C . GLY A 1 317 ? 5.112 -16.912 -14.479 1.00 97.44 317 GLY A C 1
ATOM 2415 O O . GLY A 1 317 ? 5.517 -16.895 -13.313 1.00 97.44 317 GLY A O 1
ATOM 2416 N N . GLU A 1 318 ? 5.882 -17.068 -15.542 1.00 97.81 318 GLU A N 1
ATOM 2417 C CA . GLU A 1 318 ? 7.327 -17.235 -15.553 1.00 97.81 318 GLU A CA 1
ATOM 2418 C C . GLU A 1 318 ? 7.878 -16.421 -16.722 1.00 97.81 318 GLU A C 1
ATOM 2420 O O . GLU A 1 318 ? 7.363 -16.500 -17.844 1.00 97.81 318 GLU A O 1
ATOM 2425 N N . ALA A 1 319 ? 8.908 -15.627 -16.455 1.00 97.25 319 ALA A N 1
ATOM 2426 C CA . ALA A 1 319 ? 9.552 -14.777 -17.444 1.00 97.25 319 ALA A CA 1
ATOM 2427 C C . ALA A 1 319 ? 11.034 -14.591 -17.126 1.00 97.25 319 ALA A C 1
ATOM 2429 O O . ALA A 1 319 ? 11.507 -14.937 -16.045 1.00 97.25 319 ALA A O 1
ATOM 2430 N N . GLU A 1 320 ? 11.744 -13.961 -18.045 1.00 97.75 320 GLU A N 1
ATOM 2431 C CA . GLU A 1 320 ? 13.055 -13.377 -17.796 1.00 97.75 320 GLU A CA 1
ATOM 2432 C C . GLU A 1 320 ? 12.934 -11.848 -17.766 1.00 97.75 320 GLU A C 1
ATOM 2434 O O . GLU A 1 320 ? 12.389 -11.257 -18.699 1.00 97.75 320 GLU A O 1
ATOM 2439 N N . LEU A 1 321 ? 13.425 -11.212 -16.698 1.00 96.94 321 LEU A N 1
ATOM 2440 C CA . LEU A 1 321 ? 13.628 -9.761 -16.635 1.00 96.94 321 LEU A CA 1
ATOM 2441 C C . LEU A 1 321 ? 15.060 -9.452 -17.041 1.00 96.94 321 LEU A C 1
ATOM 2443 O O . LEU A 1 321 ? 15.990 -10.026 -16.475 1.00 96.94 321 LEU A O 1
ATOM 2447 N N . SER A 1 322 ? 15.243 -8.508 -17.956 1.00 96.00 322 SER A N 1
ATOM 2448 C CA . SER A 1 322 ? 16.559 -8.044 -18.382 1.00 96.00 322 SER A CA 1
ATOM 2449 C C . SER A 1 322 ? 16.644 -6.521 -18.419 1.00 96.00 322 SER A C 1
ATOM 2451 O O . SER A 1 322 ? 15.678 -5.837 -18.743 1.00 96.00 322 SER A O 1
ATOM 2453 N N . ALA A 1 323 ? 17.798 -5.995 -18.018 1.00 94.06 323 ALA A N 1
ATOM 2454 C CA . ALA A 1 323 ? 18.170 -4.585 -18.114 1.00 94.06 323 ALA A CA 1
ATOM 2455 C C . ALA A 1 323 ? 19.699 -4.473 -18.019 1.00 94.06 323 ALA A C 1
ATOM 2457 O O . ALA A 1 323 ? 20.332 -5.251 -17.289 1.00 94.06 323 ALA A O 1
ATOM 2458 N N . ALA A 1 324 ? 20.303 -3.516 -18.728 1.00 84.88 324 ALA A N 1
ATOM 2459 C CA . ALA A 1 324 ? 21.752 -3.418 -18.880 1.00 84.88 324 ALA A CA 1
ATOM 2460 C C . ALA A 1 324 ? 22.378 -4.774 -19.276 1.00 84.88 324 ALA A C 1
ATOM 2462 O O . ALA A 1 324 ? 21.884 -5.480 -20.154 1.00 84.88 324 ALA A O 1
ATOM 2463 N N . SER A 1 325 ? 23.471 -5.175 -18.623 1.00 80.62 325 SER A N 1
ATOM 2464 C CA . SER A 1 325 ? 24.170 -6.436 -18.899 1.00 80.62 325 SER A CA 1
ATOM 2465 C C . SER A 1 325 ? 23.643 -7.628 -18.090 1.00 80.62 325 SER A C 1
ATOM 2467 O O . SER A 1 325 ? 24.378 -8.601 -17.902 1.00 80.62 325 SER A O 1
ATOM 2469 N N . ARG A 1 326 ? 22.432 -7.547 -17.524 1.00 91.19 326 ARG A N 1
ATOM 2470 C CA . ARG A 1 326 ? 21.902 -8.575 -16.625 1.00 91.19 326 ARG A CA 1
ATOM 2471 C C . ARG A 1 326 ? 20.523 -9.051 -17.061 1.00 91.19 326 ARG A C 1
ATOM 2473 O O . ARG A 1 326 ? 19.641 -8.251 -17.346 1.00 91.19 326 ARG A O 1
ATOM 2480 N N . ALA A 1 327 ? 20.337 -10.364 -16.993 1.00 94.75 327 ALA A N 1
ATOM 2481 C CA . ALA A 1 327 ? 19.044 -11.022 -17.052 1.00 94.75 327 ALA A CA 1
ATOM 2482 C C . ALA A 1 327 ? 18.833 -11.874 -15.789 1.00 94.75 327 ALA A C 1
ATOM 2484 O O . ALA A 1 327 ? 19.802 -12.355 -15.192 1.00 94.75 327 ALA A O 1
ATOM 2485 N N . MET A 1 328 ? 17.585 -12.035 -15.352 1.00 96.69 328 MET A N 1
ATOM 2486 C CA . MET A 1 328 ? 17.216 -12.936 -14.262 1.00 96.69 328 MET A CA 1
ATOM 2487 C C . MET A 1 328 ? 15.852 -13.592 -14.511 1.00 96.69 328 MET A C 1
ATOM 2489 O O . MET A 1 328 ? 14.914 -12.909 -14.926 1.00 96.69 328 MET A O 1
ATOM 2493 N N . PRO A 1 329 ? 15.698 -14.895 -14.212 1.00 97.69 329 PRO A N 1
ATOM 2494 C CA . PRO A 1 329 ? 14.394 -15.539 -14.257 1.00 97.69 329 PRO A CA 1
ATOM 2495 C C . PRO A 1 329 ? 13.529 -15.032 -13.104 1.00 97.69 329 PRO A C 1
ATOM 2497 O O . PRO A 1 329 ? 13.993 -14.955 -11.965 1.00 97.69 329 PRO A O 1
ATOM 2500 N N . VAL A 1 330 ? 12.263 -14.746 -13.369 1.00 97.88 330 VAL A N 1
ATOM 2501 C CA . VAL A 1 330 ? 11.265 -14.424 -12.350 1.00 97.88 330 VAL A CA 1
ATOM 2502 C C . VAL A 1 330 ? 10.062 -15.336 -12.492 1.00 97.88 330 VAL A C 1
ATOM 2504 O O . VAL A 1 330 ? 9.664 -15.719 -13.594 1.00 97.88 330 VAL A O 1
ATOM 2507 N N . ARG A 1 331 ? 9.451 -15.654 -11.362 1.00 97.94 331 ARG A N 1
ATOM 2508 C CA . ARG A 1 331 ? 8.214 -16.425 -11.277 1.00 97.94 331 ARG A CA 1
ATOM 2509 C C . ARG A 1 331 ? 7.297 -15.822 -10.230 1.00 97.94 331 ARG A C 1
ATOM 2511 O O . ARG A 1 331 ? 7.716 -14.986 -9.430 1.00 97.94 331 ARG A O 1
ATOM 2518 N N . ARG A 1 332 ? 6.049 -16.286 -10.204 1.00 97.50 332 ARG A N 1
ATOM 2519 C CA . ARG A 1 332 ? 5.062 -15.885 -9.194 1.00 97.50 332 ARG A CA 1
ATOM 2520 C C . ARG A 1 332 ? 5.671 -15.826 -7.784 1.00 97.50 332 ARG A C 1
ATOM 2522 O O . ARG A 1 332 ? 6.234 -16.809 -7.306 1.00 97.50 332 ARG A O 1
ATOM 2529 N N . GLY A 1 333 ? 5.476 -14.693 -7.115 1.00 97.19 333 GLY A N 1
ATOM 2530 C CA . GLY A 1 333 ? 5.970 -14.417 -5.768 1.00 97.19 333 GLY A CA 1
ATOM 2531 C C . GLY A 1 333 ? 7.310 -13.682 -5.724 1.00 97.19 333 GLY A C 1
ATOM 2532 O O . GLY A 1 333 ? 7.608 -13.083 -4.695 1.00 97.19 333 GLY A O 1
ATOM 2533 N N . ASP A 1 334 ? 8.087 -13.670 -6.813 1.00 98.50 334 ASP A N 1
ATOM 2534 C CA . ASP A 1 334 ? 9.308 -12.865 -6.882 1.00 98.50 334 ASP A CA 1
ATOM 2535 C C . ASP A 1 334 ? 8.973 -11.367 -6.919 1.00 98.50 334 ASP A C 1
ATOM 2537 O O . ASP A 1 334 ? 8.066 -10.935 -7.637 1.00 98.50 334 ASP A O 1
ATOM 2541 N N . THR A 1 335 ? 9.756 -10.576 -6.186 1.00 98.69 335 THR A N 1
ATOM 2542 C CA . THR A 1 335 ? 9.736 -9.111 -6.235 1.00 98.69 335 THR A CA 1
ATOM 2543 C C . THR A 1 335 ? 11.111 -8.604 -6.647 1.00 98.69 335 THR A C 1
ATOM 2545 O O . THR A 1 335 ? 12.123 -9.039 -6.094 1.00 98.69 335 THR A O 1
ATOM 2548 N N . VAL A 1 336 ? 11.161 -7.688 -7.612 1.00 98.25 336 VAL A N 1
ATOM 2549 C CA . VAL A 1 336 ? 12.401 -7.102 -8.131 1.00 98.25 336 VAL A CA 1
ATOM 2550 C C . VAL A 1 336 ? 12.336 -5.583 -8.025 1.00 98.25 336 VAL A C 1
ATOM 2552 O O . VAL A 1 336 ? 11.420 -4.962 -8.556 1.00 98.25 336 VAL A O 1
ATOM 2555 N N . PHE A 1 337 ? 13.326 -4.990 -7.361 1.00 98.06 337 PHE A N 1
ATOM 2556 C CA . PHE A 1 337 ? 13.611 -3.562 -7.432 1.00 98.06 337 PHE A CA 1
ATOM 2557 C C . PHE A 1 337 ? 14.390 -3.271 -8.720 1.00 98.06 337 PHE A C 1
ATOM 2559 O O . PHE A 1 337 ? 15.439 -3.874 -8.978 1.00 98.06 337 PHE A O 1
ATOM 2566 N N . VAL A 1 338 ? 13.864 -2.352 -9.524 1.00 97.38 338 VAL A N 1
ATOM 2567 C CA . VAL A 1 338 ? 14.473 -1.847 -10.754 1.00 97.38 338 VAL A CA 1
ATOM 2568 C C . VAL A 1 338 ? 14.878 -0.390 -10.511 1.00 97.38 338 VAL A C 1
ATOM 2570 O O . VAL A 1 338 ? 13.994 0.448 -10.334 1.00 97.38 338 VAL A O 1
ATOM 2573 N N . PRO A 1 339 ? 16.184 -0.074 -10.491 1.00 96.12 339 PRO A N 1
ATOM 2574 C CA . PRO A 1 339 ? 16.680 1.298 -10.411 1.00 96.12 339 PRO A CA 1
ATOM 2575 C C . PRO A 1 339 ? 16.113 2.208 -11.507 1.00 96.12 339 PRO A C 1
ATOM 2577 O O . PRO A 1 339 ? 15.927 1.761 -12.640 1.00 96.12 339 PRO A O 1
ATOM 2580 N N . ALA A 1 340 ? 15.927 3.492 -11.201 1.00 96.12 340 ALA A N 1
ATOM 2581 C CA . ALA A 1 340 ? 15.419 4.488 -12.145 1.00 96.12 340 ALA A CA 1
ATOM 2582 C C . ALA A 1 340 ? 16.257 4.587 -13.428 1.00 96.12 340 ALA A C 1
ATOM 2584 O O . ALA A 1 340 ? 15.708 4.653 -14.526 1.00 96.12 340 ALA A O 1
ATOM 2585 N N . CYS A 1 341 ? 17.585 4.506 -13.318 1.00 94.94 341 CYS A N 1
ATOM 2586 C CA . CYS A 1 341 ? 18.487 4.531 -14.469 1.00 94.94 341 CYS A CA 1
ATOM 2587 C C . CYS A 1 341 ? 18.328 3.325 -15.414 1.00 94.94 341 CYS A C 1
ATOM 2589 O O . CYS A 1 341 ? 18.862 3.350 -16.516 1.00 94.94 341 CYS A O 1
ATOM 2591 N N . LEU A 1 342 ? 17.625 2.265 -14.992 1.00 95.44 342 LEU A N 1
ATOM 2592 C CA . LEU A 1 342 ? 17.362 1.064 -15.789 1.00 95.44 342 LEU A CA 1
ATOM 2593 C C . LEU A 1 342 ? 15.917 0.987 -16.300 1.00 95.44 342 LEU A C 1
ATOM 2595 O O . LEU A 1 342 ? 15.572 0.015 -16.970 1.00 95.44 342 LEU A O 1
ATOM 2599 N N . GLU A 1 343 ? 15.069 1.978 -16.002 1.00 94.12 343 GLU A N 1
ATOM 2600 C CA . GLU A 1 343 ? 13.649 1.960 -16.370 1.00 94.12 343 GLU A CA 1
ATOM 2601 C C . GLU A 1 343 ? 13.449 1.791 -17.886 1.00 94.12 343 GLU A C 1
ATOM 2603 O O . GLU A 1 343 ? 12.693 0.923 -18.327 1.00 94.12 343 GLU A O 1
ATOM 2608 N N . GLU A 1 344 ? 14.152 2.589 -18.693 1.00 93.19 344 GLU A N 1
ATOM 2609 C CA . GLU A 1 344 ? 14.019 2.565 -20.153 1.00 93.19 344 GLU A CA 1
ATOM 2610 C C . GLU A 1 344 ? 14.545 1.258 -20.773 1.00 93.19 344 GLU A C 1
ATOM 2612 O O . GLU A 1 344 ? 14.017 0.777 -21.783 1.00 93.19 344 GLU A O 1
ATOM 2617 N N . GLU A 1 345 ? 15.558 0.651 -20.155 1.00 93.75 345 GLU A N 1
ATOM 2618 C CA . GLU A 1 345 ? 16.196 -0.585 -20.613 1.00 93.75 345 GLU A CA 1
ATOM 2619 C C . GLU A 1 345 ? 15.455 -1.850 -20.170 1.00 93.75 345 GLU A C 1
ATOM 2621 O O . GLU A 1 345 ? 15.704 -2.919 -20.727 1.00 93.75 345 GLU A O 1
ATOM 2626 N N . LEU A 1 346 ? 14.534 -1.753 -19.205 1.00 95.19 346 LEU A N 1
ATOM 2627 C CA . LEU A 1 346 ? 13.825 -2.906 -18.660 1.00 95.19 346 LEU A CA 1
ATOM 2628 C C . LEU A 1 346 ? 13.031 -3.636 -19.750 1.00 95.19 346 LEU A C 1
ATOM 2630 O O . LEU A 1 346 ? 12.173 -3.060 -20.428 1.00 95.19 346 LEU A O 1
ATOM 2634 N N . ARG A 1 347 ? 13.284 -4.933 -19.902 1.00 94.81 347 ARG A N 1
ATOM 2635 C CA . ARG A 1 347 ? 12.549 -5.845 -20.781 1.00 94.81 347 ARG A CA 1
ATOM 2636 C C . ARG A 1 347 ? 12.098 -7.072 -20.002 1.00 94.81 347 ARG A C 1
ATOM 2638 O O . ARG A 1 347 ? 12.777 -7.532 -19.086 1.00 94.81 347 ARG A O 1
ATOM 2645 N N . ILE A 1 348 ? 10.940 -7.599 -20.384 1.00 95.62 348 ILE A N 1
ATOM 2646 C CA . ILE A 1 348 ? 10.348 -8.816 -19.833 1.00 95.62 348 ILE A CA 1
ATOM 2647 C C . ILE A 1 348 ? 10.056 -9.753 -20.998 1.00 95.62 348 ILE A C 1
ATOM 2649 O O . ILE A 1 348 ? 9.301 -9.384 -21.894 1.00 95.62 348 ILE A O 1
ATOM 2653 N N . THR A 1 349 ? 10.634 -10.951 -20.975 1.00 95.81 349 THR A N 1
ATOM 2654 C CA . THR A 1 349 ? 10.385 -12.017 -21.957 1.00 95.81 349 THR A CA 1
ATOM 2655 C C . THR A 1 349 ? 9.568 -13.120 -21.299 1.00 95.81 349 THR A C 1
ATOM 2657 O O . THR A 1 349 ? 10.080 -13.838 -20.440 1.00 95.81 349 THR A O 1
ATOM 2660 N N . ALA A 1 350 ? 8.296 -13.257 -21.672 1.00 96.25 350 ALA A N 1
ATOM 2661 C CA . ALA A 1 350 ? 7.393 -14.238 -21.076 1.00 96.25 350 ALA A CA 1
ATOM 2662 C C . ALA A 1 350 ? 7.624 -15.652 -21.610 1.00 96.25 350 ALA A C 1
ATOM 2664 O O . ALA A 1 350 ? 7.441 -15.914 -22.799 1.00 96.25 350 ALA A O 1
ATOM 2665 N N . ALA A 1 351 ? 7.869 -16.601 -20.707 1.00 96.94 351 ALA A N 1
ATOM 2666 C CA . ALA A 1 351 ? 7.717 -18.019 -21.019 1.00 96.94 351 ALA A CA 1
ATOM 2667 C C . ALA A 1 351 ? 6.231 -18.429 -20.993 1.00 96.94 351 ALA A C 1
ATOM 2669 O O . ALA A 1 351 ? 5.774 -19.215 -21.821 1.00 96.94 351 ALA A O 1
ATOM 2670 N N . THR A 1 352 ? 5.441 -17.853 -20.082 1.00 97.25 352 THR A N 1
ATOM 2671 C CA . THR A 1 352 ? 3.991 -18.091 -19.949 1.00 97.25 352 THR A CA 1
ATOM 2672 C C . THR A 1 352 ? 3.221 -16.772 -19.864 1.00 97.25 352 THR A C 1
ATOM 2674 O O . THR A 1 352 ? 3.827 -15.711 -19.804 1.00 97.25 352 THR A O 1
ATOM 2677 N N . ASP A 1 353 ? 1.885 -16.809 -19.873 1.00 96.69 353 ASP A N 1
ATOM 2678 C CA . ASP A 1 353 ? 1.085 -15.606 -19.608 1.00 96.69 353 ASP A CA 1
ATOM 2679 C C . ASP A 1 353 ? 1.429 -15.031 -18.227 1.00 96.69 353 ASP A C 1
ATOM 2681 O O . ASP A 1 353 ? 1.146 -15.656 -17.195 1.00 96.69 353 ASP A O 1
ATOM 2685 N N . CYS A 1 354 ? 1.979 -13.819 -18.219 1.00 97.00 354 CYS A N 1
ATOM 2686 C CA . CYS A 1 354 ? 2.495 -13.173 -17.024 1.00 97.00 354 CYS A CA 1
ATOM 2687 C C . CYS A 1 354 ? 1.657 -11.967 -16.608 1.00 97.00 354 CYS A C 1
ATOM 2689 O O . CYS A 1 354 ? 1.080 -11.256 -17.433 1.00 97.00 354 CYS A O 1
ATOM 2691 N N . ALA A 1 355 ? 1.639 -11.724 -15.300 1.00 97.25 355 ALA A N 1
ATOM 2692 C CA . ALA A 1 355 ? 1.094 -10.512 -14.711 1.00 97.25 355 ALA A CA 1
ATOM 2693 C C . ALA A 1 355 ? 2.010 -10.027 -13.586 1.00 97.25 355 ALA A C 1
ATOM 2695 O O . ALA A 1 355 ? 2.475 -10.834 -12.777 1.00 97.25 355 ALA A O 1
ATOM 2696 N N . TYR A 1 356 ? 2.222 -8.719 -13.517 1.00 98.06 356 TYR A N 1
ATOM 2697 C CA . TYR A 1 356 ? 3.032 -8.056 -12.503 1.00 98.06 356 TYR A CA 1
ATOM 2698 C C . TYR A 1 356 ? 2.250 -6.916 -11.873 1.00 98.06 356 TYR A C 1
ATOM 2700 O O . TYR A 1 356 ? 1.506 -6.230 -12.576 1.00 98.06 356 TYR A O 1
ATOM 2708 N N . PHE A 1 357 ? 2.467 -6.679 -10.581 1.00 98.31 357 PHE A N 1
ATOM 2709 C CA . PHE A 1 357 ? 2.359 -5.313 -10.088 1.00 98.31 357 PHE A CA 1
ATOM 2710 C C . PHE A 1 357 ? 3.640 -4.554 -10.389 1.00 98.31 357 PHE A C 1
ATOM 2712 O O . PHE A 1 357 ? 4.732 -5.111 -10.282 1.00 98.31 357 PHE A O 1
ATOM 2719 N N . ASP A 1 358 ? 3.452 -3.305 -10.785 1.00 97.38 358 ASP A N 1
ATOM 2720 C CA . ASP A 1 358 ? 4.474 -2.322 -11.110 1.00 97.38 358 ASP A CA 1
ATOM 2721 C C . ASP A 1 358 ? 4.171 -1.071 -10.281 1.00 97.38 358 ASP A C 1
ATOM 2723 O O . ASP A 1 358 ? 3.312 -0.253 -10.631 1.00 97.38 358 ASP A O 1
ATOM 2727 N N . ASP A 1 359 ? 4.804 -1.019 -9.112 1.00 98.19 359 ASP A N 1
ATOM 2728 C CA . ASP A 1 359 ? 4.645 0.050 -8.131 1.00 98.19 359 ASP A CA 1
ATOM 2729 C C . ASP A 1 359 ? 5.811 1.040 -8.265 1.00 98.19 359 ASP A C 1
ATOM 2731 O O . ASP A 1 359 ? 6.968 0.628 -8.388 1.00 98.19 359 ASP A O 1
ATOM 2735 N N . ALA A 1 360 ? 5.520 2.340 -8.237 1.00 97.44 360 ALA A N 1
ATOM 2736 C CA . ALA A 1 360 ? 6.522 3.392 -8.417 1.00 97.44 360 ALA A CA 1
ATOM 2737 C C . ALA A 1 360 ? 6.114 4.704 -7.729 1.00 97.44 360 ALA A C 1
ATOM 2739 O O . ALA A 1 360 ? 4.960 4.883 -7.327 1.00 97.44 360 ALA A O 1
ATOM 2740 N N . PHE A 1 361 ? 7.049 5.654 -7.649 1.00 97.19 361 PHE A N 1
ATOM 2741 C CA . PHE A 1 361 ? 6.753 7.046 -7.313 1.00 97.19 361 PHE A CA 1
ATOM 2742 C C . PHE A 1 361 ? 6.508 7.848 -8.606 1.00 97.19 361 PHE A C 1
ATOM 2744 O O . PHE A 1 361 ? 7.421 7.964 -9.428 1.00 97.19 361 PHE A O 1
ATOM 2751 N N . PRO A 1 362 ? 5.298 8.387 -8.840 1.00 94.75 362 PRO A N 1
ATOM 2752 C CA . PRO A 1 362 ? 4.950 8.931 -10.143 1.00 94.75 362 PRO A CA 1
ATOM 2753 C C . PRO A 1 362 ? 5.297 10.417 -10.297 1.00 94.75 362 PRO A C 1
ATOM 2755 O O . PRO A 1 362 ? 5.253 11.222 -9.363 1.00 94.75 362 PRO A O 1
ATOM 2758 N N . ASP A 1 363 ? 5.490 10.823 -11.550 1.00 94.06 363 ASP A N 1
ATOM 2759 C CA . ASP A 1 363 ? 5.069 12.145 -11.998 1.00 94.06 363 ASP A CA 1
ATOM 2760 C C . ASP A 1 363 ? 3.646 12.044 -12.559 1.00 94.06 363 ASP A C 1
ATOM 2762 O O . ASP A 1 363 ? 3.422 11.548 -13.664 1.00 94.06 363 ASP A O 1
ATOM 2766 N N . VAL A 1 364 ? 2.668 12.513 -11.782 1.00 93.81 364 VAL A N 1
ATOM 2767 C CA . VAL A 1 364 ? 1.244 12.441 -12.138 1.00 93.81 364 VAL A CA 1
ATOM 2768 C C . VAL A 1 364 ? 0.943 13.154 -13.462 1.00 93.81 364 VAL A C 1
ATOM 2770 O O . VAL A 1 364 ? 0.082 12.703 -14.222 1.00 93.81 364 VAL A O 1
ATOM 2773 N N . ALA A 1 365 ? 1.664 14.231 -13.790 1.00 93.75 365 ALA A N 1
ATOM 2774 C CA . ALA A 1 365 ? 1.468 14.945 -15.048 1.00 93.75 365 ALA A CA 1
ATOM 2775 C C . ALA A 1 365 ? 1.986 14.124 -16.239 1.00 93.75 365 ALA A C 1
ATOM 2777 O O . ALA A 1 365 ? 1.317 14.046 -17.274 1.00 93.75 365 ALA A O 1
ATOM 2778 N N . VAL A 1 366 ? 3.140 13.467 -16.084 1.00 93.44 366 VAL A N 1
ATOM 2779 C CA . VAL A 1 366 ? 3.695 12.568 -17.109 1.00 93.44 366 VAL A CA 1
ATOM 2780 C C . VAL A 1 366 ? 2.793 11.352 -17.303 1.00 93.44 366 VAL A C 1
ATOM 2782 O O . VAL A 1 366 ? 2.462 11.026 -18.442 1.00 93.44 366 VAL A O 1
ATOM 2785 N N . LEU A 1 367 ? 2.310 10.744 -16.216 1.00 94.31 367 LEU A N 1
ATOM 2786 C CA . LEU A 1 367 ? 1.371 9.623 -16.277 1.00 94.31 367 LEU A CA 1
ATOM 2787 C C . LEU A 1 367 ? 0.057 10.019 -16.970 1.00 94.31 367 LEU A C 1
ATOM 2789 O O . LEU A 1 367 ? -0.430 9.304 -17.842 1.00 94.31 367 LEU A O 1
ATOM 2793 N N . SER A 1 368 ? -0.484 11.197 -16.654 1.00 95.75 368 SER A N 1
ATOM 2794 C CA . SER A 1 368 ? -1.686 11.728 -17.313 1.00 95.75 368 SER A CA 1
ATOM 2795 C C . SER A 1 368 ? -1.467 11.936 -18.812 1.00 95.75 368 SER A C 1
ATOM 2797 O O . SER A 1 368 ? -2.313 11.565 -19.626 1.00 95.75 368 SER A O 1
ATOM 2799 N N . LYS A 1 369 ? -0.309 12.487 -19.197 1.00 95.19 369 LYS A N 1
ATOM 2800 C CA . LYS A 1 369 ? 0.068 12.647 -20.605 1.00 95.19 369 LYS A CA 1
ATOM 2801 C C . LYS A 1 369 ? 0.183 11.292 -21.302 1.00 95.19 369 LYS A C 1
ATOM 2803 O O . LYS A 1 369 ? -0.360 11.150 -22.393 1.00 95.19 369 LYS A O 1
ATOM 2808 N N . PHE A 1 370 ? 0.831 10.312 -20.671 1.00 94.25 370 PHE A N 1
ATOM 2809 C CA . PHE A 1 370 ? 0.955 8.947 -21.182 1.00 94.25 370 PHE A CA 1
ATOM 2810 C C . PHE A 1 370 ? -0.417 8.311 -21.446 1.00 94.25 370 PHE A C 1
ATOM 2812 O O . PHE A 1 370 ? -0.648 7.764 -22.525 1.00 94.25 370 PHE A O 1
ATOM 2819 N N . LEU A 1 371 ? -1.359 8.426 -20.507 1.00 96.00 371 LEU A N 1
ATOM 2820 C CA . LEU A 1 371 ? -2.722 7.921 -20.688 1.00 96.00 371 LEU A CA 1
ATOM 2821 C C . LEU A 1 371 ? -3.443 8.643 -21.838 1.00 96.00 371 LEU A C 1
ATOM 2823 O O . LEU A 1 371 ? -4.070 8.002 -22.682 1.00 96.00 371 LEU A O 1
ATOM 2827 N N . GLY A 1 372 ? -3.311 9.970 -21.916 1.00 96.62 372 GLY A N 1
ATOM 2828 C CA . GLY A 1 372 ? -3.910 10.776 -22.981 1.00 96.62 372 GLY A CA 1
ATOM 2829 C C . GLY A 1 372 ? -3.375 10.435 -24.375 1.00 96.62 372 GLY A C 1
ATOM 2830 O O . GLY A 1 372 ? -4.156 10.321 -25.319 1.00 96.62 372 GLY A O 1
ATOM 2831 N N . THR A 1 373 ? -2.065 10.198 -24.519 1.00 95.12 373 THR A N 1
ATOM 2832 C CA . THR A 1 373 ? -1.471 9.771 -25.801 1.00 95.12 373 THR A CA 1
ATOM 2833 C C . THR A 1 373 ? -1.943 8.386 -26.238 1.00 95.12 373 THR A C 1
ATOM 2835 O O . THR A 1 373 ? -1.915 8.091 -27.428 1.00 95.12 373 THR A O 1
ATOM 2838 N N . HIS A 1 374 ? -2.428 7.569 -25.301 1.00 94.81 374 HIS A N 1
ATOM 2839 C CA . HIS A 1 374 ? -3.030 6.262 -25.566 1.00 94.81 374 HIS A CA 1
ATOM 2840 C C . HIS A 1 374 ? -4.569 6.299 -25.602 1.00 94.81 374 HIS A C 1
ATOM 2842 O O . HIS A 1 374 ? -5.234 5.275 -25.455 1.00 94.81 374 HIS A O 1
ATOM 2848 N N . GLY A 1 375 ? -5.160 7.480 -25.816 1.00 96.12 375 GLY A N 1
ATOM 2849 C CA . GLY A 1 375 ? -6.589 7.623 -26.100 1.00 96.12 375 GLY A CA 1
ATOM 2850 C C . GLY A 1 375 ? -7.507 7.561 -24.878 1.00 96.12 375 GLY A C 1
ATOM 2851 O O . GLY A 1 375 ? -8.727 7.489 -25.037 1.00 96.12 375 GLY A O 1
ATOM 2852 N N . VAL A 1 376 ? -6.968 7.616 -23.658 1.00 97.81 376 VAL A N 1
ATOM 2853 C CA . VAL A 1 376 ? -7.792 7.747 -22.450 1.00 97.81 376 VAL A CA 1
ATOM 2854 C C . VAL A 1 376 ? -8.375 9.162 -22.388 1.00 97.81 376 VAL A C 1
ATOM 2856 O O . VAL A 1 376 ? -7.656 10.152 -22.518 1.00 97.81 376 VAL A O 1
ATOM 2859 N N . SER A 1 377 ? -9.690 9.276 -22.177 1.00 98.00 377 SER A N 1
ATOM 2860 C CA . SER A 1 377 ? -10.353 10.580 -22.075 1.00 98.00 377 SER A CA 1
ATOM 2861 C C . SER A 1 377 ? -9.924 11.349 -20.823 1.00 98.00 377 SER A C 1
ATOM 2863 O O . SER A 1 377 ? -9.691 10.761 -19.766 1.00 98.00 377 SER A O 1
ATOM 2865 N N . ALA A 1 378 ? -9.925 12.682 -20.909 1.00 97.75 378 ALA A N 1
ATOM 2866 C CA . ALA A 1 378 ? -9.622 13.556 -19.773 1.00 97.75 378 ALA A CA 1
ATOM 2867 C C . ALA A 1 378 ? -10.499 13.255 -18.542 1.00 97.75 378 ALA A C 1
ATOM 2869 O O . ALA A 1 378 ? -9.983 13.178 -17.436 1.00 97.75 378 ALA A O 1
ATOM 2870 N N . SER A 1 379 ? -11.794 12.979 -18.739 1.00 97.56 379 SER A N 1
ATOM 2871 C CA . SER A 1 379 ? -12.720 12.620 -17.654 1.00 97.56 379 SER A CA 1
ATOM 2872 C C . SER A 1 379 ? -12.362 11.310 -16.943 1.00 97.56 379 SER A C 1
ATOM 2874 O O . SER A 1 379 ? -12.556 11.184 -15.733 1.00 97.56 379 SER A O 1
ATOM 2876 N N . ARG A 1 380 ? -11.830 10.319 -17.674 1.00 97.62 380 ARG A N 1
ATOM 2877 C CA . ARG A 1 380 ? -11.367 9.058 -17.079 1.00 97.62 380 ARG A CA 1
ATOM 2878 C C . ARG A 1 380 ? -10.065 9.251 -16.314 1.00 97.62 380 ARG A C 1
ATOM 2880 O O . ARG A 1 380 ? -9.919 8.658 -15.253 1.00 97.62 380 ARG A O 1
ATOM 2887 N N . ILE A 1 381 ? -9.158 10.084 -16.828 1.00 98.00 381 ILE A N 1
ATOM 2888 C CA . ILE A 1 381 ? -7.928 10.461 -16.119 1.00 98.00 381 ILE A CA 1
ATOM 2889 C C . ILE A 1 381 ? -8.288 11.212 -14.832 1.00 98.00 381 ILE A C 1
ATOM 2891 O O . ILE A 1 381 ? -7.817 10.844 -13.767 1.00 98.00 381 ILE A O 1
ATOM 2895 N N . GLU A 1 382 ? -9.189 12.190 -14.893 1.00 97.31 382 GLU A N 1
ATOM 2896 C CA . GLU A 1 382 ? -9.663 12.922 -13.713 1.00 97.31 382 GLU A CA 1
ATOM 2897 C C . GLU A 1 382 ? -10.279 11.984 -12.665 1.00 97.31 382 GLU A C 1
ATOM 2899 O O . GLU A 1 382 ? -9.933 12.067 -11.492 1.00 97.31 382 GLU A O 1
ATOM 2904 N N . SER A 1 383 ? -11.111 11.026 -13.085 1.00 96.75 383 SER A N 1
ATOM 2905 C CA . SER A 1 383 ? -11.708 10.035 -12.174 1.00 96.75 383 SER A CA 1
ATOM 2906 C C . SER A 1 383 ? -10.679 9.089 -11.537 1.00 96.75 383 SER A C 1
ATOM 2908 O O . SER A 1 383 ? -10.918 8.570 -10.450 1.00 96.75 383 SER A O 1
ATOM 2910 N N . LEU A 1 384 ? -9.552 8.840 -12.209 1.00 97.81 384 LEU A N 1
ATOM 2911 C CA . LEU A 1 384 ? -8.437 8.054 -11.678 1.00 97.81 384 LEU A CA 1
ATOM 2912 C C . LEU A 1 384 ? -7.634 8.848 -10.635 1.00 97.81 384 LEU A C 1
ATOM 2914 O O . LEU A 1 384 ? -7.213 8.270 -9.637 1.00 97.81 384 LEU A O 1
ATOM 2918 N N . LEU A 1 385 ? -7.439 10.152 -10.865 1.00 97.19 385 LEU A N 1
ATOM 2919 C CA . LEU A 1 385 ? -6.685 11.052 -9.981 1.00 97.19 385 LEU A CA 1
ATOM 2920 C C . LEU A 1 385 ? -7.497 11.543 -8.776 1.00 97.19 385 LEU A C 1
ATOM 2922 O O . LEU A 1 385 ? -6.936 11.830 -7.724 1.00 97.19 385 LEU A O 1
ATOM 2926 N N . ALA A 1 386 ? -8.814 11.654 -8.930 1.00 96.38 386 ALA A N 1
ATOM 2927 C CA . ALA A 1 386 ? -9.743 12.093 -7.897 1.00 96.38 386 ALA A CA 1
ATOM 2928 C C . ALA A 1 386 ? -10.902 11.089 -7.759 1.00 96.38 386 ALA A C 1
ATOM 2930 O O . ALA A 1 386 ? -12.055 11.409 -8.071 1.00 96.38 386 ALA A O 1
ATOM 2931 N N . PRO A 1 387 ? -10.619 9.851 -7.313 1.00 97.00 387 PRO A N 1
ATOM 2932 C CA . PRO A 1 387 ? -11.628 8.810 -7.220 1.00 97.00 387 PRO A CA 1
ATOM 2933 C C . PRO A 1 387 ? -12.760 9.196 -6.251 1.00 97.00 387 PRO A C 1
ATOM 2935 O O . PRO A 1 387 ? -12.524 9.787 -5.184 1.00 97.00 387 PRO A O 1
ATOM 2938 N N . PRO A 1 388 ? -14.016 8.847 -6.579 1.00 95.25 388 PRO A N 1
ATOM 2939 C CA . PRO A 1 388 ? -15.145 9.133 -5.710 1.00 95.25 388 PRO A CA 1
ATOM 2940 C C . PRO A 1 388 ? -15.027 8.354 -4.398 1.00 95.25 388 PRO A C 1
ATOM 2942 O O . PRO A 1 388 ? -14.412 7.286 -4.322 1.00 95.25 388 PRO A O 1
ATOM 2945 N N . ARG A 1 389 ? -15.660 8.876 -3.343 1.00 94.62 389 ARG A N 1
ATOM 2946 C CA . ARG A 1 389 ? -15.779 8.145 -2.079 1.00 94.62 389 ARG A CA 1
ATOM 2947 C C . ARG A 1 389 ? -16.507 6.821 -2.313 1.00 94.62 389 ARG A C 1
ATOM 2949 O O . ARG A 1 389 ? -17.511 6.777 -3.021 1.00 94.62 389 ARG A O 1
ATOM 2956 N N . ALA A 1 390 ? -15.998 5.748 -1.721 1.00 92.69 390 ALA A N 1
ATOM 2957 C CA . ALA A 1 390 ? -16.663 4.461 -1.698 1.00 92.69 390 ALA A CA 1
ATOM 2958 C C . ALA A 1 390 ? -18.003 4.609 -0.964 1.00 92.69 390 ALA A C 1
ATOM 2960 O O . ALA A 1 390 ? -18.073 5.167 0.132 1.00 92.69 390 ALA A O 1
ATOM 2961 N N . LEU A 1 391 ? -19.071 4.158 -1.613 1.00 79.62 391 LEU A N 1
ATOM 2962 C CA . LEU A 1 391 ? -20.416 4.191 -1.058 1.00 79.62 391 LEU A CA 1
ATOM 2963 C C . LEU A 1 391 ? -20.682 2.944 -0.207 1.00 79.62 391 LEU A C 1
ATOM 2965 O O . LEU A 1 391 ? -20.048 1.904 -0.397 1.00 79.62 391 LEU A O 1
ATOM 2969 N N . GLU A 1 392 ? -21.641 3.073 0.708 1.00 67.75 392 GLU A N 1
ATOM 2970 C CA . GLU A 1 392 ? -22.177 1.944 1.470 1.00 67.75 392 GLU A CA 1
ATOM 2971 C C . GLU A 1 392 ? -22.962 1.025 0.531 1.00 67.75 392 GLU A C 1
ATOM 2973 O O . GLU A 1 392 ? -23.564 1.476 -0.448 1.00 67.75 392 GLU A O 1
ATOM 2978 N N . ALA A 1 393 ? -22.981 -0.274 0.821 1.00 52.44 393 ALA A N 1
ATOM 2979 C CA . ALA A 1 393 ? -23.840 -1.180 0.074 1.00 52.44 393 ALA A CA 1
ATOM 2980 C C . ALA A 1 393 ? -25.317 -0.821 0.305 1.00 52.44 393 ALA A C 1
ATOM 2982 O O . ALA A 1 393 ? -25.822 -0.923 1.420 1.00 52.44 393 ALA A O 1
ATOM 2983 N N . GLY A 1 394 ? -26.007 -0.418 -0.766 1.00 47.50 394 GLY A N 1
ATOM 2984 C CA . GLY A 1 394 ? -27.440 -0.107 -0.751 1.00 47.50 394 GLY A CA 1
ATOM 2985 C C . GLY A 1 394 ? -27.812 1.380 -0.689 1.00 47.50 394 GLY A C 1
ATOM 2986 O O . GLY A 1 394 ? -28.994 1.664 -0.503 1.00 47.50 394 GLY A O 1
ATOM 2987 N N . SER A 1 395 ? -26.856 2.308 -0.848 1.00 40.97 395 SER A N 1
ATOM 2988 C CA . SER A 1 395 ? -27.134 3.751 -1.002 1.00 40.97 395 SER A CA 1
ATOM 2989 C C . SER A 1 395 ? -27.472 4.159 -2.430 1.00 40.97 395 SER A C 1
ATOM 2991 O O . SER A 1 395 ? -26.730 3.697 -3.330 1.00 40.97 395 SER A O 1
#

Radius of gyration: 20.83 Å; chains: 1; bounding box: 57×53×56 Å

pLDDT: mean 93.87, std 6.48, range [40.97, 98.81]

Foldseek 3Di:
DDDADKFWWDKDWDWDPQACFDVVCCVVPVDTTGGFKIWRAFLADDPPDDFTQRPVVNPRDGPVRVCVPCVPNNCQFFNPVLVVCCVVFQQFKKKKKKQFADKDAKWWKQKDDQDLVLLVVLLCCCVPPNDAQAVVPDDPSNCNSRFIDDDDDHGWMKIQGAQIFMKIDQADQGIKTKIWMKMADFAPISARIITMIGIGGNTMAFGWGMAGRVVSVCCVVVVDDDPDNCRSPRTAGQGDNPPDPRHDVVVRSVRHDSVRAMFTADWDWFDDPQRKIKIFRADEQSKTKIKIKHAAQDKDAPAQQFLTKKKKAWQAAWWWWDFDPDIDIDGHGIIIIHGSNGRRRIMIGGNHTTMIIIMGNHPLVSNLVVCVVRPNDPVSSVCRHVGHHRHHPPD

Secondary structure (DSSP, 8-state):
-PPP--EEEPPEEEEEEEEEE-HHHHHHHS---EEEEEEEE-B--STT--B-BEEETT---BHHHHHHS-TTTHHHHH-HHHHHHHHH-SS----EEEEEEEEEEEEEEEE--SSHHHHHHHHHHHHHT---S-GGGS-HHHHHHHTEE-S--TT-EEEE-TT--EEEEEEEEEEEEEEEEEEE--TT-SSSEEEEEEEEESEEPPEEE---HHHHHHHHHTSS--SS-TTT---EEEE-TTSSS---HHHHHHH--TTT--EEE--EEEE-GGG-EEEEEEEETTEEEEEEEE-TT-EE---SSSSS-EEEEEEESEEEEEETTEEEEEETT-EEEE-GGGTTT-EEEESS-EEEEEEE---HHHHHHHHHHTT--HHHHHHHHSPPBPPPTT-